Protein AF-A0A2N3VM52-F1 (afdb_monomer_lite)

Foldseek 3Di:
DDDDDDDDDDDDDDDDDDDDDDDDDDDDDDDDDDDDDDDDDDDDDDDDDDDDDDDDDDDDDDPDDDDDPDDDPDPDDPDLLVLLVLLLVQVLCCDQVCVADAFRFDDPLVVVCVVSVGDSVSNVLSLVLCVVVVQWDDDPNTITGHNCNNVVSVVCVVVVNSSVVSQPDDPDYDDPPPVVVVVVVVVVVPPPPVVVVVVVVVVVPPPDDDDDDDPDDDDDPDPDDQDLLNQLLVVVLVCVLVCVAPAFDWDDPLVVSCVVSVGDSVSNVSSLVVCVVVVQWDADPVGTIGGHNCNNVVSVVVVVVPDPDDPDDDDPVVLLVVLLVVVLVCLVVCVQPAPDFDALVNSCVVVVDDSVSSVSSLVVCVVQQQWDQDPPGHIGGDDPVRPDPCVVPVCCPDPLNVLLVVVLVCVVVCVQPFFRWDALVVSCVVSVHDSVSPLSSLVVCVVVVQWDDDSGGITRHPPPPPDPPPPPPPPPPDDDDDDDD

Radius of gyration: 39.5 Å; chains: 1; bounding box: 96×130×115 Å

Secondary structure (DSSP, 8-state):
---------PPPP---------------------------------------------------PPPP-----PPPPS-HHHHHHHHHHHHHHHHHTTSS-TTPEEPPHHHHHHHHT--HHHHHHHHHHHHHTTSEEEETTEEEEPTTHHHHHHHHHHTTHHHHHHHSSSS-----SHHHHHHHHHHHHT-HHHHHHHHHHHHHSTT-PPPP------PPPPTT---HHHHHHHHHHHHHHTTSS-TTPBPPPHHHHHHHHT--HHHHHHHHHHHHHTTSEEE-TTS-EEEPTTHHHHHHHHHHHHS---S-PPPTHHHHHHHHHHHHHHHHHTSS-TT--B-HHHHHHHH---HHHHHHHHHHHHHTTSEEEETTTEEEEPPTTT---HHHHTTTSSHHHHHHHHHHHHHHTTSS-TT-B--HHHHHHHTT--HHHHHHHHHHHHHTTSSEEETTEEE----------PPP---PPPPP-----

Structure (mmCIF, N/CA/C/O backbone):
data_AF-A0A2N3VM52-F1
#
_entry.id   AF-A0A2N3VM52-F1
#
loop_
_atom_site.group_PDB
_atom_site.id
_atom_site.type_symbol
_atom_site.label_atom_id
_atom_site.label_alt_id
_atom_site.label_comp_id
_atom_site.label_asym_id
_atom_site.label_entity_id
_atom_site.label_seq_id
_atom_site.pdbx_PDB_ins_code
_atom_site.Cartn_x
_atom_site.Cartn_y
_atom_site.Cartn_z
_atom_site.occupancy
_atom_site.B_iso_or_equiv
_atom_site.auth_seq_id
_atom_site.auth_comp_id
_atom_site.auth_asym_id
_atom_site.auth_atom_id
_atom_site.pdbx_PDB_model_num
ATOM 1 N N . MET A 1 1 ? -46.468 52.472 -22.598 1.00 35.12 1 MET A N 1
ATOM 2 C CA . MET A 1 1 ? -45.917 53.411 -23.595 1.00 35.12 1 MET A CA 1
ATOM 3 C C . MET A 1 1 ? -44.498 52.973 -23.936 1.00 35.12 1 MET A C 1
ATOM 5 O O . MET A 1 1 ? -43.665 53.051 -23.053 1.00 35.12 1 MET A O 1
ATOM 9 N N . ILE A 1 2 ? -44.292 52.543 -25.195 1.00 36.28 2 ILE A N 1
ATOM 10 C CA . ILE A 1 2 ? -43.056 52.661 -26.009 1.00 36.28 2 ILE A CA 1
ATOM 11 C C . ILE A 1 2 ? -41.831 51.814 -25.555 1.00 36.28 2 ILE A C 1
ATOM 13 O O . ILE A 1 2 ? -41.446 51.894 -24.405 1.00 36.28 2 ILE A O 1
ATOM 17 N N . LYS A 1 3 ? -41.072 51.059 -26.371 1.00 38.47 3 LYS A N 1
ATOM 18 C CA . LYS A 1 3 ? -41.125 50.517 -27.754 1.00 38.47 3 LYS A CA 1
ATOM 19 C C . LYS A 1 3 ? -39.767 49.801 -27.986 1.00 38.47 3 LYS A C 1
ATOM 21 O O . LYS A 1 3 ? -38.768 50.380 -27.591 1.00 38.47 3 LYS A O 1
ATOM 26 N N . ALA A 1 4 ? -39.774 48.655 -28.688 1.00 48.75 4 ALA A N 1
ATOM 27 C CA . ALA A 1 4 ? -38.756 48.131 -29.640 1.00 48.75 4 ALA A CA 1
ATOM 28 C C . ALA A 1 4 ? -37.262 47.978 -29.205 1.00 48.75 4 ALA A C 1
ATOM 30 O O . ALA A 1 4 ? -36.722 48.812 -28.507 1.00 48.75 4 ALA A O 1
ATOM 31 N N . HIS A 1 5 ? -36.482 46.959 -29.599 1.00 46.75 5 HIS A N 1
ATOM 32 C CA . HIS A 1 5 ? -36.337 46.332 -30.919 1.00 46.75 5 HIS A CA 1
ATOM 33 C C . HIS A 1 5 ? -35.859 44.863 -30.828 1.00 46.75 5 HIS A C 1
ATOM 35 O O . HIS A 1 5 ? -34.851 44.557 -30.199 1.00 46.75 5 HIS A O 1
ATOM 41 N N . LEU A 1 6 ? -36.559 43.990 -31.556 1.00 47.31 6 LEU A N 1
ATOM 42 C CA . LEU A 1 6 ? -36.076 42.730 -32.139 1.00 47.31 6 LEU A CA 1
ATOM 43 C C . LEU A 1 6 ? -35.283 43.035 -33.420 1.00 47.31 6 LEU A C 1
ATOM 45 O O . LEU A 1 6 ? -35.724 43.923 -34.146 1.00 47.31 6 LEU A O 1
ATOM 49 N N . LEU A 1 7 ? -34.232 42.258 -33.741 1.00 42.53 7 LEU A N 1
ATOM 50 C CA . LEU A 1 7 ? -33.869 41.829 -35.112 1.00 42.53 7 LEU A CA 1
ATOM 51 C C . LEU A 1 7 ? -32.667 40.842 -35.147 1.00 42.53 7 LEU A C 1
ATOM 53 O O . LEU A 1 7 ? -31.578 41.172 -34.698 1.00 42.53 7 LEU A O 1
ATOM 57 N N . ARG A 1 8 ? -32.918 39.696 -35.811 1.00 38.50 8 ARG A N 1
ATOM 58 C CA . ARG A 1 8 ? -32.054 38.862 -36.690 1.00 38.50 8 ARG A CA 1
ATOM 59 C C . ARG A 1 8 ? -30.823 38.144 -36.114 1.00 38.50 8 ARG A C 1
ATOM 61 O O . ARG A 1 8 ? -29.826 38.771 -35.812 1.00 38.50 8 ARG A O 1
ATOM 68 N N . HIS A 1 9 ? -30.835 36.809 -36.192 1.00 43.38 9 HIS A N 1
ATOM 69 C CA . HIS A 1 9 ? -30.085 36.064 -37.221 1.00 43.38 9 HIS A CA 1
ATOM 70 C C . HIS A 1 9 ? -30.640 34.633 -37.364 1.00 43.38 9 HIS A C 1
ATOM 72 O O . HIS A 1 9 ? -30.645 33.855 -36.416 1.00 43.38 9 HIS A O 1
ATOM 78 N N . ALA A 1 10 ? -31.128 34.314 -38.565 1.00 41.62 10 ALA A N 1
ATOM 79 C CA . ALA A 1 10 ? -31.481 32.971 -39.017 1.00 41.62 10 ALA A CA 1
ATOM 80 C C . ALA A 1 10 ? -30.331 32.422 -39.886 1.00 41.62 10 ALA A C 1
ATOM 82 O O . ALA A 1 10 ? -29.743 33.212 -40.632 1.00 41.62 10 ALA A O 1
ATOM 83 N N . PRO A 1 11 ? -30.008 31.119 -39.837 1.00 54.72 11 PRO A N 1
ATOM 84 C CA . PRO A 1 11 ? -29.112 30.496 -40.805 1.00 54.72 11 PRO A CA 1
ATOM 85 C C . PRO A 1 11 ? -29.875 30.054 -42.073 1.00 54.72 11 PRO A C 1
ATOM 87 O O . PRO A 1 11 ? -31.039 29.654 -41.977 1.00 54.72 11 PRO A O 1
ATOM 90 N N . PRO A 1 12 ? -29.252 30.129 -43.264 1.00 60.53 12 PRO A N 1
ATOM 91 C CA . PRO A 1 12 ? -29.901 29.778 -44.519 1.00 60.53 12 PRO A CA 1
ATOM 92 C C . PRO A 1 12 ? -29.925 28.264 -44.762 1.00 60.53 12 PRO A C 1
ATOM 94 O O . PRO A 1 12 ? -28.940 27.559 -44.551 1.00 60.53 12 PRO A O 1
ATOM 97 N N . ALA A 1 13 ? -31.065 27.801 -45.272 1.00 48.66 13 ALA A N 1
ATOM 98 C CA . ALA A 1 13 ? -31.206 26.533 -45.969 1.00 48.66 13 ALA A CA 1
ATOM 99 C C . ALA A 1 13 ? -30.556 26.632 -47.359 1.00 48.66 13 ALA A C 1
ATOM 101 O O . ALA A 1 13 ? -30.762 27.619 -48.067 1.00 48.66 13 ALA A O 1
ATOM 102 N N . GLY A 1 14 ? -29.807 25.603 -47.755 1.00 42.78 14 GLY A N 1
ATOM 103 C CA . GLY A 1 14 ? -29.195 25.525 -49.075 1.00 42.78 14 GLY A CA 1
ATOM 104 C C . GLY A 1 14 ? -28.767 24.107 -49.444 1.00 42.78 14 GLY A C 1
ATOM 105 O O . GLY A 1 14 ? -27.857 23.564 -48.835 1.00 42.78 14 GLY A O 1
ATOM 106 N N . GLN A 1 15 ? -29.434 23.595 -50.480 1.00 43.12 15 GLN A N 1
ATOM 107 C CA . GLN A 1 15 ? -28.998 22.593 -51.460 1.00 43.12 15 GLN A CA 1
ATOM 108 C C . GLN A 1 15 ? -28.870 21.119 -51.049 1.00 43.12 15 GLN A C 1
ATOM 110 O O . GLN A 1 15 ? -27.865 20.633 -50.544 1.00 43.12 15 GLN A O 1
ATOM 115 N N . VAL A 1 16 ? -29.939 20.411 -51.416 1.00 49.25 16 VAL A N 1
ATOM 116 C CA . VAL A 1 16 ? -29.962 19.025 -51.882 1.00 49.25 16 VAL A CA 1
ATOM 117 C C . VAL A 1 16 ? -29.105 18.938 -53.149 1.00 49.25 16 VAL A C 1
ATOM 119 O O . VAL A 1 16 ? -29.384 19.659 -54.107 1.00 49.25 16 VAL A O 1
ATOM 122 N N . ASP A 1 17 ? -28.089 18.081 -53.142 1.00 48.84 17 ASP A N 1
ATOM 123 C CA . ASP A 1 17 ? -27.396 17.633 -54.349 1.00 48.84 17 ASP A CA 1
ATOM 124 C C . ASP A 1 17 ? -27.418 16.099 -54.344 1.00 48.84 17 ASP A C 1
ATOM 126 O O . ASP A 1 17 ? -26.894 15.443 -53.437 1.00 48.84 17 ASP A O 1
ATOM 130 N N . GLU A 1 18 ? -28.149 15.545 -55.307 1.00 48.78 18 GLU A N 1
ATOM 131 C CA . GLU A 1 18 ? -28.208 14.121 -55.607 1.00 48.78 18 GLU A CA 1
ATOM 132 C C . GLU A 1 18 ? -26.935 13.747 -56.370 1.00 48.78 18 GLU A C 1
ATOM 134 O O . GLU A 1 18 ? -26.679 14.269 -57.452 1.00 48.78 18 GLU A O 1
ATOM 139 N N . GLY A 1 19 ? -26.130 12.823 -55.844 1.00 40.41 19 GLY A N 1
ATOM 140 C CA . GLY A 1 19 ? -24.905 12.433 -56.533 1.00 40.41 19 GLY A CA 1
ATOM 141 C C . GLY A 1 19 ? -24.291 11.131 -56.042 1.00 40.41 19 GLY A C 1
ATOM 142 O O . GLY A 1 19 ? -23.538 11.122 -55.077 1.00 40.41 19 GLY A O 1
ATOM 143 N N . GLY A 1 20 ? -24.552 10.054 -56.785 1.00 37.78 20 GLY A N 1
ATOM 144 C CA . GLY A 1 20 ? -23.536 9.044 -57.096 1.00 37.78 20 GLY A CA 1
ATOM 145 C C . GLY A 1 20 ? -23.260 7.967 -56.047 1.00 37.78 20 GLY A C 1
ATOM 146 O O . GLY A 1 20 ? -22.356 8.084 -55.225 1.00 37.78 20 GLY A O 1
ATOM 147 N N . ALA A 1 21 ? -23.955 6.839 -56.184 1.00 48.19 21 ALA A N 1
ATOM 148 C CA . ALA A 1 21 ? -23.483 5.550 -55.694 1.00 48.19 21 ALA A CA 1
ATOM 149 C C . ALA A 1 21 ? -22.207 5.109 -56.442 1.00 48.19 21 ALA A C 1
ATOM 151 O O . ALA A 1 21 ? -22.156 5.240 -57.666 1.00 48.19 21 ALA A O 1
ATOM 152 N N . PRO A 1 22 ? -21.227 4.495 -55.757 1.00 57.81 22 PRO A N 1
ATOM 153 C CA . PRO A 1 22 ? -20.314 3.567 -56.406 1.00 57.81 22 PRO A CA 1
ATOM 154 C C . PRO A 1 22 ? -20.668 2.115 -56.052 1.00 57.81 22 PRO A C 1
ATOM 156 O O . PRO A 1 22 ? -20.581 1.684 -54.900 1.00 57.81 22 PRO A O 1
ATOM 159 N N . GLU A 1 23 ? -21.053 1.363 -57.087 1.00 40.94 23 GLU A N 1
ATOM 160 C CA . GLU A 1 23 ? -21.071 -0.099 -57.128 1.00 40.94 23 GLU A CA 1
ATOM 161 C C . GLU A 1 23 ? -19.714 -0.667 -56.690 1.00 40.94 23 GLU A C 1
ATOM 163 O O . GLU A 1 23 ? -18.695 -0.480 -57.356 1.00 40.94 23 GLU A O 1
ATOM 168 N N . ALA A 1 24 ? -19.702 -1.422 -55.591 1.00 46.72 24 ALA A N 1
ATOM 169 C CA . ALA A 1 24 ? -18.594 -2.301 -55.251 1.00 46.72 24 ALA A CA 1
ATOM 170 C C . ALA A 1 24 ? -18.922 -3.724 -55.721 1.00 46.72 24 ALA A C 1
ATOM 172 O O . ALA A 1 24 ? -19.703 -4.457 -55.112 1.00 46.72 24 ALA A O 1
ATOM 173 N N . HIS A 1 25 ? -18.301 -4.083 -56.841 1.00 45.78 25 HIS A N 1
ATOM 174 C CA . HIS A 1 25 ? -18.218 -5.416 -57.421 1.00 45.78 25 HIS A CA 1
ATOM 175 C C . HIS A 1 25 ? -17.746 -6.458 -56.386 1.00 45.78 25 HIS A C 1
ATOM 177 O O . HIS A 1 25 ? -16.616 -6.401 -55.903 1.00 45.78 25 HIS A O 1
ATOM 183 N N . ILE A 1 26 ? -18.586 -7.455 -56.094 1.00 47.94 26 ILE A N 1
ATOM 184 C CA . ILE A 1 26 ? -18.195 -8.689 -55.398 1.00 47.94 26 ILE A CA 1
ATOM 185 C C . ILE A 1 26 ? -17.964 -9.771 -56.465 1.00 47.94 26 ILE A C 1
ATOM 187 O O . ILE A 1 26 ? -18.928 -10.157 -57.133 1.00 47.94 26 ILE A O 1
ATOM 191 N N . PRO A 1 27 ? -16.743 -10.308 -56.645 1.00 57.22 27 PRO A N 1
ATOM 192 C CA . PRO A 1 27 ? -16.550 -11.466 -57.503 1.00 57.22 27 PRO A CA 1
ATOM 193 C C . PRO A 1 27 ? -16.989 -12.747 -56.779 1.00 57.22 27 PRO A C 1
ATOM 195 O O . PRO A 1 27 ? -16.419 -13.156 -55.768 1.00 57.22 27 PRO A O 1
ATOM 198 N N . ARG A 1 28 ? -18.016 -13.397 -57.337 1.00 45.62 28 ARG A N 1
ATOM 199 C CA . ARG A 1 28 ? -18.346 -14.807 -57.096 1.00 45.62 28 ARG A CA 1
ATOM 200 C C . ARG A 1 28 ? -17.278 -15.694 -57.735 1.00 45.62 28 ARG A C 1
ATOM 202 O O . ARG A 1 28 ? -16.960 -15.517 -58.907 1.00 45.62 28 ARG A O 1
ATOM 209 N N . GLY A 1 29 ? -16.817 -16.704 -57.002 1.00 38.53 29 GLY A N 1
ATOM 210 C CA . GLY A 1 29 ? -16.103 -17.831 -57.595 1.00 38.53 29 GLY A CA 1
ATOM 211 C C . GLY A 1 29 ? -15.411 -18.730 -56.578 1.00 38.53 29 GLY A C 1
ATOM 212 O O . GLY A 1 29 ? -14.263 -18.477 -56.235 1.00 38.53 29 GLY A O 1
ATOM 213 N N . ARG A 1 30 ? -16.082 -19.808 -56.153 1.00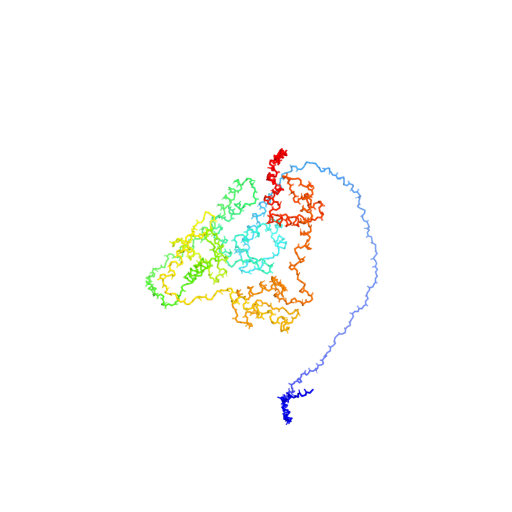 40.28 30 ARG A N 1
ATOM 214 C CA . ARG A 1 30 ? -15.590 -21.185 -56.349 1.00 40.28 30 ARG A CA 1
ATOM 215 C C . ARG A 1 30 ? -16.550 -22.220 -55.767 1.00 40.28 30 ARG A C 1
ATOM 217 O O . ARG A 1 30 ? -16.655 -22.382 -54.556 1.00 40.28 30 ARG A O 1
ATOM 224 N N . ASP A 1 31 ? -17.180 -22.932 -56.694 1.00 44.31 31 ASP A N 1
ATOM 225 C CA . ASP A 1 31 ? -17.562 -24.335 -56.579 1.00 44.31 31 ASP A CA 1
ATOM 226 C C . ASP A 1 31 ? -16.379 -25.195 -56.134 1.00 44.31 31 ASP A C 1
ATOM 228 O O . ASP A 1 31 ? -15.318 -25.133 -56.756 1.00 44.31 31 ASP A O 1
ATOM 232 N N . LEU A 1 32 ? -16.603 -26.063 -55.146 1.00 46.81 32 LEU A N 1
ATOM 233 C CA . LEU A 1 32 ? -15.983 -27.386 -55.082 1.00 46.81 32 LEU A CA 1
ATOM 234 C C . LEU A 1 32 ? -16.976 -28.385 -54.467 1.00 46.81 32 LEU A C 1
ATOM 236 O O . LEU A 1 32 ? -17.129 -28.475 -53.253 1.00 46.81 32 LEU A O 1
ATOM 240 N N . GLY A 1 33 ? -17.655 -29.105 -55.362 1.00 37.78 33 GLY A N 1
ATOM 241 C CA . GLY A 1 33 ? -17.752 -30.567 -55.365 1.00 37.78 33 GLY A CA 1
ATOM 242 C C . GLY A 1 33 ? -18.179 -31.268 -54.079 1.00 37.78 33 GLY A C 1
ATOM 243 O O . GLY A 1 33 ? -17.344 -31.707 -53.294 1.00 37.78 33 GLY A O 1
ATOM 244 N N . GLN A 1 34 ? -19.484 -31.506 -53.959 1.00 39.44 34 GLN A N 1
ATOM 245 C CA . GLN A 1 34 ? -20.001 -32.713 -53.322 1.00 39.44 34 GLN A CA 1
ATOM 246 C C . GLN A 1 34 ? -19.945 -33.864 -54.330 1.00 39.44 34 GLN A C 1
ATOM 248 O O . GLN A 1 34 ? -20.574 -33.776 -55.379 1.00 39.44 34 GLN A O 1
ATOM 253 N N . ASP A 1 35 ? -19.275 -34.960 -53.978 1.00 41.50 35 ASP A N 1
ATOM 254 C CA . ASP A 1 35 ? -19.573 -36.272 -54.549 1.00 41.50 35 ASP A CA 1
ATOM 255 C C . ASP A 1 35 ? -19.366 -37.388 -53.506 1.00 41.50 35 ASP A C 1
ATOM 257 O O . ASP A 1 35 ? -18.273 -37.612 -52.996 1.00 41.50 35 ASP A O 1
ATOM 261 N N . ARG A 1 36 ? -20.500 -38.023 -53.178 1.00 36.97 36 ARG A N 1
ATOM 262 C CA . ARG A 1 36 ? -20.760 -39.465 -52.983 1.00 36.97 36 ARG A CA 1
ATOM 263 C C . ARG A 1 36 ? -19.823 -40.333 -52.109 1.00 36.97 36 ARG A C 1
ATOM 265 O O . ARG A 1 36 ? -18.748 -40.713 -52.541 1.00 36.97 36 ARG A O 1
ATOM 272 N N . GLN A 1 37 ? -20.362 -40.723 -50.934 1.00 41.06 37 GLN A N 1
ATOM 273 C CA . GLN A 1 37 ? -20.779 -42.088 -50.475 1.00 41.06 37 GLN A CA 1
ATOM 274 C C . GLN A 1 37 ? -19.902 -43.345 -50.778 1.00 41.06 37 GLN A C 1
ATOM 276 O O . GLN A 1 37 ? -19.165 -43.314 -51.753 1.00 41.06 37 GLN A O 1
ATOM 281 N N . PRO A 1 38 ? -20.059 -44.516 -50.082 1.00 57.06 38 PRO A N 1
ATOM 282 C CA . PRO A 1 38 ? -21.095 -44.905 -49.100 1.00 57.06 38 PRO A CA 1
ATOM 283 C C . PRO A 1 38 ? -20.655 -45.746 -47.859 1.00 57.06 38 PRO A C 1
ATOM 285 O O . PRO A 1 38 ? -19.566 -46.300 -47.774 1.00 57.06 38 PRO A O 1
ATOM 288 N N . ALA A 1 39 ? -21.611 -45.841 -46.924 1.00 34.31 39 ALA A N 1
ATOM 289 C CA . ALA A 1 39 ? -22.086 -46.995 -46.138 1.00 34.31 39 ALA A CA 1
ATOM 290 C C . ALA A 1 39 ? -21.145 -48.144 -45.712 1.00 34.31 39 ALA A C 1
ATOM 292 O O . ALA A 1 39 ? -20.689 -48.924 -46.540 1.00 34.31 39 ALA A O 1
ATOM 293 N N . VAL A 1 40 ? -21.143 -48.421 -44.399 1.00 39.50 40 VAL A N 1
ATOM 294 C CA . VAL A 1 40 ? -21.342 -49.789 -43.887 1.00 39.50 40 VAL A CA 1
ATOM 295 C C . VAL A 1 40 ? -22.285 -49.738 -42.684 1.00 39.50 40 VAL A C 1
ATOM 297 O O . VAL A 1 40 ? -22.140 -48.911 -41.786 1.00 39.50 40 VAL A O 1
ATOM 300 N N . ALA A 1 41 ? -23.293 -50.599 -42.736 1.00 34.81 41 ALA A N 1
ATOM 301 C CA . ALA A 1 41 ? -24.374 -50.754 -41.782 1.00 34.81 41 ALA A CA 1
ATOM 302 C C . ALA A 1 41 ? -23.965 -51.642 -40.587 1.00 34.81 41 ALA A C 1
ATOM 304 O O . ALA A 1 41 ? -23.161 -52.552 -40.742 1.00 34.81 41 ALA A O 1
ATOM 305 N N . SER A 1 42 ? -24.596 -51.403 -39.433 1.00 34.62 42 SER A N 1
ATOM 306 C CA . SER A 1 42 ? -25.502 -52.330 -38.726 1.00 34.62 42 SER A CA 1
ATOM 307 C C . SER A 1 42 ? -24.865 -53.365 -37.794 1.00 34.62 42 SER A C 1
ATOM 309 O O . SER A 1 42 ? -24.094 -54.210 -38.233 1.00 34.62 42 SER A O 1
ATOM 311 N N . ALA A 1 43 ? -25.307 -53.307 -36.529 1.00 33.72 43 ALA A N 1
ATOM 312 C CA . ALA A 1 43 ? -25.570 -54.392 -35.564 1.00 33.72 43 ALA A CA 1
ATOM 313 C C . ALA A 1 43 ? -25.125 -53.946 -34.158 1.00 33.72 43 ALA A C 1
ATOM 315 O O . ALA A 1 43 ? -24.048 -53.389 -34.004 1.00 33.72 43 ALA A O 1
ATOM 316 N N . ALA A 1 44 ? -25.827 -54.176 -33.057 1.00 34.91 44 ALA A N 1
ATOM 317 C CA . ALA A 1 44 ? -27.184 -54.614 -32.793 1.00 34.91 44 ALA A CA 1
ATOM 318 C C . ALA A 1 44 ? -27.425 -54.336 -31.300 1.00 34.91 44 ALA A C 1
ATOM 320 O O . ALA A 1 44 ? -26.514 -54.363 -30.472 1.00 34.91 44 ALA A O 1
ATOM 321 N N . GLU A 1 45 ? -28.677 -54.073 -30.988 1.00 35.69 45 GLU A N 1
ATOM 322 C CA . GLU A 1 45 ? -29.253 -53.862 -29.674 1.00 35.69 45 GLU A CA 1
ATOM 323 C C . GLU A 1 45 ? -29.713 -55.223 -29.120 1.00 35.69 45 GLU A C 1
ATOM 325 O O . GLU A 1 45 ? -30.497 -55.897 -29.782 1.00 35.69 45 GLU A O 1
ATOM 330 N N . SER A 1 46 ? -29.211 -55.658 -27.955 1.00 34.72 46 SER A N 1
ATOM 331 C CA . SER A 1 46 ? -29.848 -56.607 -27.009 1.00 34.72 46 SER A CA 1
ATOM 332 C C . SER A 1 46 ? -28.806 -57.331 -26.160 1.00 34.72 46 SER A C 1
ATOM 334 O O . SER A 1 46 ? -28.003 -58.107 -26.662 1.00 34.72 46 SER A O 1
ATOM 336 N N . THR A 1 47 ? -28.875 -57.168 -24.843 1.00 38.38 47 THR A N 1
ATOM 337 C CA . THR A 1 47 ? -29.285 -58.258 -23.943 1.00 38.38 47 THR A CA 1
ATOM 338 C C . THR A 1 47 ? -29.397 -57.715 -22.524 1.00 38.38 47 THR A C 1
ATOM 340 O O . THR A 1 47 ? -28.492 -57.099 -21.968 1.00 38.38 47 THR A O 1
ATOM 343 N N . ARG A 1 48 ? -30.575 -57.940 -21.953 1.00 34.12 48 ARG A N 1
ATOM 344 C CA . ARG A 1 48 ? -30.932 -57.744 -20.555 1.00 34.12 48 ARG A CA 1
ATOM 345 C C . ARG A 1 48 ? -31.051 -59.146 -19.948 1.00 34.12 48 ARG A C 1
ATOM 347 O O . ARG A 1 48 ? -31.594 -60.024 -20.609 1.00 34.12 48 ARG A O 1
ATOM 354 N N . ALA A 1 49 ? -30.648 -59.267 -18.682 1.00 33.16 49 ALA A N 1
ATOM 355 C CA . ALA A 1 49 ? -30.975 -60.333 -17.724 1.00 33.16 49 ALA A CA 1
ATOM 356 C C . ALA A 1 49 ? -30.248 -61.692 -17.840 1.00 33.16 49 ALA A C 1
ATOM 358 O O . ALA A 1 49 ? -30.442 -62.424 -18.801 1.00 33.16 49 ALA A O 1
ATOM 359 N N . ALA A 1 50 ? -29.508 -62.061 -16.781 1.00 30.80 50 ALA A N 1
ATOM 360 C CA . ALA A 1 50 ? -29.744 -63.244 -15.926 1.00 30.80 50 ALA A CA 1
ATOM 361 C C . ALA A 1 50 ? -28.494 -63.610 -15.085 1.00 30.80 50 ALA A C 1
ATOM 363 O O . ALA A 1 50 ? -27.374 -63.409 -15.541 1.00 30.80 50 ALA A O 1
ATOM 364 N N . ALA A 1 51 ? -28.733 -64.213 -13.908 1.00 34.75 51 ALA A N 1
ATOM 365 C CA . ALA A 1 51 ? -27.799 -64.757 -12.897 1.00 34.75 51 ALA A CA 1
ATOM 366 C C . ALA A 1 51 ? -27.167 -63.700 -11.962 1.00 34.75 51 ALA A C 1
ATOM 368 O O . ALA A 1 51 ? -26.256 -62.980 -12.341 1.00 34.75 51 ALA A O 1
ATOM 369 N N . GLU A 1 52 ? -27.645 -63.438 -10.742 1.00 32.62 52 GLU A N 1
ATOM 370 C CA . GLU A 1 52 ? -28.164 -64.301 -9.664 1.00 32.62 52 GLU A CA 1
ATOM 371 C C . GLU A 1 52 ? -27.122 -65.284 -9.075 1.00 32.62 52 GLU A C 1
ATOM 373 O O . GLU A 1 52 ? -26.664 -66.192 -9.761 1.00 32.62 52 GLU A O 1
ATOM 378 N N . ARG A 1 53 ? -26.879 -65.113 -7.757 1.00 32.81 53 ARG A N 1
ATOM 379 C CA . ARG A 1 53 ? -26.391 -66.066 -6.723 1.00 32.81 53 ARG A CA 1
ATOM 380 C C . ARG A 1 53 ? -24.917 -66.029 -6.248 1.00 32.81 53 ARG A C 1
ATOM 382 O O . ARG A 1 53 ? -24.071 -66.758 -6.742 1.00 32.81 53 ARG A O 1
ATOM 389 N N . ALA A 1 54 ? -24.770 -65.338 -5.102 1.00 38.62 54 ALA A N 1
ATOM 390 C CA . ALA A 1 54 ? -24.170 -65.789 -3.822 1.00 38.62 54 ALA A CA 1
ATOM 391 C C . ALA A 1 54 ? -22.625 -65.840 -3.648 1.00 38.62 54 ALA A C 1
ATOM 393 O O . ALA A 1 54 ? -21.910 -65.933 -4.639 1.00 38.62 54 ALA A O 1
ATOM 394 N N . PRO A 1 55 ? -22.082 -65.856 -2.399 1.00 51.81 55 PRO A N 1
ATOM 395 C CA . PRO A 1 55 ? -22.713 -65.648 -1.089 1.00 51.81 55 PRO A CA 1
ATOM 396 C C . PRO A 1 55 ? -22.111 -64.501 -0.247 1.00 51.81 55 PRO A C 1
ATOM 398 O O . PRO A 1 55 ? -20.958 -64.093 -0.375 1.00 51.81 55 PRO A O 1
ATOM 401 N N . VAL A 1 56 ? -22.950 -64.051 0.684 1.00 41.47 56 VAL A N 1
ATOM 402 C CA . VAL A 1 56 ? -22.650 -63.225 1.855 1.00 41.47 56 VAL A CA 1
ATOM 403 C C . VAL A 1 56 ? -21.593 -63.921 2.717 1.00 41.47 56 VAL A C 1
ATOM 405 O O . VAL A 1 56 ? -21.790 -65.065 3.123 1.00 41.47 56 VAL A O 1
ATOM 408 N N . ARG A 1 57 ? -20.486 -63.228 3.011 1.00 35.16 57 ARG A N 1
ATOM 409 C CA . ARG A 1 57 ? -19.557 -63.604 4.081 1.00 35.16 57 ARG A CA 1
ATOM 410 C C . ARG A 1 57 ? -19.693 -62.600 5.219 1.00 35.16 57 ARG A C 1
ATOM 412 O O . ARG A 1 57 ? -19.333 -61.434 5.099 1.00 35.16 57 ARG A O 1
ATOM 419 N N . GLU A 1 58 ? -20.296 -63.121 6.271 1.00 40.56 58 GLU A N 1
ATOM 420 C CA . GLU A 1 58 ? -20.326 -62.676 7.656 1.00 40.56 58 GLU A CA 1
ATOM 421 C C . GLU A 1 58 ? -18.942 -62.156 8.085 1.00 40.56 58 GLU A C 1
ATOM 423 O O . GLU A 1 58 ? -17.949 -62.881 8.010 1.00 40.56 58 GLU A O 1
ATOM 428 N N . VAL A 1 59 ? -18.862 -60.882 8.479 1.00 37.56 59 VAL A N 1
ATOM 429 C CA . VAL A 1 59 ? -17.706 -60.336 9.196 1.00 37.56 59 VAL A CA 1
ATOM 430 C C . VAL A 1 59 ? -18.213 -59.908 10.559 1.00 37.56 59 VAL A C 1
ATOM 432 O O . VAL A 1 59 ? -19.038 -59.004 10.688 1.00 37.56 59 VAL A O 1
ATOM 435 N N . GLU A 1 60 ? -17.739 -60.654 11.546 1.00 34.81 60 GLU A N 1
ATOM 436 C CA . GLU A 1 60 ? -18.004 -60.519 12.964 1.00 34.81 60 GLU A CA 1
ATOM 437 C C . GLU A 1 60 ? -17.747 -59.090 13.453 1.00 34.81 60 GLU A C 1
ATOM 439 O O . GLU A 1 60 ? -16.754 -58.438 13.115 1.00 34.81 60 GLU A O 1
ATOM 444 N N . ALA A 1 61 ? -18.667 -58.618 14.290 1.00 41.16 61 ALA A N 1
ATOM 445 C CA . ALA A 1 61 ? -18.540 -57.390 15.045 1.00 41.16 61 ALA A CA 1
ATOM 446 C C . ALA A 1 61 ? -17.387 -57.517 16.053 1.00 41.16 61 ALA A C 1
ATOM 448 O O . ALA A 1 61 ? -17.555 -58.036 17.154 1.00 41.16 61 ALA A O 1
ATOM 449 N N . VAL A 1 62 ? -16.211 -57.009 15.683 1.00 36.47 62 VAL A N 1
ATOM 450 C CA . VAL A 1 62 ? -15.137 -56.721 16.635 1.00 36.47 62 VAL A CA 1
ATOM 451 C C . VAL A 1 62 ? -15.438 -55.369 17.274 1.00 36.47 62 VAL A C 1
ATOM 453 O O . VAL A 1 62 ? -15.297 -54.311 16.665 1.00 36.47 62 VAL A O 1
ATOM 456 N N . THR A 1 63 ? -15.891 -55.417 18.522 1.00 39.66 63 THR A N 1
ATOM 457 C CA . THR A 1 63 ? -15.965 -54.275 19.432 1.00 39.66 63 THR A CA 1
ATOM 458 C C . THR A 1 63 ? -14.556 -53.759 19.717 1.00 39.66 63 THR A C 1
ATOM 460 O O . THR A 1 63 ? -13.856 -54.288 20.581 1.00 39.66 63 THR A O 1
ATOM 463 N N . THR A 1 64 ? -14.124 -52.722 19.003 1.00 33.97 64 THR A N 1
ATOM 464 C CA . THR A 1 64 ? -12.890 -52.001 19.329 1.00 33.97 64 THR A CA 1
ATOM 465 C C . THR A 1 64 ? -13.206 -50.937 20.376 1.00 33.97 64 THR A C 1
ATOM 467 O O . THR A 1 64 ? -13.722 -49.866 20.073 1.00 33.97 64 THR A O 1
ATOM 470 N N . SER A 1 65 ? -12.920 -51.281 21.630 1.00 32.12 65 SER A N 1
ATOM 471 C CA . SER A 1 65 ? -12.834 -50.368 22.769 1.00 32.12 65 SER A CA 1
ATOM 472 C C . SER A 1 65 ? -11.936 -49.171 22.431 1.00 32.12 65 SER A C 1
ATOM 474 O O . SER A 1 65 ? -10.756 -49.357 22.132 1.00 32.12 65 SER A O 1
ATOM 476 N N . GLU A 1 66 ? -12.469 -47.950 22.521 1.00 35.25 66 GLU A N 1
ATOM 477 C CA . GLU A 1 66 ? -11.668 -46.720 22.588 1.00 35.25 66 GLU A CA 1
ATOM 478 C C . GLU A 1 66 ? -10.703 -46.802 23.785 1.00 35.25 66 GLU A C 1
ATOM 480 O O . GLU A 1 66 ? -11.150 -47.078 24.904 1.00 35.25 66 GLU A O 1
ATOM 485 N N . PRO A 1 67 ? -9.389 -46.571 23.606 1.00 42.91 67 PRO A N 1
ATOM 486 C CA . PRO A 1 67 ? -8.487 -46.380 24.727 1.00 42.91 67 PRO A CA 1
ATOM 487 C C . PRO A 1 67 ? -8.500 -44.904 25.168 1.00 42.91 67 PRO A C 1
ATOM 489 O O . PRO A 1 67 ? -8.688 -44.002 24.347 1.00 42.91 67 PRO A O 1
ATOM 492 N N . PRO A 1 68 ? -8.275 -44.626 26.462 1.00 38.44 68 PRO A N 1
ATOM 493 C CA . PRO A 1 68 ? -8.312 -43.273 26.990 1.00 38.44 68 PRO A CA 1
ATOM 494 C C . PRO A 1 68 ? -7.153 -42.434 26.440 1.00 38.44 68 PRO A C 1
ATOM 496 O O . PRO A 1 68 ? -5.994 -42.849 26.441 1.00 38.44 68 PRO A O 1
ATOM 499 N N . LEU A 1 69 ? -7.482 -41.211 26.024 1.00 43.00 69 LEU A N 1
ATOM 500 C CA . LEU A 1 69 ? -6.547 -40.128 25.727 1.00 43.00 69 LEU A CA 1
ATOM 501 C C . LEU A 1 69 ? -5.770 -39.750 26.999 1.00 43.00 69 LEU A C 1
ATOM 503 O O . LEU A 1 69 ? -6.145 -38.824 27.714 1.00 43.00 69 LEU A O 1
ATOM 507 N N . SER A 1 70 ? -4.697 -40.474 27.316 1.00 43.03 70 SER A N 1
ATOM 508 C CA . SER A 1 70 ? -3.786 -40.091 28.394 1.00 43.03 70 SER A CA 1
ATOM 509 C C . SER A 1 70 ? -2.383 -40.660 28.178 1.00 43.03 70 SER A C 1
ATOM 511 O O . SER A 1 70 ? -2.204 -41.863 28.027 1.00 43.03 70 SER A O 1
ATOM 513 N N . ALA A 1 71 ? -1.400 -39.753 28.189 1.00 45.44 71 ALA A N 1
ATOM 514 C CA . ALA A 1 71 ? 0.050 -39.971 28.161 1.00 45.44 71 ALA A CA 1
ATOM 515 C C . ALA A 1 71 ? 0.666 -40.554 26.866 1.00 45.44 71 ALA A C 1
ATOM 517 O O . ALA A 1 71 ? 1.095 -41.701 26.815 1.00 45.44 71 ALA A O 1
ATOM 518 N N . ALA A 1 72 ? 0.854 -39.699 25.852 1.00 33.91 72 ALA A N 1
ATOM 519 C CA . ALA A 1 72 ? 1.735 -39.969 24.709 1.00 33.91 72 ALA A CA 1
ATOM 520 C C . ALA A 1 72 ? 2.926 -38.988 24.673 1.00 33.91 72 ALA A C 1
ATOM 522 O O . ALA A 1 72 ? 3.009 -38.117 23.813 1.00 33.91 72 ALA A O 1
ATOM 523 N N . ASN A 1 73 ? 3.879 -39.153 25.595 1.00 42.53 73 ASN A N 1
ATOM 524 C CA . ASN A 1 73 ? 5.271 -38.731 25.382 1.00 42.53 73 ASN A CA 1
ATOM 525 C C . ASN A 1 73 ? 6.010 -39.856 24.636 1.00 42.53 73 ASN A C 1
ATOM 527 O O . ASN A 1 73 ? 6.918 -40.489 25.170 1.00 42.53 73 ASN A O 1
ATOM 531 N N . GLY A 1 74 ? 5.567 -40.151 23.413 1.00 36.66 74 GLY A N 1
ATOM 532 C CA . GLY A 1 74 ? 6.340 -40.966 22.477 1.00 36.66 74 GLY A CA 1
ATOM 533 C C . GLY A 1 74 ? 7.500 -40.151 21.886 1.00 36.66 74 GLY A C 1
ATOM 534 O O . GLY A 1 74 ? 7.447 -38.916 21.906 1.00 36.66 74 GLY A O 1
ATOM 535 N N . PRO A 1 75 ? 8.553 -40.795 21.350 1.00 39.06 75 PRO A N 1
ATOM 536 C CA . PRO A 1 75 ? 9.592 -40.090 20.609 1.00 39.06 75 PRO A CA 1
ATOM 537 C C . PRO A 1 75 ? 8.934 -39.286 19.482 1.00 39.06 75 PRO A C 1
ATOM 539 O O . PRO A 1 75 ? 8.196 -39.839 18.665 1.00 39.06 75 PRO A O 1
ATOM 542 N N . ARG A 1 76 ? 9.161 -37.963 19.477 1.00 42.25 76 ARG A N 1
ATOM 543 C CA . ARG A 1 76 ? 8.691 -37.053 18.423 1.00 42.25 76 ARG A CA 1
ATOM 544 C C . ARG A 1 76 ? 9.009 -37.690 17.061 1.00 42.25 76 ARG A C 1
ATOM 546 O O . ARG A 1 76 ? 10.156 -38.108 16.879 1.00 42.25 76 ARG A O 1
ATOM 553 N N . PRO A 1 77 ? 8.052 -37.760 16.115 1.00 51.44 77 PRO A N 1
ATOM 554 C CA . PRO A 1 77 ? 8.367 -38.191 14.758 1.00 51.44 77 PRO A CA 1
ATOM 555 C C . PRO A 1 77 ? 9.538 -37.340 14.242 1.00 51.44 77 PRO A C 1
ATOM 557 O O . PRO A 1 77 ? 9.615 -36.165 14.625 1.00 51.44 77 PRO A O 1
ATOM 560 N N . PRO A 1 78 ? 10.466 -37.915 13.450 1.00 54.56 78 PRO A N 1
ATOM 561 C CA . PRO A 1 78 ? 11.638 -37.204 12.941 1.00 54.56 78 PRO A CA 1
ATOM 562 C C . PRO A 1 78 ? 11.221 -35.811 12.462 1.00 54.56 78 PRO A C 1
ATOM 564 O O . PRO A 1 78 ? 10.289 -35.664 11.672 1.00 54.56 78 PRO A O 1
ATOM 567 N N . GLY A 1 79 ? 11.817 -34.804 13.108 1.00 83.94 79 GLY A N 1
ATOM 568 C CA . GLY A 1 79 ? 11.230 -33.479 13.269 1.00 83.94 79 GLY A CA 1
ATOM 569 C C . GLY A 1 79 ? 10.915 -32.795 11.946 1.00 83.94 79 GLY A C 1
ATOM 570 O O . GLY A 1 79 ? 11.620 -32.974 10.958 1.00 83.94 79 GLY A O 1
ATOM 571 N N . LEU A 1 80 ? 9.876 -31.959 11.951 1.00 87.56 80 LEU A N 1
ATOM 572 C CA . LEU A 1 80 ? 9.475 -31.103 10.829 1.00 87.56 80 LEU A CA 1
ATOM 573 C C . LEU A 1 80 ? 10.671 -30.420 10.135 1.00 87.56 80 LEU A C 1
ATOM 575 O O . LEU A 1 80 ? 10.663 -30.276 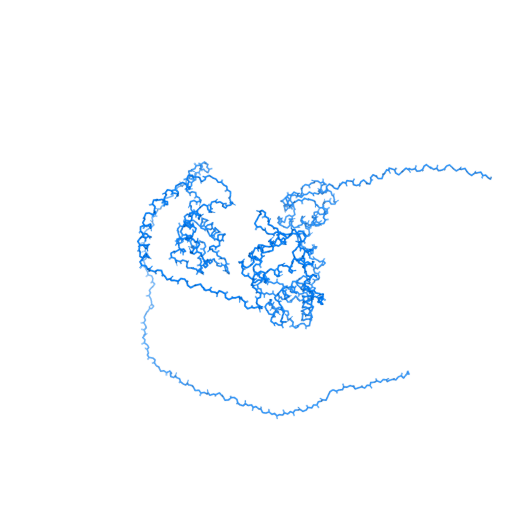8.920 1.00 87.56 80 LEU A O 1
ATOM 579 N N . GLU A 1 81 ? 11.710 -30.057 10.887 1.00 88.19 81 GLU A N 1
ATOM 580 C CA . GLU A 1 81 ? 12.969 -29.508 10.369 1.00 88.19 81 GLU A CA 1
ATOM 581 C C . GLU A 1 81 ? 13.684 -30.434 9.374 1.00 88.19 81 GLU A C 1
ATOM 583 O O . GLU A 1 81 ? 14.094 -29.976 8.310 1.00 88.19 81 GLU A O 1
ATOM 588 N N . ALA A 1 82 ? 13.789 -31.734 9.669 1.00 89.44 82 ALA A N 1
ATOM 589 C CA . ALA A 1 82 ? 14.384 -32.709 8.756 1.00 89.44 82 ALA A CA 1
ATOM 590 C C . ALA A 1 82 ? 13.556 -32.826 7.468 1.00 89.44 82 ALA A C 1
ATOM 592 O O . ALA A 1 82 ? 14.105 -32.808 6.370 1.00 89.44 82 ALA A O 1
ATOM 593 N N . ALA A 1 83 ? 12.224 -32.825 7.592 1.00 93.38 83 ALA A N 1
ATOM 594 C CA . ALA A 1 83 ? 11.333 -32.834 6.436 1.00 93.38 83 ALA A CA 1
ATOM 595 C C . ALA A 1 83 ? 11.450 -31.549 5.591 1.00 93.38 83 ALA A C 1
ATOM 597 O O . ALA A 1 83 ? 11.401 -31.615 4.362 1.00 93.38 83 ALA A O 1
ATOM 598 N N . ILE A 1 84 ? 11.618 -30.377 6.221 1.00 94.25 84 ILE A N 1
ATOM 599 C CA . ILE A 1 84 ? 11.865 -29.103 5.519 1.00 94.25 84 ILE A CA 1
ATOM 600 C C . ILE A 1 84 ? 13.201 -29.168 4.777 1.00 94.25 84 ILE A C 1
ATOM 602 O O . ILE A 1 84 ? 13.279 -28.764 3.617 1.00 94.25 84 ILE A O 1
ATOM 606 N N . TYR A 1 85 ? 14.238 -29.704 5.419 1.00 92.56 85 TYR A N 1
ATOM 607 C CA . TYR A 1 85 ? 15.556 -29.854 4.817 1.00 92.56 85 TYR A CA 1
ATOM 608 C C . TYR A 1 85 ? 15.520 -30.757 3.578 1.00 92.56 85 TYR A C 1
ATOM 610 O O . TYR A 1 85 ? 16.044 -30.391 2.524 1.00 92.56 85 TYR A O 1
ATOM 618 N N . ASP A 1 86 ? 14.837 -31.898 3.668 1.00 92.88 86 ASP A N 1
ATOM 619 C CA . ASP A 1 86 ? 14.653 -32.796 2.530 1.00 92.88 86 ASP A CA 1
ATOM 620 C C . ASP A 1 86 ? 13.858 -32.134 1.399 1.00 92.88 86 ASP A C 1
ATOM 622 O O . ASP A 1 86 ? 14.237 -32.258 0.231 1.00 92.88 86 ASP A O 1
ATOM 626 N N . ALA A 1 87 ? 12.822 -31.352 1.727 1.00 96.62 87 ALA A N 1
ATOM 627 C CA . ALA A 1 87 ? 12.072 -30.571 0.744 1.00 96.62 87 ALA A CA 1
ATOM 628 C C . ALA A 1 87 ? 12.968 -29.567 -0.002 1.00 96.62 87 ALA A C 1
ATOM 630 O O . ALA A 1 87 ? 12.916 -29.484 -1.230 1.00 96.62 87 ALA A O 1
ATOM 631 N N . VAL A 1 88 ? 13.806 -28.821 0.731 1.00 96.19 88 VAL A N 1
ATOM 632 C CA . VAL A 1 88 ? 14.763 -27.853 0.169 1.00 96.19 88 VAL A CA 1
ATOM 633 C C . VAL A 1 88 ? 15.764 -28.559 -0.741 1.00 96.19 88 VAL A C 1
ATOM 635 O O . VAL A 1 88 ? 15.976 -28.124 -1.873 1.00 96.19 88 VAL A O 1
ATOM 638 N N . ARG A 1 89 ? 16.336 -29.679 -0.284 1.00 95.62 89 ARG A N 1
ATOM 639 C CA . ARG A 1 89 ? 17.313 -30.466 -1.045 1.00 95.62 89 ARG A CA 1
ATOM 640 C C . ARG A 1 89 ? 16.727 -30.989 -2.357 1.00 95.62 89 ARG A C 1
ATOM 642 O O . ARG A 1 89 ? 17.363 -30.856 -3.401 1.00 95.62 89 ARG A O 1
ATOM 649 N N . LEU A 1 90 ? 15.514 -31.543 -2.316 1.00 97.06 90 LEU A N 1
ATOM 650 C CA . LEU A 1 90 ? 14.819 -32.058 -3.499 1.00 97.06 90 LEU A CA 1
ATOM 651 C C . LEU A 1 90 ? 14.457 -30.942 -4.487 1.00 97.06 90 LEU A C 1
ATOM 653 O O . LEU A 1 90 ? 14.658 -31.108 -5.688 1.00 97.06 90 LEU A O 1
ATOM 657 N N . LEU A 1 91 ? 13.977 -29.793 -4.002 1.00 96.94 91 LEU A N 1
ATOM 658 C CA . LEU A 1 91 ? 13.699 -28.630 -4.850 1.00 96.94 91 LEU A CA 1
ATOM 659 C C . LEU A 1 91 ? 14.963 -28.080 -5.518 1.00 96.94 91 LEU A C 1
ATOM 661 O O . LEU A 1 91 ? 14.938 -27.797 -6.714 1.00 96.94 91 LEU A O 1
ATOM 665 N N . CYS A 1 92 ? 16.072 -27.966 -4.777 1.00 96.81 92 CYS A N 1
ATOM 666 C CA . CYS A 1 92 ? 17.365 -27.580 -5.341 1.00 96.81 92 CYS A CA 1
ATOM 667 C C . CYS A 1 92 ? 17.768 -28.527 -6.473 1.00 96.81 92 CYS A C 1
ATOM 669 O O . CYS A 1 92 ? 18.052 -28.049 -7.568 1.00 96.81 92 CYS A O 1
ATOM 671 N N . ALA A 1 93 ? 17.723 -29.843 -6.228 1.00 95.69 93 ALA A N 1
ATOM 672 C CA . ALA A 1 93 ? 18.081 -30.855 -7.219 1.00 95.69 93 ALA A CA 1
ATOM 673 C C . ALA A 1 93 ? 17.265 -30.699 -8.512 1.00 95.69 93 ALA A C 1
ATOM 675 O O . ALA A 1 93 ? 17.855 -30.623 -9.587 1.00 95.69 93 ALA A O 1
ATOM 676 N N . ARG A 1 94 ? 15.939 -30.531 -8.397 1.00 97.50 94 ARG A N 1
ATOM 677 C CA . ARG A 1 94 ? 15.018 -30.368 -9.537 1.00 97.50 94 ARG A CA 1
ATOM 678 C C . ARG A 1 94 ? 15.191 -29.065 -10.323 1.00 97.50 94 ARG A C 1
ATOM 680 O O . ARG A 1 94 ? 14.825 -28.986 -11.491 1.00 97.50 94 ARG A O 1
ATOM 687 N N . ILE A 1 95 ? 15.688 -28.007 -9.687 1.00 97.19 95 ILE A N 1
ATOM 688 C CA . ILE A 1 95 ? 16.012 -26.758 -10.391 1.00 97.19 95 ILE A CA 1
ATOM 689 C C . ILE A 1 95 ? 17.369 -26.896 -11.089 1.00 97.19 95 ILE A C 1
ATOM 691 O O . ILE A 1 95 ? 17.532 -26.446 -12.219 1.00 97.19 95 ILE A O 1
ATOM 695 N N . TH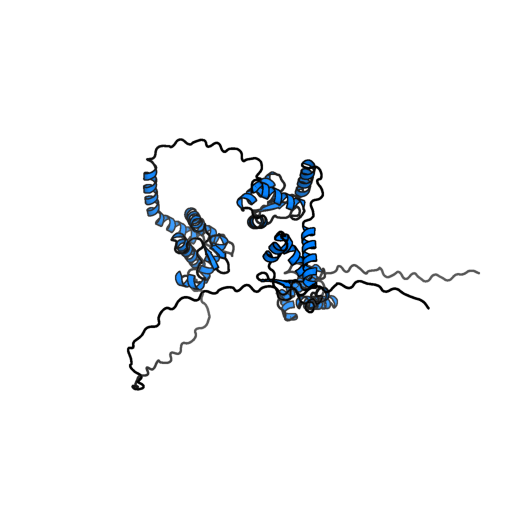R A 1 96 ? 18.342 -27.542 -10.443 1.00 95.25 96 THR A N 1
ATOM 696 C CA . THR A 1 96 ? 19.684 -27.732 -11.013 1.00 95.25 96 THR A CA 1
ATOM 697 C C . THR A 1 96 ? 19.740 -28.782 -12.119 1.00 95.25 96 THR A C 1
ATOM 699 O O . THR A 1 96 ? 20.548 -28.637 -13.030 1.00 95.25 96 THR A O 1
ATOM 702 N N . ASP A 1 97 ? 18.894 -29.815 -12.070 1.00 95.75 97 ASP A N 1
ATOM 703 C CA . ASP A 1 97 ? 18.808 -30.857 -13.105 1.00 95.75 97 ASP A CA 1
ATOM 704 C C . ASP A 1 97 ? 17.988 -30.421 -14.335 1.00 95.75 97 ASP A C 1
ATOM 706 O O . ASP A 1 97 ? 17.926 -31.142 -15.328 1.00 95.75 97 ASP A O 1
ATOM 710 N N . GLY A 1 98 ? 17.382 -29.228 -14.284 1.00 96.56 98 GLY A N 1
ATOM 711 C CA . GLY A 1 98 ? 16.581 -28.667 -15.366 1.00 96.56 98 GLY A CA 1
ATOM 712 C C . GLY A 1 98 ? 15.139 -29.174 -15.429 1.00 96.56 98 GLY A C 1
ATOM 713 O O . GLY A 1 98 ? 14.428 -28.781 -16.350 1.00 96.56 98 GLY A O 1
ATOM 714 N N . THR A 1 99 ? 14.667 -29.980 -14.465 1.00 97.38 99 THR A N 1
ATOM 715 C CA . THR A 1 99 ? 13.242 -30.353 -14.358 1.00 97.38 99 THR A CA 1
ATOM 716 C C . THR A 1 99 ? 12.368 -29.101 -14.235 1.00 97.38 99 THR A C 1
ATOM 718 O O . THR A 1 99 ? 11.287 -29.033 -14.819 1.00 97.38 99 THR A O 1
ATOM 721 N N . TYR A 1 100 ? 12.850 -28.094 -13.503 1.00 97.56 100 TYR A N 1
ATOM 722 C CA . TYR A 1 100 ? 12.257 -26.760 -13.446 1.00 97.56 100 TYR A CA 1
ATOM 723 C C . TYR A 1 100 ? 13.229 -25.731 -14.038 1.00 97.56 100 TYR A C 1
ATOM 725 O O . TYR A 1 100 ? 14.032 -25.156 -13.294 1.00 97.56 100 TYR A O 1
ATOM 733 N N . PRO A 1 101 ? 13.195 -25.500 -15.367 1.00 97.00 101 PRO A N 1
ATOM 734 C CA . PRO A 1 101 ? 14.088 -24.539 -15.997 1.00 97.00 101 PRO A CA 1
ATOM 735 C C . PRO A 1 101 ? 13.788 -23.102 -15.530 1.00 97.00 101 PRO A C 1
ATOM 737 O O . PRO A 1 101 ? 12.719 -22.832 -14.975 1.00 97.00 101 PRO A O 1
ATOM 740 N N . PRO A 1 102 ? 14.712 -22.152 -15.753 1.00 97.69 102 PRO A N 1
ATOM 741 C CA . PRO A 1 102 ? 14.464 -20.732 -15.523 1.00 97.69 102 PRO A CA 1
ATOM 742 C C . PRO A 1 102 ? 13.127 -20.275 -16.124 1.00 97.69 102 PRO A C 1
ATOM 744 O O . PRO A 1 102 ? 12.803 -20.630 -17.255 1.00 97.69 102 PRO A O 1
ATOM 747 N N . LEU A 1 103 ? 12.353 -19.497 -15.362 1.00 96.75 103 LEU A N 1
ATOM 748 C CA . LEU A 1 103 ? 11.002 -19.018 -15.697 1.00 96.75 103 LEU A CA 1
ATOM 749 C C . LEU A 1 103 ? 9.914 -20.104 -15.785 1.00 96.75 103 LEU A C 1
ATOM 751 O O . LEU A 1 103 ? 8.758 -19.784 -16.066 1.00 96.75 103 LEU A O 1
ATOM 755 N N . ALA A 1 104 ? 10.228 -21.371 -15.496 1.00 97.62 104 ALA A N 1
ATOM 756 C CA . ALA A 1 104 ? 9.212 -22.411 -15.417 1.00 97.62 104 ALA A CA 1
ATOM 757 C C . ALA A 1 104 ? 8.275 -22.183 -14.233 1.00 97.62 104 ALA A C 1
ATOM 759 O O . ALA A 1 104 ? 8.688 -21.772 -13.144 1.00 97.62 104 ALA A O 1
ATOM 760 N N . THR A 1 105 ? 7.003 -22.505 -14.447 1.00 97.69 105 THR A N 1
ATOM 761 C CA . THR A 1 105 ? 6.003 -22.509 -13.384 1.00 97.69 105 THR A CA 1
ATOM 762 C C . THR A 1 105 ? 6.143 -23.760 -12.529 1.00 97.69 105 THR A C 1
ATOM 764 O O . THR A 1 105 ? 6.092 -24.880 -13.033 1.00 97.69 105 THR A O 1
ATOM 767 N N . ILE A 1 106 ? 6.283 -23.563 -11.222 1.00 97.50 106 ILE A N 1
ATOM 768 C CA . ILE A 1 106 ? 6.261 -24.634 -10.235 1.00 97.50 106 ILE A CA 1
ATOM 769 C C . ILE A 1 106 ? 4.802 -25.037 -9.969 1.00 97.50 106 ILE A C 1
ATOM 771 O O . ILE A 1 106 ? 3.961 -24.158 -9.750 1.00 97.50 106 ILE A O 1
ATOM 775 N N . PRO A 1 107 ? 4.480 -26.346 -9.954 1.00 97.81 107 PRO A N 1
ATOM 776 C CA . PRO A 1 107 ? 3.147 -26.819 -9.604 1.00 97.81 107 PRO A CA 1
ATOM 777 C C . PRO A 1 107 ? 2.695 -26.330 -8.216 1.00 97.81 107 PRO A C 1
ATOM 779 O O . PRO A 1 107 ? 3.529 -26.109 -7.333 1.00 97.81 107 PRO A O 1
ATOM 782 N N . PRO A 1 108 ? 1.379 -26.217 -7.965 1.00 97.00 108 PRO A N 1
ATOM 783 C CA . PRO A 1 108 ? 0.860 -25.890 -6.640 1.00 97.00 108 PRO A CA 1
ATOM 784 C C . PRO A 1 108 ? 1.416 -26.825 -5.556 1.00 97.00 108 PRO A C 1
ATOM 786 O O . PRO A 1 108 ? 1.606 -28.019 -5.795 1.00 97.00 108 PRO A O 1
ATOM 789 N N . VAL A 1 109 ? 1.621 -26.294 -4.342 1.00 97.12 109 VAL A N 1
ATOM 790 C CA . VAL A 1 109 ? 2.245 -27.019 -3.215 1.00 97.12 109 VAL A CA 1
ATOM 791 C C . VAL A 1 109 ? 1.659 -28.421 -2.983 1.00 97.12 109 VAL A C 1
ATOM 793 O O . VAL A 1 109 ? 2.456 -29.335 -2.811 1.00 97.12 109 VAL A O 1
ATOM 796 N N . PRO A 1 110 ? 0.331 -28.662 -3.023 1.00 96.00 110 PRO A N 1
ATOM 797 C CA . PRO A 1 110 ? -0.206 -30.014 -2.837 1.00 96.00 110 PRO A CA 1
ATOM 798 C C . PRO A 1 110 ? 0.254 -31.004 -3.918 1.00 96.00 110 PRO A C 1
ATOM 800 O O . PRO A 1 110 ? 0.644 -32.127 -3.605 1.00 96.00 110 PRO A O 1
ATOM 803 N N . THR A 1 111 ? 0.254 -30.578 -5.184 1.00 97.38 111 THR A N 1
ATOM 804 C CA . THR A 1 111 ? 0.675 -31.396 -6.330 1.00 97.38 111 THR A CA 1
ATOM 805 C C . THR A 1 111 ? 2.171 -31.677 -6.278 1.00 97.38 111 THR A C 1
ATOM 807 O O . THR A 1 111 ? 2.603 -32.810 -6.474 1.00 97.38 111 THR A O 1
ATOM 810 N N . LEU A 1 112 ? 2.965 -30.653 -5.967 1.00 97.38 112 LEU A N 1
ATOM 811 C CA . LEU A 1 112 ? 4.409 -30.785 -5.844 1.00 97.38 112 LEU A CA 1
ATOM 812 C C . LEU A 1 112 ? 4.806 -31.644 -4.631 1.00 97.38 112 LEU A C 1
ATOM 814 O O . LEU A 1 112 ? 5.734 -32.438 -4.731 1.00 97.38 112 LEU A O 1
ATOM 818 N N . ALA A 1 113 ? 4.087 -31.533 -3.510 1.00 97.19 113 ALA A N 1
ATOM 819 C CA . ALA A 1 113 ? 4.310 -32.344 -2.311 1.00 97.19 113 ALA A CA 1
ATOM 820 C C . ALA A 1 113 ? 4.113 -33.831 -2.609 1.00 97.19 113 ALA A C 1
ATOM 822 O O . ALA A 1 113 ? 4.978 -34.643 -2.285 1.00 97.19 113 ALA A O 1
ATOM 823 N N . ALA A 1 114 ? 3.019 -34.166 -3.299 1.00 97.19 114 ALA A N 1
ATOM 824 C CA . ALA A 1 114 ? 2.754 -35.524 -3.753 1.00 97.19 114 ALA A CA 1
ATOM 825 C C . ALA A 1 114 ? 3.836 -36.026 -4.726 1.00 97.19 114 ALA A C 1
ATOM 827 O O . ALA A 1 114 ? 4.329 -37.138 -4.564 1.00 97.19 114 ALA A O 1
ATOM 828 N N . ALA A 1 115 ? 4.260 -35.195 -5.686 1.00 97.00 115 ALA A N 1
ATOM 829 C CA . ALA A 1 115 ? 5.289 -35.557 -6.665 1.00 97.00 115 ALA A CA 1
ATOM 830 C C . ALA A 1 115 ? 6.684 -35.770 -6.047 1.00 97.00 115 ALA A C 1
ATOM 832 O O . ALA A 1 115 ? 7.463 -36.578 -6.548 1.00 97.00 115 ALA A O 1
ATOM 833 N N . LEU A 1 116 ? 7.012 -35.042 -4.976 1.00 96.06 116 LEU A N 1
ATOM 834 C CA . LEU A 1 116 ? 8.290 -35.162 -4.268 1.00 96.06 116 LEU A CA 1
ATOM 835 C C . LEU A 1 116 ? 8.256 -36.185 -3.123 1.00 96.06 116 LEU A C 1
ATOM 837 O O . LEU A 1 116 ? 9.310 -36.498 -2.577 1.00 96.06 116 LEU A O 1
ATOM 841 N N . GLY A 1 117 ? 7.078 -36.692 -2.745 1.00 96.69 117 GLY A N 1
ATOM 842 C CA . GLY A 1 117 ? 6.920 -37.576 -1.588 1.00 96.69 117 GLY A CA 1
ATOM 843 C C . GLY A 1 117 ? 7.209 -36.883 -0.251 1.00 96.69 117 GLY A C 1
ATOM 844 O O . GLY A 1 117 ? 7.688 -37.523 0.680 1.00 96.69 117 GLY A O 1
ATOM 845 N N . VAL A 1 118 ? 6.950 -35.574 -0.150 1.00 96.50 118 VAL A N 1
ATOM 846 C CA . VAL A 1 118 ? 7.246 -34.766 1.045 1.00 96.50 118 VAL A CA 1
ATOM 847 C C . VAL A 1 118 ? 5.960 -34.234 1.670 1.00 96.50 118 VAL A C 1
ATOM 849 O O . VAL A 1 118 ? 4.995 -33.931 0.972 1.00 96.50 118 VAL A O 1
ATOM 852 N N . ALA A 1 119 ? 5.937 -34.076 2.996 1.00 95.50 119 ALA A N 1
ATOM 853 C CA . ALA A 1 119 ? 4.802 -33.479 3.694 1.00 95.50 119 ALA A CA 1
ATOM 854 C C . ALA A 1 119 ? 4.495 -32.057 3.157 1.00 95.50 119 ALA A C 1
ATOM 856 O O . ALA A 1 119 ? 5.409 -31.227 3.084 1.00 95.50 119 ALA A O 1
ATOM 857 N N . PRO A 1 120 ? 3.225 -31.712 2.852 1.00 96.50 120 PRO A N 1
ATOM 858 C CA . PRO A 1 120 ? 2.868 -30.410 2.277 1.00 96.50 120 PRO A CA 1
ATOM 859 C C . PRO A 1 120 ? 3.320 -29.205 3.109 1.00 96.50 120 PRO A C 1
ATOM 861 O O . PRO A 1 120 ? 3.719 -28.184 2.554 1.00 96.50 120 PRO A O 1
ATOM 864 N N . VAL A 1 121 ? 3.298 -29.331 4.440 1.00 93.31 121 VAL A N 1
ATOM 865 C CA . VAL A 1 121 ? 3.751 -28.278 5.361 1.00 93.31 121 VAL A CA 1
ATOM 866 C C . VAL A 1 121 ? 5.249 -28.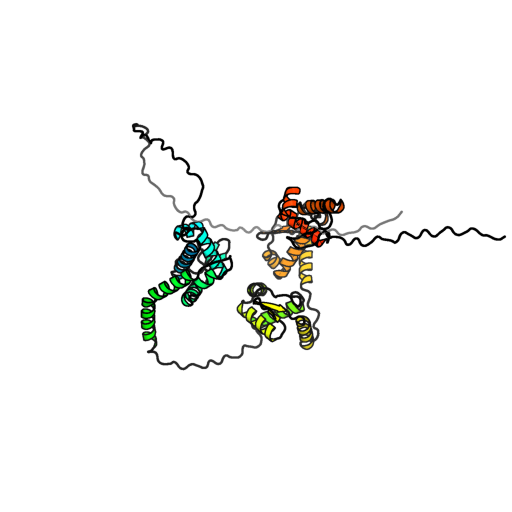015 5.191 1.00 93.31 121 VAL A C 1
ATOM 868 O O . VAL A 1 121 ? 5.658 -26.864 5.058 1.00 93.31 121 VAL A O 1
ATOM 871 N N . ALA A 1 122 ? 6.066 -29.066 5.121 1.00 95.75 122 ALA A N 1
ATOM 872 C CA . ALA A 1 122 ? 7.507 -28.936 4.930 1.00 95.75 122 ALA A CA 1
ATOM 873 C C . ALA A 1 122 ? 7.848 -28.290 3.578 1.00 95.75 122 ALA A C 1
ATOM 875 O O . ALA A 1 122 ? 8.662 -27.368 3.510 1.00 95.75 122 ALA A O 1
ATOM 876 N N . LEU A 1 123 ? 7.154 -28.706 2.515 1.00 97.44 123 LEU A N 1
ATOM 877 C CA . LEU A 1 123 ? 7.318 -28.109 1.194 1.00 97.44 123 LEU A CA 1
ATOM 878 C C . LEU A 1 123 ? 6.879 -26.639 1.157 1.00 97.44 123 LEU A C 1
ATOM 880 O O . LEU A 1 123 ? 7.534 -25.824 0.513 1.00 97.44 123 LEU A O 1
ATOM 884 N N . HIS A 1 124 ? 5.807 -26.272 1.864 1.00 96.38 124 HIS A N 1
ATOM 885 C CA . HIS A 1 124 ? 5.377 -24.877 1.965 1.00 96.38 124 HIS A CA 1
ATOM 886 C C . HIS A 1 124 ? 6.477 -23.989 2.566 1.00 96.38 124 HIS A C 1
ATOM 888 O O . HIS A 1 124 ? 6.798 -22.940 2.005 1.00 96.38 124 HIS A O 1
ATOM 894 N N . HIS A 1 125 ? 7.106 -24.436 3.656 1.00 94.50 125 HIS A N 1
ATOM 895 C CA . HIS A 1 125 ? 8.240 -23.735 4.260 1.00 94.50 125 HIS A CA 1
ATOM 896 C C . HIS A 1 125 ? 9.445 -23.653 3.316 1.00 94.50 125 HIS A C 1
ATOM 898 O O . HIS A 1 125 ? 10.049 -22.587 3.203 1.00 94.50 125 HIS A O 1
ATOM 904 N N . ALA A 1 126 ? 9.753 -24.726 2.581 1.00 96.31 126 ALA A N 1
ATOM 905 C CA . ALA A 1 126 ? 10.809 -24.704 1.571 1.00 96.31 126 ALA A CA 1
ATOM 906 C C . ALA A 1 126 ? 10.522 -23.676 0.460 1.00 96.31 126 ALA A C 1
ATOM 908 O O . ALA A 1 126 ? 11.392 -22.881 0.116 1.00 96.31 126 ALA A O 1
ATOM 909 N N . VAL A 1 127 ? 9.291 -23.603 -0.055 1.00 96.69 127 VAL A N 1
ATOM 910 C CA . VAL A 1 127 ? 8.909 -22.601 -1.067 1.00 96.69 127 VAL A CA 1
ATOM 911 C C . VAL A 1 127 ? 9.048 -21.175 -0.525 1.00 96.69 127 VAL A C 1
ATOM 913 O O . VAL A 1 127 ? 9.581 -20.309 -1.220 1.00 96.69 127 VAL A O 1
ATOM 916 N N . LEU A 1 128 ? 8.621 -20.915 0.717 1.00 93.88 128 LEU A N 1
ATOM 917 C CA . LEU A 1 128 ? 8.811 -19.609 1.360 1.00 93.88 128 LEU A CA 1
ATOM 918 C C . LEU A 1 128 ? 10.294 -19.252 1.501 1.00 93.88 128 LEU A C 1
ATOM 920 O O . LEU A 1 128 ? 10.671 -18.113 1.222 1.00 93.88 128 LEU A O 1
ATOM 924 N N . TYR A 1 129 ? 11.135 -20.220 1.869 1.00 94.19 129 TYR A N 1
ATOM 925 C CA . TYR A 1 129 ? 12.580 -20.032 1.949 1.00 94.19 129 TYR A CA 1
ATOM 926 C C . TYR A 1 129 ? 13.176 -19.644 0.590 1.00 94.19 129 TYR A C 1
ATOM 928 O O . TYR A 1 129 ? 13.902 -18.656 0.488 1.00 94.19 129 TYR A O 1
ATOM 936 N N . PHE A 1 130 ? 12.810 -20.344 -0.485 1.00 95.62 130 PHE A N 1
ATOM 937 C CA . PHE A 1 130 ? 13.295 -20.018 -1.827 1.00 95.62 130 PHE A CA 1
ATOM 938 C C . PHE A 1 130 ? 12.807 -18.647 -2.320 1.00 95.62 130 PHE A C 1
ATOM 940 O O . PHE A 1 130 ? 13.553 -17.947 -3.007 1.00 95.62 130 PHE A O 1
ATOM 947 N N . LYS A 1 131 ? 11.582 -18.236 -1.966 1.00 95.25 131 LYS A N 1
ATOM 948 C CA . LYS A 1 131 ? 11.076 -16.883 -2.255 1.00 95.25 131 LYS A CA 1
ATOM 949 C C . LYS A 1 131 ? 11.868 -15.816 -1.508 1.00 95.25 131 LYS A C 1
ATOM 951 O O . LYS A 1 131 ? 12.290 -14.839 -2.118 1.00 95.25 131 LYS A O 1
ATOM 956 N N . ALA A 1 132 ? 12.129 -16.023 -0.217 1.00 89.56 132 ALA A N 1
ATOM 957 C CA . ALA A 1 132 ? 12.959 -15.122 0.584 1.00 89.56 132 ALA A CA 1
ATOM 958 C C . ALA A 1 132 ? 14.392 -15.030 0.033 1.00 89.56 132 ALA A C 1
ATOM 960 O O . ALA A 1 132 ? 14.970 -13.948 -0.035 1.00 89.56 132 ALA A O 1
ATOM 961 N N . ALA A 1 133 ? 14.932 -16.150 -0.450 1.00 90.06 133 ALA A N 1
ATOM 962 C CA . ALA A 1 133 ? 16.219 -16.195 -1.127 1.00 90.06 133 ALA A CA 1
ATOM 963 C C . ALA A 1 133 ? 16.185 -15.580 -2.541 1.00 90.06 133 ALA A C 1
ATOM 965 O O . ALA A 1 133 ? 17.240 -15.423 -3.148 1.00 90.06 133 ALA A O 1
ATOM 966 N N . GLY A 1 134 ? 15.023 -15.225 -3.102 1.00 94.25 134 GLY A N 1
ATOM 967 C CA . GLY A 1 134 ? 14.880 -14.714 -4.473 1.00 94.25 134 GLY A CA 1
ATOM 968 C C . GLY A 1 134 ? 15.190 -15.753 -5.560 1.00 94.25 134 GLY A C 1
ATOM 969 O O . GLY A 1 134 ? 15.609 -15.393 -6.662 1.00 94.25 134 GLY A O 1
ATOM 970 N N . LEU A 1 135 ? 15.067 -17.040 -5.230 1.00 96.31 135 LEU A N 1
ATOM 971 C CA . LEU A 1 135 ? 15.181 -18.162 -6.168 1.00 96.31 135 LEU A CA 1
ATOM 972 C C . LEU A 1 135 ? 13.844 -18.451 -6.857 1.00 96.31 135 LEU A C 1
ATOM 974 O O . LEU A 1 135 ? 13.833 -18.960 -7.973 1.00 96.31 135 LEU A O 1
ATOM 978 N N . LEU A 1 136 ? 12.734 -18.085 -6.214 1.00 97.50 136 LEU A N 1
ATOM 979 C CA . LEU A 1 136 ? 11.384 -18.145 -6.769 1.00 97.50 136 LEU A CA 1
ATOM 980 C C . LEU A 1 136 ? 10.735 -16.761 -6.740 1.00 97.50 136 LEU A C 1
ATOM 982 O O . LEU A 1 136 ? 10.993 -15.975 -5.828 1.00 97.50 136 LEU A O 1
ATOM 986 N N . ALA A 1 137 ? 9.870 -16.489 -7.712 1.00 96.25 137 ALA A N 1
ATOM 987 C CA . ALA A 1 137 ? 9.074 -15.269 -7.805 1.00 96.25 137 ALA A CA 1
ATOM 988 C C . ALA A 1 137 ? 7.586 -15.610 -7.948 1.00 96.25 137 ALA A C 1
ATOM 990 O O . ALA A 1 137 ? 7.238 -16.653 -8.496 1.00 96.25 137 ALA A O 1
ATOM 991 N N . ASP A 1 138 ? 6.708 -14.736 -7.462 1.00 96.25 138 ASP A N 1
ATOM 992 C CA . ASP A 1 138 ? 5.273 -14.843 -7.726 1.00 96.25 138 ASP A CA 1
ATOM 993 C C . ASP A 1 138 ? 4.911 -13.988 -8.938 1.00 96.25 138 ASP A C 1
ATOM 995 O O . ASP A 1 138 ? 5.091 -12.769 -8.916 1.00 96.25 138 ASP A O 1
ATOM 999 N N . ASP A 1 139 ? 4.367 -14.621 -9.974 1.00 93.56 139 ASP A N 1
ATOM 1000 C CA . ASP A 1 139 ? 3.815 -13.945 -11.141 1.00 93.56 139 ASP A CA 1
ATOM 1001 C C . ASP A 1 139 ? 2.388 -14.427 -11.380 1.00 93.56 139 ASP A C 1
ATOM 1003 O O . ASP A 1 139 ? 2.125 -15.613 -11.561 1.00 93.56 139 ASP A O 1
ATOM 1007 N N . SER A 1 140 ? 1.440 -13.492 -11.359 1.00 87.00 140 SER A N 1
ATOM 1008 C CA . SER A 1 140 ? 0.054 -13.742 -11.769 1.00 87.00 140 SER A CA 1
ATOM 1009 C C . SER A 1 140 ? -0.658 -14.899 -11.036 1.00 87.00 140 SER A C 1
ATOM 1011 O O . SER A 1 140 ? -1.654 -15.426 -11.522 1.00 87.00 140 SER A O 1
ATOM 1013 N N . GLY A 1 141 ? -0.201 -15.249 -9.827 1.00 87.88 141 GLY A N 1
ATOM 1014 C CA . GLY A 1 141 ? -0.743 -16.351 -9.018 1.00 87.88 141 GLY A CA 1
ATOM 1015 C C . GLY A 1 141 ? -0.031 -17.694 -9.211 1.00 87.88 141 GLY A C 1
ATOM 1016 O O . GLY A 1 141 ? -0.370 -18.657 -8.530 1.00 87.88 141 GLY A O 1
ATOM 1017 N N . ALA A 1 142 ? 0.969 -17.744 -10.087 1.00 94.06 142 ALA A N 1
ATOM 1018 C CA . ALA A 1 142 ? 1.892 -18.852 -10.259 1.00 94.06 142 ALA A CA 1
ATOM 1019 C C . ALA A 1 142 ? 3.232 -18.545 -9.569 1.00 94.06 142 ALA A C 1
ATOM 1021 O O . ALA A 1 142 ? 3.660 -17.392 -9.493 1.00 94.06 142 ALA A O 1
ATOM 1022 N N . THR A 1 143 ? 3.911 -19.576 -9.067 1.00 97.38 143 THR A N 1
ATOM 1023 C CA . THR A 1 143 ? 5.282 -19.446 -8.557 1.00 97.38 143 THR A CA 1
ATOM 1024 C C . THR A 1 143 ? 6.251 -19.856 -9.663 1.00 97.38 143 THR A C 1
ATOM 1026 O O . THR A 1 143 ? 6.207 -20.993 -10.122 1.00 97.38 143 THR A O 1
ATOM 1029 N N . LEU A 1 144 ? 7.101 -18.932 -10.105 1.00 97.75 144 LEU A N 1
ATOM 1030 C CA . LEU A 1 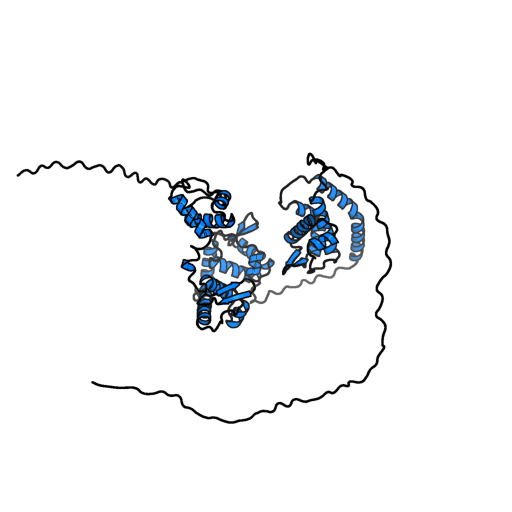144 ? 8.074 -19.126 -11.179 1.00 97.75 144 LEU A CA 1
ATOM 1031 C C . LEU A 1 144 ? 9.488 -19.308 -10.621 1.00 97.75 144 LEU A C 1
ATOM 1033 O O . LEU A 1 144 ? 9.853 -18.682 -9.622 1.00 97.75 144 LEU A O 1
ATOM 1037 N N . VAL A 1 145 ? 10.307 -20.112 -11.300 1.00 97.81 145 VAL A N 1
ATOM 1038 C CA . VAL A 1 145 ? 11.753 -20.182 -11.047 1.00 97.81 145 VAL A CA 1
ATOM 1039 C C . VAL A 1 145 ? 12.425 -18.906 -11.549 1.00 97.81 145 VAL A C 1
ATOM 1041 O O . VAL A 1 145 ? 12.272 -18.532 -12.708 1.00 97.81 145 VAL A O 1
ATOM 1044 N N . SER A 1 146 ? 13.178 -18.224 -10.685 1.00 96.94 146 SER A N 1
ATOM 1045 C CA . SER A 1 146 ? 13.933 -17.022 -11.059 1.00 96.94 146 SER A CA 1
ATOM 1046 C C . SER A 1 146 ? 14.971 -17.341 -12.139 1.00 96.94 146 SER A C 1
ATOM 1048 O O . SER A 1 146 ? 15.584 -18.408 -12.114 1.00 96.94 146 SER A O 1
ATOM 1050 N N . GLU A 1 147 ? 15.217 -16.402 -13.057 1.00 96.62 147 GLU A N 1
ATOM 1051 C CA . GLU A 1 147 ? 16.132 -16.592 -14.194 1.00 96.62 147 GLU A CA 1
ATOM 1052 C C . GLU A 1 147 ? 17.538 -17.042 -13.753 1.00 96.62 147 GLU A C 1
ATOM 1054 O O . GLU A 1 147 ? 18.157 -17.918 -14.350 1.00 96.62 147 GLU A O 1
ATOM 1059 N N . ASN A 1 148 ? 18.001 -16.504 -12.622 1.00 94.38 148 ASN A N 1
ATOM 1060 C CA . ASN A 1 148 ? 19.318 -16.784 -12.054 1.00 94.38 148 ASN A CA 1
ATOM 1061 C C . ASN A 1 148 ? 19.310 -17.893 -10.985 1.00 94.38 148 ASN A C 1
ATOM 1063 O O . ASN A 1 148 ? 20.316 -18.082 -10.297 1.00 94.38 148 ASN A O 1
ATOM 1067 N N . ALA A 1 149 ? 18.193 -18.602 -10.780 1.00 95.06 149 ALA A N 1
ATOM 1068 C CA . ALA A 1 149 ? 18.076 -19.576 -9.695 1.00 95.06 149 ALA A CA 1
ATOM 1069 C C . ALA A 1 149 ? 19.115 -20.711 -9.772 1.00 95.06 149 ALA A C 1
ATOM 1071 O O . ALA A 1 149 ? 19.744 -20.959 -8.742 1.00 95.06 149 ALA A O 1
ATOM 1072 N N . PRO A 1 150 ? 19.390 -21.346 -10.934 1.00 95.25 150 PRO A N 1
ATOM 1073 C CA . PRO A 1 150 ? 20.373 -22.428 -11.006 1.00 95.25 150 PRO A CA 1
ATOM 1074 C C . PRO A 1 150 ? 21.777 -21.971 -10.595 1.00 95.25 150 PRO A C 1
ATOM 1076 O O . PRO A 1 150 ? 22.380 -22.563 -9.704 1.00 95.25 150 PRO A O 1
ATOM 1079 N N . ALA A 1 151 ? 22.255 -20.853 -11.154 1.00 92.25 151 ALA A N 1
ATOM 1080 C CA . ALA A 1 151 ? 23.575 -20.303 -10.842 1.00 92.25 151 ALA A CA 1
ATOM 1081 C C . ALA A 1 151 ? 23.716 -19.940 -9.354 1.00 92.25 151 ALA A C 1
ATOM 1083 O O . ALA A 1 151 ? 24.753 -20.188 -8.737 1.00 92.25 151 ALA A O 1
ATOM 1084 N N . ARG A 1 152 ? 22.654 -19.387 -8.753 1.00 92.44 152 ARG A N 1
ATOM 1085 C CA . ARG A 1 152 ? 22.638 -19.034 -7.329 1.00 92.44 152 ARG A CA 1
ATOM 1086 C C . ARG A 1 152 ? 22.591 -20.258 -6.424 1.00 92.44 152 ARG A C 1
ATOM 1088 O O . ARG A 1 152 ? 23.273 -20.253 -5.406 1.00 92.44 152 ARG A O 1
ATOM 1095 N N . ILE A 1 153 ? 21.838 -21.298 -6.785 1.00 93.75 153 ILE A N 1
ATOM 1096 C CA . ILE A 1 153 ? 21.830 -22.565 -6.044 1.00 93.75 153 ILE A CA 1
ATOM 1097 C C . ILE A 1 153 ? 23.223 -23.192 -6.095 1.00 93.75 153 ILE A C 1
ATOM 1099 O O . ILE A 1 153 ? 23.764 -23.507 -5.043 1.00 93.75 153 ILE A O 1
ATOM 1103 N N . THR A 1 154 ? 23.855 -23.278 -7.271 1.00 91.00 154 THR A N 1
ATOM 1104 C CA . THR A 1 154 ? 25.224 -23.804 -7.400 1.00 91.00 154 THR A CA 1
ATOM 1105 C C . THR A 1 154 ? 26.216 -23.030 -6.531 1.00 91.00 154 THR A C 1
ATOM 1107 O O . THR A 1 154 ? 27.013 -23.649 -5.829 1.00 91.00 154 THR A O 1
ATOM 1110 N N . ALA A 1 155 ? 26.139 -21.695 -6.518 1.00 85.81 155 ALA A N 1
ATOM 1111 C CA . ALA A 1 155 ? 26.990 -20.862 -5.669 1.00 85.81 155 ALA A CA 1
ATOM 1112 C C . ALA A 1 155 ? 26.748 -21.112 -4.168 1.00 85.81 155 ALA A C 1
ATOM 1114 O O . ALA A 1 155 ? 27.698 -21.312 -3.419 1.00 85.81 155 ALA A O 1
ATOM 1115 N N . LEU A 1 156 ? 25.486 -21.165 -3.732 1.00 84.62 156 LEU A N 1
ATOM 1116 C CA . LEU A 1 156 ? 25.112 -21.402 -2.333 1.00 84.62 156 LEU A CA 1
ATOM 1117 C C . LEU A 1 156 ? 25.452 -22.825 -1.853 1.00 84.62 156 LEU A C 1
ATOM 1119 O O . LEU A 1 156 ? 25.774 -23.028 -0.681 1.00 84.62 156 LEU A O 1
ATOM 1123 N N . THR A 1 157 ? 25.382 -23.821 -2.741 1.00 82.69 157 THR A N 1
ATOM 1124 C CA . THR A 1 157 ? 25.807 -25.197 -2.450 1.00 82.69 157 THR A CA 1
ATOM 1125 C C . THR A 1 157 ? 27.330 -25.297 -2.371 1.00 82.69 157 THR A C 1
ATOM 1127 O O . THR A 1 157 ? 27.841 -25.947 -1.461 1.00 82.69 157 THR A O 1
ATOM 1130 N N . ALA A 1 158 ? 28.059 -24.626 -3.270 1.00 77.25 158 ALA A N 1
ATOM 1131 C CA . ALA A 1 158 ? 29.523 -24.585 -3.252 1.00 77.25 158 ALA A CA 1
ATOM 1132 C C . ALA A 1 158 ? 30.068 -23.905 -1.986 1.00 77.25 158 ALA A C 1
ATOM 1134 O O . ALA A 1 158 ? 31.039 -24.373 -1.397 1.00 77.25 158 ALA A O 1
ATOM 1135 N N . ASP A 1 159 ? 29.398 -22.848 -1.533 1.00 67.00 159 ASP A N 1
ATOM 1136 C CA . ASP A 1 159 ? 29.771 -22.076 -0.346 1.00 67.00 159 ASP A CA 1
ATOM 1137 C C . ASP A 1 159 ? 29.302 -22.735 0.971 1.00 67.00 159 ASP A C 1
ATOM 1139 O O . ASP A 1 159 ? 29.550 -22.230 2.061 1.00 67.00 159 ASP A O 1
ATOM 1143 N N . ARG A 1 160 ? 28.608 -23.887 0.900 1.00 66.56 160 ARG A N 1
ATOM 1144 C CA . ARG A 1 160 ? 27.987 -24.580 2.053 1.00 66.56 160 ARG A CA 1
ATOM 1145 C C . ARG A 1 160 ? 27.059 -23.675 2.887 1.00 66.56 160 ARG A C 1
ATOM 1147 O O . ARG A 1 160 ? 26.753 -23.990 4.036 1.00 66.56 160 ARG A O 1
ATOM 1154 N N . THR A 1 161 ? 26.589 -22.563 2.321 1.00 61.72 161 THR A N 1
ATOM 1155 C CA . THR A 1 161 ? 25.786 -21.544 3.014 1.00 61.72 161 THR A CA 1
ATOM 1156 C C . THR A 1 161 ? 24.291 -21.811 2.936 1.00 61.72 161 THR A C 1
ATOM 1158 O O . THR A 1 161 ? 23.551 -21.325 3.787 1.00 61.72 161 THR A O 1
ATOM 1161 N N . LEU A 1 162 ? 23.830 -22.612 1.969 1.00 59.06 162 LEU A N 1
ATOM 1162 C CA . LEU A 1 162 ? 22.397 -22.851 1.747 1.00 59.06 162 LEU A CA 1
ATOM 1163 C C . LEU A 1 162 ? 21.703 -23.485 2.968 1.00 59.06 162 LEU A C 1
ATOM 1165 O O . LEU A 1 162 ? 20.546 -23.198 3.252 1.00 59.06 162 LEU A O 1
ATOM 1169 N N . THR A 1 163 ? 22.421 -24.312 3.724 1.00 55.94 163 THR A N 1
ATOM 1170 C CA . THR A 1 163 ? 21.885 -25.045 4.878 1.00 55.94 163 THR A CA 1
ATOM 1171 C C . THR A 1 163 ? 22.053 -24.287 6.190 1.00 55.94 163 THR A C 1
ATOM 1173 O O . THR A 1 163 ? 21.129 -24.281 7.000 1.00 55.94 163 THR A O 1
ATOM 1176 N N . SER A 1 164 ? 23.157 -23.557 6.366 1.00 53.06 164 SER A N 1
ATOM 1177 C CA . SER A 1 164 ? 23.338 -22.631 7.495 1.00 53.06 164 SER A CA 1
ATOM 1178 C C . SER A 1 164 ? 22.331 -21.473 7.438 1.00 53.06 164 SER A C 1
ATOM 1180 O O . SER A 1 164 ? 21.673 -21.158 8.424 1.00 53.06 164 SER A O 1
ATOM 1182 N N . HIS A 1 165 ? 22.104 -20.903 6.249 1.00 52.94 165 HIS A N 1
ATOM 1183 C CA . HIS A 1 165 ? 21.186 -19.777 6.060 1.00 52.94 165 HIS A CA 1
ATOM 1184 C C . HIS A 1 165 ? 19.702 -20.181 6.187 1.00 52.94 165 HIS A C 1
ATOM 1186 O O . HIS A 1 165 ? 18.856 -19.336 6.486 1.00 52.94 165 HIS A O 1
ATOM 1192 N N . ALA A 1 166 ? 19.356 -21.452 5.958 1.00 53.22 166 ALA A N 1
ATOM 1193 C CA . ALA A 1 166 ? 18.004 -21.967 6.202 1.00 53.22 166 ALA A CA 1
ATOM 1194 C C . ALA A 1 166 ? 17.637 -21.999 7.693 1.00 53.22 166 ALA A C 1
ATOM 1196 O O . ALA A 1 166 ? 16.461 -21.866 8.025 1.00 53.22 166 ALA A O 1
ATOM 1197 N N . MET A 1 167 ? 18.634 -22.106 8.576 1.00 52.50 167 MET A N 1
ATOM 1198 C CA . MET A 1 167 ? 18.438 -22.200 10.024 1.00 52.50 167 MET A CA 1
ATOM 1199 C C . MET A 1 167 ? 18.532 -20.848 10.750 1.00 52.50 167 MET A C 1
ATOM 1201 O O . MET A 1 167 ? 17.922 -20.684 11.803 1.00 52.50 167 MET A O 1
ATOM 1205 N N . ASP A 1 168 ? 19.225 -19.857 10.179 1.00 48.75 168 ASP A N 1
ATOM 1206 C CA . ASP A 1 168 ? 19.417 -18.534 10.802 1.00 48.75 168 ASP A CA 1
ATOM 1207 C C . ASP A 1 168 ? 18.242 -17.551 10.599 1.00 48.75 168 ASP A C 1
ATOM 1209 O O . ASP A 1 168 ? 18.268 -16.421 11.097 1.00 48.75 168 ASP A O 1
ATOM 1213 N N . HIS A 1 169 ? 17.179 -17.947 9.887 1.00 47.41 169 HIS A N 1
ATOM 1214 C CA . HIS A 1 169 ? 16.003 -17.093 9.698 1.00 47.41 169 HIS A CA 1
ATOM 1215 C C . HIS A 1 169 ? 15.033 -17.223 10.895 1.00 47.41 169 HIS A C 1
ATOM 1217 O O . HIS A 1 169 ? 14.562 -18.323 11.188 1.00 47.41 169 HIS A O 1
ATOM 1223 N N . PRO A 1 170 ? 14.680 -16.129 11.605 1.00 41.22 170 PRO A N 1
ATOM 1224 C CA . PRO A 1 170 ? 14.005 -16.230 12.893 1.00 41.22 170 PRO A CA 1
ATOM 1225 C C . PRO A 1 170 ? 12.510 -16.525 12.731 1.00 41.22 170 PRO A C 1
ATOM 1227 O O . PRO A 1 170 ? 11.689 -15.622 12.580 1.00 41.22 170 PRO A O 1
ATOM 1230 N N . LEU A 1 171 ? 12.158 -17.803 12.852 1.00 39.03 171 LEU A N 1
ATOM 1231 C CA . LEU A 1 171 ? 10.875 -18.256 13.396 1.00 39.03 171 LEU A CA 1
ATOM 1232 C C . LEU A 1 171 ? 11.087 -19.145 14.654 1.00 39.03 171 LEU A C 1
ATOM 1234 O O . LEU A 1 171 ? 10.341 -20.087 14.846 1.00 39.03 171 LEU A O 1
ATOM 1238 N N . ASN A 1 172 ? 12.060 -18.790 15.522 1.00 39.75 172 ASN A N 1
ATOM 1239 C CA . ASN A 1 172 ? 12.275 -19.181 16.950 1.00 39.75 172 ASN A CA 1
ATOM 1240 C C . ASN A 1 172 ? 12.418 -20.700 17.333 1.00 39.75 172 ASN A C 1
ATOM 1242 O O . ASN A 1 172 ? 11.913 -21.556 16.623 1.00 39.75 172 ASN A O 1
ATOM 1246 N N . PRO A 1 173 ? 13.104 -21.093 18.444 1.00 51.94 173 PRO A N 1
ATOM 1247 C CA . PRO A 1 173 ? 14.457 -21.672 18.349 1.00 51.94 173 PRO A CA 1
ATOM 1248 C C . PRO A 1 173 ? 14.738 -22.993 19.132 1.00 51.94 173 PRO A C 1
ATOM 1250 O O . PRO A 1 173 ? 14.244 -23.190 20.241 1.00 51.94 173 PRO A O 1
ATOM 1253 N N . GLY A 1 174 ? 15.687 -23.795 18.607 1.00 29.84 174 GLY A N 1
ATOM 1254 C CA . GLY A 1 174 ? 16.714 -24.594 19.331 1.00 29.84 174 GLY A CA 1
ATOM 1255 C C . GLY A 1 174 ? 16.485 -26.114 19.537 1.00 29.84 174 GLY A C 1
ATOM 1256 O O . GLY A 1 174 ? 15.331 -26.531 19.611 1.00 29.84 174 GLY A O 1
ATOM 1257 N N . PRO A 1 175 ? 17.540 -26.959 19.739 1.00 39.25 175 PRO A N 1
ATOM 1258 C CA . PRO A 1 175 ? 18.993 -26.776 19.558 1.00 39.25 175 PRO A CA 1
ATOM 1259 C C . PRO A 1 175 ? 19.587 -27.683 18.438 1.00 39.25 175 PRO A C 1
ATOM 1261 O O . PRO A 1 175 ? 19.453 -28.904 18.476 1.00 39.25 175 PRO A O 1
ATOM 1264 N N . SER A 1 176 ? 20.306 -27.104 17.462 1.00 48.06 176 SER A N 1
ATOM 1265 C CA . SER A 1 176 ? 20.838 -27.802 16.268 1.00 48.06 176 SER A CA 1
ATOM 1266 C C . SER A 1 176 ? 22.357 -27.613 16.086 1.00 48.06 176 SER A C 1
ATOM 1268 O O . SER A 1 176 ? 22.815 -26.993 15.128 1.00 48.06 176 SER A O 1
ATOM 1270 N N . THR A 1 177 ? 23.168 -28.167 16.987 1.00 42.78 177 THR A N 1
ATOM 1271 C CA . THR A 1 177 ? 24.624 -28.313 16.765 1.00 42.78 177 THR A CA 1
ATOM 1272 C C . THR A 1 177 ? 24.981 -29.719 16.276 1.00 42.78 177 THR A C 1
ATOM 1274 O O . THR A 1 177 ? 25.685 -29.858 15.281 1.00 42.78 177 THR A O 1
ATOM 1277 N N . GLN A 1 178 ? 24.378 -30.766 16.854 1.00 41.09 178 GLN A N 1
ATOM 1278 C CA . GLN A 1 178 ? 24.644 -32.163 16.469 1.00 41.09 178 GLN A CA 1
ATOM 1279 C C . GLN A 1 178 ? 24.204 -32.510 15.034 1.00 41.09 178 GLN A C 1
ATOM 1281 O O . GLN A 1 178 ? 24.841 -33.322 14.366 1.00 41.09 178 GLN A O 1
ATOM 1286 N N . LEU A 1 179 ? 23.141 -31.876 14.527 1.00 41.44 179 LEU A N 1
ATOM 1287 C CA . LEU A 1 179 ? 22.664 -32.082 13.154 1.00 41.44 179 LEU A CA 1
ATOM 1288 C C . LEU A 1 179 ? 23.562 -31.373 12.124 1.00 41.44 179 LEU A C 1
ATOM 1290 O O . LEU A 1 179 ? 23.856 -31.931 11.068 1.00 41.44 179 LEU A O 1
ATOM 1294 N N . ALA A 1 180 ? 24.066 -30.184 12.463 1.00 43.12 180 ALA A N 1
ATOM 1295 C CA . ALA A 1 180 ? 25.009 -29.436 11.633 1.00 43.12 180 ALA A CA 1
ATOM 1296 C C . ALA A 1 180 ? 26.388 -30.122 11.539 1.00 43.12 180 ALA A C 1
ATOM 1298 O O . ALA A 1 180 ? 27.072 -29.998 10.521 1.00 43.12 180 ALA A O 1
ATOM 1299 N N . ASP A 1 181 ? 26.800 -30.856 12.578 1.00 44.47 181 ASP A N 1
ATOM 1300 C CA . ASP A 1 181 ? 28.012 -31.685 12.556 1.00 44.47 181 ASP A CA 1
ATOM 1301 C C . ASP A 1 181 ? 27.825 -32.949 11.700 1.00 44.47 181 ASP A C 1
ATOM 1303 O O . ASP A 1 181 ? 28.708 -33.307 10.919 1.00 44.47 181 ASP A O 1
ATOM 1307 N N . ARG A 1 182 ? 26.644 -33.577 11.758 1.00 42.53 182 ARG A N 1
ATOM 1308 C CA . ARG A 1 182 ? 26.319 -34.774 10.966 1.00 42.53 182 ARG A CA 1
ATOM 1309 C C . ARG A 1 182 ? 26.240 -34.479 9.462 1.00 42.53 182 ARG A C 1
ATOM 1311 O O . ARG A 1 182 ? 26.799 -35.219 8.662 1.00 42.53 182 ARG A O 1
ATOM 1318 N N . ILE A 1 183 ? 25.666 -33.335 9.083 1.00 41.47 183 ILE A N 1
ATOM 1319 C CA . ILE A 1 183 ? 25.623 -32.862 7.687 1.00 41.47 183 ILE A CA 1
ATOM 1320 C C . ILE A 1 183 ? 27.029 -32.514 7.166 1.00 41.47 183 ILE A C 1
ATOM 1322 O O . ILE A 1 183 ? 27.344 -32.780 6.005 1.00 41.47 183 ILE A O 1
ATOM 1326 N N . ARG A 1 184 ? 27.913 -31.966 8.014 1.00 47.31 184 ARG A N 1
ATOM 1327 C CA . ARG A 1 184 ? 29.322 -31.734 7.646 1.00 47.31 184 ARG A CA 1
ATOM 1328 C C . ARG A 1 184 ? 30.070 -33.039 7.361 1.00 47.31 184 ARG A C 1
ATOM 1330 O O . ARG A 1 184 ? 30.881 -33.059 6.436 1.00 47.31 184 ARG A O 1
ATOM 1337 N N . ALA A 1 185 ? 29.787 -34.104 8.111 1.00 45.78 185 ALA A N 1
ATOM 1338 C CA . ALA A 1 185 ? 30.395 -35.419 7.910 1.00 45.78 185 ALA A CA 1
ATOM 1339 C C . ALA A 1 185 ? 29.931 -36.088 6.601 1.00 45.78 185 ALA A C 1
ATOM 1341 O O . ALA A 1 185 ? 30.766 -36.560 5.829 1.00 45.78 185 ALA A O 1
ATOM 1342 N N . ASP A 1 186 ? 28.633 -36.040 6.291 1.00 43.44 186 ASP A N 1
ATOM 1343 C CA . ASP A 1 186 ? 28.082 -36.665 5.077 1.00 43.44 186 ASP A CA 1
ATOM 1344 C C . ASP A 1 186 ? 28.533 -35.948 3.788 1.00 43.44 186 ASP A C 1
ATOM 1346 O O . ASP A 1 186 ? 28.795 -36.582 2.764 1.00 43.44 186 ASP A O 1
ATOM 1350 N N . ILE A 1 187 ? 28.721 -34.623 3.840 1.00 43.53 187 ILE A N 1
ATOM 1351 C CA . ILE A 1 187 ? 29.261 -33.834 2.718 1.00 43.53 187 ILE A CA 1
ATOM 1352 C C . ILE A 1 187 ? 30.756 -34.118 2.492 1.00 43.53 187 ILE A C 1
ATOM 1354 O O . ILE A 1 187 ? 31.224 -34.072 1.353 1.00 43.53 187 ILE A O 1
ATOM 1358 N N . ALA A 1 188 ? 31.516 -34.435 3.545 1.00 47.62 188 ALA A N 1
ATOM 1359 C CA . ALA A 1 188 ? 32.916 -34.836 3.408 1.00 47.62 188 ALA A CA 1
ATOM 1360 C C . ALA A 1 188 ? 33.057 -36.221 2.747 1.00 47.62 188 ALA A C 1
ATOM 1362 O O . ALA A 1 188 ? 33.991 -36.431 1.975 1.00 47.62 188 ALA A O 1
ATOM 1363 N N . ALA A 1 189 ? 32.110 -37.133 2.988 1.00 46.41 189 ALA A N 1
ATOM 1364 C CA . ALA A 1 189 ? 32.126 -38.483 2.425 1.00 46.41 189 ALA A CA 1
ATOM 1365 C C . ALA A 1 189 ? 31.761 -38.539 0.925 1.00 46.41 189 ALA A C 1
ATOM 1367 O O . ALA A 1 189 ? 32.243 -39.416 0.213 1.00 46.41 189 ALA A O 1
ATOM 1368 N N . GLY A 1 190 ? 30.957 -37.595 0.415 1.00 39.12 190 GLY A N 1
ATOM 1369 C CA . GLY A 1 190 ? 30.500 -37.581 -0.987 1.00 39.12 190 GLY A CA 1
ATOM 1370 C C . GLY A 1 190 ? 31.387 -36.822 -1.991 1.00 39.12 190 GLY A C 1
ATOM 1371 O O . GLY A 1 190 ? 31.107 -36.838 -3.187 1.00 39.12 190 GLY A O 1
ATOM 1372 N N . GLY A 1 191 ? 32.439 -36.128 -1.540 1.00 40.50 191 GLY A N 1
ATOM 1373 C CA . GLY A 1 191 ? 33.212 -35.182 -2.366 1.00 40.50 191 GLY A CA 1
ATOM 1374 C C . GLY A 1 191 ? 34.333 -35.771 -3.239 1.00 40.50 191 GLY A C 1
ATOM 1375 O O . GLY A 1 191 ? 34.903 -35.048 -4.058 1.00 40.50 191 GLY A O 1
ATOM 1376 N N . GLY A 1 192 ? 34.669 -37.056 -3.089 1.00 43.53 192 GLY A N 1
ATOM 1377 C CA . GLY A 1 192 ? 35.843 -37.657 -3.742 1.00 43.53 192 GLY A CA 1
ATOM 1378 C C . GLY A 1 192 ? 35.745 -37.767 -5.269 1.00 43.53 192 GLY A C 1
ATOM 1379 O O . GLY A 1 192 ? 36.739 -37.608 -5.974 1.00 43.53 192 GLY A O 1
ATOM 1380 N N . GLU A 1 193 ? 34.544 -37.974 -5.806 1.00 41.69 193 GLU A N 1
ATOM 1381 C CA . GLU A 1 193 ? 34.359 -38.300 -7.227 1.00 41.69 193 GLU A CA 1
ATOM 1382 C C . GLU A 1 193 ? 34.330 -37.056 -8.139 1.00 41.69 193 GLU A C 1
ATOM 1384 O O . GLU A 1 193 ? 34.692 -37.108 -9.317 1.00 41.69 193 GLU A O 1
ATOM 1389 N N . LEU A 1 194 ? 33.964 -35.897 -7.582 1.00 46.06 194 LEU A N 1
ATOM 1390 C CA . LEU A 1 194 ? 33.868 -34.629 -8.313 1.00 46.06 194 LEU A CA 1
ATOM 1391 C C . LEU A 1 194 ? 35.215 -33.890 -8.376 1.00 46.06 194 LEU A C 1
ATOM 1393 O O . LEU A 1 194 ? 35.522 -33.253 -9.385 1.00 46.06 194 LEU A O 1
ATOM 1397 N N . ALA A 1 195 ? 36.055 -34.045 -7.346 1.00 46.75 195 ALA A N 1
ATOM 1398 C CA . ALA A 1 195 ? 37.422 -33.525 -7.327 1.00 46.75 195 ALA A CA 1
ATOM 1399 C C . ALA A 1 195 ? 38.314 -34.204 -8.386 1.00 46.75 195 ALA A C 1
ATOM 1401 O O . ALA A 1 195 ? 39.088 -33.528 -9.066 1.00 46.75 195 ALA A O 1
ATOM 1402 N N . ALA A 1 196 ? 38.134 -35.513 -8.610 1.00 51.94 196 ALA A N 1
ATOM 1403 C CA . ALA A 1 196 ? 38.847 -36.256 -9.652 1.00 51.94 196 ALA A CA 1
ATOM 1404 C C . ALA A 1 196 ? 38.475 -35.784 -11.074 1.00 51.94 196 ALA A C 1
ATOM 1406 O O . ALA A 1 196 ? 39.340 -35.661 -11.943 1.00 51.94 196 ALA A O 1
ATOM 1407 N N . ARG A 1 197 ? 37.201 -35.431 -11.310 1.00 59.66 197 ARG A N 1
ATOM 1408 C CA . ARG A 1 197 ? 36.741 -34.896 -12.607 1.00 59.66 197 ARG A CA 1
ATOM 1409 C C . ARG A 1 197 ? 37.215 -33.465 -12.871 1.00 59.66 197 ARG A C 1
ATOM 1411 O O . ARG A 1 197 ? 37.512 -33.126 -14.014 1.00 59.66 197 ARG A O 1
ATOM 1418 N N . GLN A 1 198 ? 37.337 -32.634 -11.836 1.00 62.56 198 GLN A N 1
ATOM 1419 C CA . GLN A 1 198 ? 37.855 -31.268 -11.980 1.00 62.56 198 GLN A CA 1
ATOM 1420 C C . GLN A 1 198 ? 39.371 -31.232 -12.229 1.00 62.56 198 GLN A C 1
ATOM 1422 O O . GLN A 1 198 ? 39.833 -30.410 -13.019 1.00 62.56 198 GLN A O 1
ATOM 1427 N N . GLN A 1 199 ? 40.143 -32.155 -11.645 1.00 64.50 199 GLN A N 1
ATOM 1428 C CA . GLN A 1 199 ? 41.578 -32.278 -11.939 1.00 64.50 199 GLN A CA 1
ATOM 1429 C C . GLN A 1 199 ? 41.845 -32.750 -13.377 1.00 64.50 199 GLN A C 1
ATOM 1431 O O . GLN A 1 199 ? 42.764 -32.240 -14.016 1.00 64.50 199 GLN A O 1
ATOM 1436 N N . ALA A 1 200 ? 41.003 -33.631 -13.928 1.00 59.94 200 ALA A N 1
ATOM 1437 C CA . ALA A 1 200 ? 41.092 -34.036 -15.332 1.00 59.94 200 ALA A CA 1
ATOM 1438 C C . ALA A 1 200 ? 40.778 -32.878 -16.304 1.00 59.94 200 ALA A C 1
ATOM 1440 O O . ALA A 1 200 ? 41.433 -32.740 -17.335 1.00 59.94 200 ALA A O 1
ATOM 1441 N N . ALA A 1 201 ? 39.832 -31.997 -15.958 1.00 55.66 201 ALA A N 1
ATOM 1442 C CA . ALA A 1 201 ? 39.500 -30.822 -16.769 1.00 55.66 201 ALA A CA 1
ATOM 1443 C C . ALA A 1 201 ? 40.580 -29.723 -16.709 1.00 55.66 201 ALA A C 1
ATOM 1445 O O . ALA A 1 201 ? 40.822 -29.048 -17.707 1.00 55.66 201 ALA A O 1
ATOM 1446 N N . ALA A 1 202 ? 41.265 -29.564 -15.570 1.00 54.72 202 ALA A N 1
ATOM 1447 C CA . ALA A 1 202 ? 42.335 -28.578 -15.400 1.00 54.72 202 ALA A CA 1
ATOM 1448 C C . ALA A 1 202 ? 43.623 -28.927 -16.171 1.00 54.72 202 ALA A C 1
ATOM 1450 O O . ALA A 1 202 ? 44.368 -28.025 -16.556 1.00 54.72 202 ALA A O 1
ATOM 1451 N N . GLN A 1 203 ? 43.879 -30.214 -16.439 1.00 60.22 203 GLN A N 1
ATOM 1452 C CA . GLN A 1 203 ? 45.045 -30.645 -17.221 1.00 60.22 203 GLN A CA 1
ATOM 1453 C C . GLN A 1 203 ? 44.903 -30.350 -18.724 1.00 60.22 203 GLN A C 1
ATOM 1455 O O . GLN A 1 203 ? 45.907 -30.162 -19.404 1.00 60.22 203 GLN A O 1
ATOM 1460 N N . VAL A 1 204 ? 43.676 -30.218 -19.242 1.00 62.03 204 VAL A N 1
ATOM 1461 C CA . VAL A 1 204 ? 43.429 -29.918 -20.667 1.00 62.03 204 VAL A CA 1
ATOM 1462 C C . VAL A 1 204 ? 43.655 -28.431 -20.996 1.00 62.03 204 VAL A C 1
ATOM 1464 O O . VAL A 1 204 ? 43.936 -28.077 -22.140 1.00 62.03 204 VAL A O 1
ATOM 1467 N N . THR A 1 205 ? 43.606 -27.536 -20.005 1.00 50.50 205 THR A N 1
ATOM 1468 C CA . THR A 1 205 ? 43.728 -26.081 -20.217 1.00 50.50 205 THR A CA 1
ATOM 1469 C C . THR A 1 205 ? 45.163 -25.544 -20.158 1.00 50.50 205 THR A C 1
ATOM 1471 O O . THR A 1 205 ? 45.386 -24.397 -20.543 1.00 50.50 205 THR A O 1
ATOM 1474 N N . GLN A 1 206 ? 46.151 -26.334 -19.718 1.00 47.69 206 GLN A N 1
ATOM 1475 C CA . GLN A 1 206 ? 47.535 -25.865 -19.521 1.00 47.69 206 GLN A CA 1
ATOM 1476 C C . GLN A 1 206 ? 48.412 -25.854 -20.790 1.00 47.69 206 GLN A C 1
ATOM 1478 O O . GLN A 1 206 ? 49.553 -25.406 -20.733 1.00 47.69 206 GLN A O 1
ATOM 1483 N N . SER A 1 207 ? 47.902 -26.273 -21.954 1.00 38.91 207 SER A N 1
ATOM 1484 C CA . SER A 1 207 ? 48.707 -26.387 -23.189 1.00 38.91 207 SER A CA 1
ATOM 1485 C C . SER A 1 207 ? 48.504 -25.261 -24.216 1.00 38.91 207 SER A C 1
ATOM 1487 O O . SER A 1 207 ? 48.910 -25.409 -25.368 1.00 38.91 207 SER A O 1
ATOM 1489 N N . ARG A 1 208 ? 47.885 -24.127 -23.852 1.00 40.47 208 ARG A N 1
ATOM 1490 C CA . ARG A 1 208 ? 47.644 -23.008 -24.787 1.00 40.47 208 ARG A CA 1
ATOM 1491 C C . ARG A 1 208 ? 48.591 -21.824 -24.507 1.00 40.47 208 ARG A C 1
ATOM 1493 O O . ARG A 1 208 ? 48.537 -21.284 -23.405 1.00 40.47 208 ARG A O 1
ATOM 1500 N N . PRO A 1 209 ? 49.435 -21.389 -25.466 1.00 43.09 209 PRO A N 1
ATOM 1501 C CA . PRO A 1 209 ? 50.394 -20.305 -25.243 1.00 43.09 209 PRO A CA 1
ATOM 1502 C C . PRO A 1 209 ? 49.709 -18.926 -25.138 1.00 43.09 209 PRO A C 1
ATOM 1504 O O . PRO A 1 209 ? 48.602 -18.743 -25.660 1.00 43.09 209 PRO A O 1
ATOM 1507 N N . PRO A 1 210 ? 50.350 -17.949 -24.466 1.00 40.69 210 PRO A N 1
ATOM 1508 C CA . PRO A 1 210 ? 49.723 -16.688 -24.085 1.00 40.69 210 PRO A CA 1
ATOM 1509 C C . PRO A 1 210 ? 49.507 -15.776 -25.298 1.00 40.69 210 PRO A C 1
ATOM 1511 O O . PRO A 1 210 ? 50.442 -15.421 -26.013 1.00 40.69 210 PRO A O 1
ATOM 1514 N N . ARG A 1 211 ? 48.252 -15.366 -25.512 1.00 33.88 211 ARG A N 1
ATOM 1515 C CA . ARG A 1 211 ? 47.903 -14.260 -26.411 1.00 33.88 211 ARG A CA 1
ATOM 1516 C C . ARG A 1 211 ? 48.236 -12.944 -25.716 1.00 33.88 211 ARG A C 1
ATOM 1518 O O . ARG A 1 211 ? 47.754 -12.697 -24.612 1.00 33.88 211 ARG A O 1
ATOM 1525 N N . MET A 1 212 ? 49.036 -12.120 -26.389 1.00 32.12 212 MET A N 1
ATOM 1526 C CA . MET A 1 212 ? 49.288 -10.727 -26.029 1.00 32.12 212 MET A CA 1
ATOM 1527 C C . MET A 1 212 ? 47.958 -10.002 -25.802 1.00 32.12 212 MET A C 1
ATOM 1529 O O . MET A 1 212 ? 47.070 -10.024 -26.654 1.00 32.12 212 MET A O 1
ATOM 1533 N N . THR A 1 213 ? 47.813 -9.403 -24.626 1.00 40.06 213 THR A N 1
ATOM 1534 C CA . THR A 1 213 ? 46.705 -8.519 -24.284 1.00 40.06 213 THR A CA 1
ATOM 1535 C C . THR A 1 213 ? 46.884 -7.195 -25.013 1.00 40.06 213 THR A C 1
ATOM 1537 O O . THR A 1 213 ? 47.804 -6.440 -24.694 1.00 40.06 213 THR A O 1
ATOM 1540 N N . ASP A 1 214 ? 45.988 -6.910 -25.955 1.00 30.50 214 ASP A N 1
ATOM 1541 C CA . ASP A 1 214 ? 45.764 -5.559 -26.452 1.00 30.50 214 ASP A CA 1
ATOM 1542 C C . ASP A 1 214 ? 45.258 -4.682 -25.304 1.00 30.50 214 ASP A C 1
ATOM 1544 O O . ASP A 1 214 ? 44.199 -4.915 -24.711 1.00 30.50 214 ASP A O 1
ATOM 1548 N N . ALA A 1 215 ? 46.044 -3.654 -24.998 1.00 42.31 215 ALA A N 1
ATOM 1549 C CA . ALA A 1 215 ? 45.626 -2.508 -24.218 1.00 42.31 215 ALA A CA 1
ATOM 1550 C C . ALA A 1 215 ? 44.556 -1.748 -25.017 1.00 42.31 215 ALA A C 1
ATOM 1552 O O . ALA A 1 215 ? 44.851 -0.846 -25.799 1.00 42.31 215 ALA A O 1
ATOM 1553 N N . SER A 1 216 ? 43.296 -2.143 -24.840 1.00 34.75 216 SER A N 1
ATOM 1554 C CA . SER A 1 216 ? 42.163 -1.445 -25.435 1.00 34.75 216 SER A CA 1
ATOM 1555 C C . SER A 1 216 ? 41.941 -0.125 -24.695 1.00 34.75 216 SER A C 1
ATOM 1557 O O . SER A 1 216 ? 41.371 -0.081 -23.605 1.00 34.75 216 SER A O 1
ATOM 1559 N N . LEU A 1 217 ? 42.419 0.953 -25.313 1.00 35.75 217 LEU A N 1
ATOM 1560 C CA . LEU A 1 217 ? 42.053 2.340 -25.047 1.00 35.75 217 LEU A CA 1
ATOM 1561 C C . LEU A 1 217 ? 40.524 2.487 -25.076 1.00 35.75 217 LEU A C 1
ATOM 1563 O O . LEU A 1 217 ? 39.908 2.517 -26.140 1.00 35.75 217 LEU A O 1
ATOM 1567 N N . THR A 1 218 ? 39.897 2.588 -23.906 1.00 39.94 218 THR A N 1
ATOM 1568 C CA . THR A 1 218 ? 38.505 3.029 -23.795 1.00 39.94 218 THR A CA 1
ATOM 1569 C C . THR A 1 218 ? 38.469 4.522 -24.104 1.00 39.94 218 THR A C 1
ATOM 1571 O O . THR A 1 218 ? 38.935 5.339 -23.308 1.00 39.94 218 THR A O 1
ATOM 1574 N N . ALA A 1 219 ? 37.955 4.882 -25.279 1.00 40.28 219 ALA A N 1
ATOM 1575 C CA . ALA A 1 219 ? 37.706 6.271 -25.637 1.00 40.28 219 ALA A CA 1
ATOM 1576 C C . ALA A 1 219 ? 36.800 6.942 -24.578 1.00 40.28 219 ALA A C 1
ATOM 1578 O O . ALA A 1 219 ? 35.881 6.292 -24.064 1.00 40.28 219 ALA A O 1
ATOM 1579 N N . PRO A 1 220 ? 37.033 8.222 -24.229 1.00 49.25 220 PRO A N 1
ATOM 1580 C CA . PRO A 1 220 ? 36.138 8.958 -23.346 1.00 49.25 220 PRO A CA 1
ATOM 1581 C C . PRO A 1 220 ? 34.718 8.962 -23.942 1.00 49.25 220 PRO A C 1
ATOM 1583 O O . PRO A 1 220 ? 34.570 9.166 -25.150 1.00 49.25 220 PRO A O 1
ATOM 1586 N N . PRO A 1 221 ? 33.670 8.717 -23.133 1.00 50.38 221 PRO A N 1
ATOM 1587 C CA . PRO A 1 221 ? 32.298 8.747 -23.622 1.00 50.38 221 PRO A CA 1
ATOM 1588 C C . PRO A 1 221 ? 31.993 10.130 -24.202 1.00 50.38 221 PRO A C 1
ATOM 1590 O O . PRO A 1 221 ? 32.374 11.150 -23.624 1.00 50.38 221 PRO A O 1
ATOM 1593 N N . ALA A 1 222 ? 31.318 10.153 -25.352 1.00 48.19 222 ALA A N 1
ATOM 1594 C CA . ALA A 1 222 ? 30.927 11.386 -26.020 1.00 48.19 222 ALA A CA 1
ATOM 1595 C C . ALA A 1 222 ? 30.179 12.324 -25.042 1.00 48.19 222 ALA A C 1
ATOM 1597 O O . ALA A 1 222 ? 29.296 11.862 -24.307 1.00 48.19 222 ALA A O 1
ATOM 1598 N N . PRO A 1 223 ? 30.514 13.627 -25.001 1.00 45.25 223 PRO A N 1
ATOM 1599 C CA . PRO A 1 223 ? 29.852 14.580 -24.119 1.00 45.25 223 PRO A CA 1
ATOM 1600 C C . PRO A 1 223 ? 28.380 14.719 -24.528 1.00 45.25 223 PRO A C 1
ATOM 1602 O O . PRO A 1 223 ? 28.079 15.205 -25.613 1.00 45.25 223 PRO A O 1
ATOM 1605 N N . GLY A 1 224 ? 27.458 14.280 -23.667 1.00 63.72 224 GLY A N 1
ATOM 1606 C CA . GLY A 1 224 ? 26.023 14.526 -23.864 1.00 63.72 224 GLY A CA 1
ATOM 1607 C C . GLY A 1 224 ? 25.076 13.502 -23.243 1.00 63.72 224 GLY A C 1
ATOM 1608 O O . GLY A 1 224 ? 23.939 13.846 -22.932 1.00 63.72 224 GLY A O 1
ATOM 1609 N N . HIS A 1 225 ? 25.522 12.270 -22.992 1.00 66.50 225 HIS A N 1
ATOM 1610 C CA . HIS A 1 225 ? 24.684 11.268 -22.332 1.00 66.50 225 HIS A CA 1
ATOM 1611 C C . HIS A 1 225 ? 25.052 11.162 -20.855 1.00 66.50 225 HIS A C 1
ATOM 1613 O O . HIS A 1 225 ? 26.076 10.582 -20.495 1.00 66.50 225 HIS A O 1
ATOM 1619 N N . LEU A 1 226 ? 24.208 11.733 -19.990 1.00 82.88 226 LEU A N 1
ATOM 1620 C CA . LEU A 1 226 ? 24.264 11.454 -18.556 1.00 82.88 226 LEU A CA 1
ATOM 1621 C C . LEU A 1 226 ? 24.201 9.939 -18.365 1.00 82.88 226 LEU A C 1
ATOM 1623 O O . LEU A 1 226 ? 23.297 9.280 -18.885 1.00 82.88 226 LEU A O 1
ATOM 1627 N N . THR A 1 227 ? 25.161 9.381 -17.626 1.00 94.75 227 THR A N 1
ATOM 1628 C CA . THR A 1 227 ? 25.109 7.958 -17.293 1.00 94.75 227 THR A CA 1
ATOM 1629 C C . THR A 1 227 ? 23.839 7.680 -16.486 1.00 94.75 227 THR A C 1
ATOM 1631 O O . THR A 1 227 ? 23.330 8.560 -15.787 1.00 94.75 227 THR A O 1
ATOM 1634 N N . GLU A 1 228 ? 23.314 6.454 -16.528 1.00 95.19 228 GLU A N 1
ATOM 1635 C CA . GLU A 1 228 ? 22.136 6.084 -15.725 1.00 95.19 228 GLU A CA 1
ATOM 1636 C C . GLU A 1 228 ? 22.334 6.373 -14.227 1.00 95.19 228 GLU A C 1
ATOM 1638 O O . GLU A 1 228 ? 21.393 6.720 -13.512 1.00 95.19 228 GLU A O 1
ATOM 1643 N N . VAL A 1 229 ? 23.585 6.292 -13.764 1.00 97.06 229 VAL A N 1
ATOM 1644 C CA . VAL A 1 229 ? 24.000 6.653 -12.406 1.00 97.06 229 VAL A CA 1
ATOM 1645 C C . VAL A 1 229 ? 23.845 8.152 -12.166 1.00 97.06 229 VAL A C 1
ATOM 1647 O O . VAL A 1 229 ? 23.328 8.542 -11.123 1.00 97.06 229 VAL A O 1
ATOM 1650 N N . ASP A 1 230 ? 24.279 8.996 -13.102 1.00 95.88 230 ASP A N 1
ATOM 1651 C CA . ASP A 1 230 ? 24.151 10.451 -12.979 1.00 95.88 230 ASP A CA 1
ATOM 1652 C C . ASP A 1 230 ? 22.681 10.874 -13.000 1.00 95.88 230 ASP A C 1
ATOM 1654 O O . ASP A 1 230 ? 22.265 11.655 -12.146 1.00 95.88 230 ASP A O 1
ATOM 1658 N N . ARG A 1 231 ? 21.870 10.254 -13.865 1.00 95.06 231 ARG A N 1
ATOM 1659 C CA . ARG A 1 231 ? 20.413 10.442 -13.890 1.00 95.06 231 ARG A CA 1
ATOM 1660 C C . ARG A 1 231 ? 19.761 10.047 -12.561 1.00 95.06 231 ARG A C 1
ATOM 1662 O O . ARG A 1 231 ? 18.907 10.767 -12.048 1.00 95.06 231 ARG A O 1
ATOM 1669 N N . ALA A 1 232 ? 20.160 8.918 -11.975 1.00 96.81 232 ALA A N 1
ATOM 1670 C CA . ALA A 1 232 ? 19.674 8.489 -10.665 1.00 96.81 232 ALA A CA 1
ATOM 1671 C C . ALA A 1 232 ? 20.082 9.446 -9.534 1.00 96.81 232 ALA A C 1
ATOM 1673 O O . ALA A 1 232 ? 19.270 9.734 -8.653 1.00 96.81 232 ALA A O 1
ATOM 1674 N N . VAL A 1 233 ? 21.322 9.948 -9.556 1.00 97.31 233 VAL A N 1
ATOM 1675 C CA . VAL A 1 233 ? 21.802 10.957 -8.598 1.00 97.31 233 VAL A CA 1
ATOM 1676 C C . VAL A 1 233 ? 20.976 12.233 -8.717 1.00 97.31 233 VAL A C 1
ATOM 1678 O O . VAL A 1 233 ? 20.542 12.759 -7.696 1.00 97.31 233 VAL A O 1
ATOM 1681 N N . GLU A 1 234 ? 20.741 12.709 -9.937 1.00 95.69 234 GLU A N 1
ATOM 1682 C CA . GLU A 1 234 ? 19.959 13.914 -10.199 1.00 95.69 234 GLU A CA 1
ATOM 1683 C C . GLU A 1 234 ? 18.523 13.771 -9.684 1.00 95.69 234 GLU A C 1
ATOM 1685 O O . GLU A 1 234 ? 18.097 14.572 -8.857 1.00 95.69 234 GLU A O 1
ATOM 1690 N N . MET A 1 235 ? 17.818 12.692 -10.045 1.00 96.25 235 MET A N 1
ATOM 1691 C CA . MET A 1 235 ? 16.445 12.453 -9.579 1.00 96.25 235 MET A CA 1
ATOM 1692 C C . MET A 1 235 ? 16.332 12.352 -8.052 1.00 96.25 235 MET A C 1
ATOM 1694 O O . MET A 1 235 ? 15.371 12.861 -7.471 1.00 96.25 235 MET A O 1
ATOM 1698 N N . LEU A 1 236 ? 17.297 11.703 -7.388 1.00 96.69 236 LEU A N 1
ATOM 1699 C CA . LEU A 1 236 ? 17.338 11.635 -5.926 1.00 96.69 236 LEU A CA 1
ATOM 1700 C C . LEU A 1 236 ? 17.578 13.015 -5.308 1.00 96.69 236 LEU A C 1
ATOM 1702 O O . LEU A 1 236 ? 16.881 13.376 -4.365 1.00 96.69 236 LEU A O 1
ATOM 1706 N N . CYS A 1 237 ? 18.513 13.803 -5.845 1.00 96.38 237 CYS A N 1
ATOM 1707 C CA . CYS A 1 237 ? 18.751 15.172 -5.392 1.00 96.38 237 CYS A CA 1
ATOM 1708 C C . CYS A 1 237 ? 17.507 16.052 -5.560 1.00 96.38 237 CYS A C 1
ATOM 1710 O O . CYS A 1 237 ? 17.138 16.745 -4.616 1.00 96.38 237 CYS A O 1
ATOM 1712 N N . THR A 1 238 ? 16.829 15.992 -6.711 1.00 95.25 238 THR A N 1
ATOM 1713 C CA . THR A 1 238 ? 15.597 16.754 -6.967 1.00 95.25 238 THR A CA 1
ATOM 1714 C C . THR A 1 238 ? 14.507 16.407 -5.954 1.00 95.25 238 THR A C 1
ATOM 1716 O O . THR A 1 238 ? 13.906 17.309 -5.383 1.00 95.25 238 THR A O 1
ATOM 1719 N N . ARG A 1 239 ? 14.312 15.114 -5.660 1.00 96.00 239 ARG A N 1
ATOM 1720 C CA . ARG A 1 239 ? 13.334 14.621 -4.669 1.00 96.00 239 ARG A CA 1
ATOM 1721 C C . ARG A 1 239 ? 13.674 14.962 -3.212 1.00 96.00 239 ARG A C 1
ATOM 1723 O O . ARG A 1 239 ? 12.820 14.896 -2.332 1.00 96.00 239 ARG A O 1
ATOM 1730 N N . ILE A 1 240 ? 14.945 15.205 -2.909 1.00 96.38 240 ILE A N 1
ATOM 1731 C CA . ILE A 1 240 ? 15.356 15.677 -1.581 1.00 96.38 240 ILE A CA 1
ATOM 1732 C C . ILE A 1 240 ? 15.128 17.189 -1.504 1.00 96.38 240 ILE A C 1
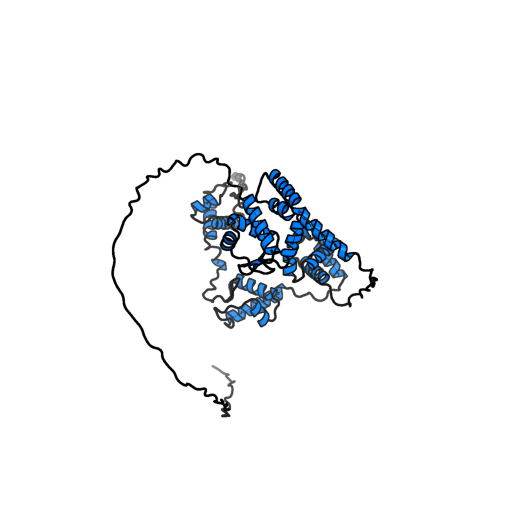ATOM 1734 O O . ILE A 1 240 ? 14.589 17.679 -0.517 1.00 96.38 240 ILE A O 1
ATOM 1738 N N . ALA A 1 241 ? 15.488 17.921 -2.561 1.00 92.81 241 ALA A N 1
ATOM 1739 C CA . ALA A 1 241 ? 15.319 19.367 -2.640 1.00 92.81 241 ALA A CA 1
ATOM 1740 C C . ALA A 1 241 ? 13.841 19.800 -2.642 1.00 92.81 241 ALA A C 1
ATOM 1742 O O . ALA A 1 241 ? 13.500 20.790 -2.004 1.00 92.81 241 ALA A O 1
ATOM 1743 N N . ASP A 1 242 ? 12.955 19.049 -3.304 1.00 89.19 242 ASP A N 1
ATOM 1744 C CA . ASP A 1 242 ? 11.509 19.320 -3.325 1.00 89.19 242 ASP A CA 1
ATOM 1745 C C . ASP A 1 242 ? 10.780 18.915 -2.024 1.00 89.19 242 ASP A C 1
ATOM 1747 O O . ASP A 1 242 ? 9.578 19.154 -1.880 1.00 89.19 242 ASP A O 1
ATOM 1751 N N . GLY A 1 243 ? 11.498 18.314 -1.067 1.00 92.50 243 GLY A N 1
ATOM 1752 C CA . GLY A 1 243 ? 10.962 17.865 0.217 1.00 92.50 243 GLY A CA 1
ATOM 1753 C C . GLY A 1 243 ? 10.158 16.564 0.158 1.00 92.50 243 GLY A C 1
ATOM 1754 O O . GLY A 1 243 ? 9.598 16.161 1.178 1.00 92.50 243 GLY A O 1
ATOM 1755 N N . THR A 1 244 ? 10.109 15.873 -0.989 1.00 93.69 244 THR A N 1
ATOM 1756 C CA . THR A 1 244 ? 9.470 14.549 -1.109 1.00 93.69 244 THR A CA 1
ATOM 1757 C C . THR A 1 244 ? 10.108 13.546 -0.156 1.00 93.69 244 THR A C 1
ATOM 1759 O O . THR A 1 244 ? 9.418 12.679 0.384 1.00 93.69 244 THR A O 1
ATOM 1762 N N . TYR A 1 245 ? 11.414 13.678 0.079 1.00 95.44 245 TYR A N 1
ATOM 1763 C CA . TYR A 1 245 ? 12.100 12.970 1.144 1.00 95.44 245 TYR A CA 1
ATOM 1764 C C . TYR A 1 245 ? 12.561 13.940 2.246 1.00 95.44 245 TYR A C 1
ATOM 1766 O O . TYR A 1 245 ? 13.568 14.631 2.070 1.00 95.44 245 TYR A O 1
ATOM 1774 N N . PRO A 1 246 ? 11.850 14.003 3.388 1.00 91.88 246 PRO A N 1
ATOM 1775 C CA . PRO A 1 246 ? 12.187 14.921 4.468 1.00 91.88 246 PRO A CA 1
ATOM 1776 C C . PRO A 1 246 ? 13.564 14.618 5.084 1.00 91.88 246 PRO A C 1
ATOM 1778 O O . PRO A 1 246 ? 14.000 13.459 5.092 1.00 91.88 246 PRO A O 1
ATOM 1781 N N . PRO A 1 247 ? 14.250 15.618 5.661 1.00 95.88 247 PRO A N 1
ATOM 1782 C CA . PRO A 1 247 ? 15.489 15.385 6.397 1.00 95.88 247 PRO A CA 1
ATOM 1783 C C . PRO A 1 247 ? 15.279 14.359 7.518 1.00 95.88 247 PRO A C 1
ATOM 1785 O O . PRO A 1 247 ? 14.196 14.263 8.095 1.00 95.88 247 PRO A O 1
ATOM 1788 N N . LEU A 1 248 ? 16.321 13.576 7.815 1.00 95.81 248 LEU A N 1
ATOM 1789 C CA . LEU A 1 248 ? 16.323 12.499 8.817 1.00 95.81 248 LEU A CA 1
ATOM 1790 C C . LEU A 1 248 ? 15.383 11.318 8.523 1.00 95.81 248 LEU A C 1
ATOM 1792 O O . LEU A 1 248 ? 15.280 10.403 9.341 1.00 95.81 248 LEU A O 1
ATOM 1796 N N . THR A 1 249 ? 14.736 11.278 7.357 1.00 96.31 249 THR A N 1
ATOM 1797 C CA . THR A 1 249 ? 13.949 10.109 6.952 1.00 96.31 249 THR A CA 1
ATOM 1798 C C . THR A 1 249 ? 14.822 9.043 6.299 1.00 96.31 249 THR A C 1
ATOM 1800 O O . THR A 1 249 ? 15.824 9.334 5.636 1.00 96.31 249 THR A O 1
ATOM 1803 N N . VAL A 1 250 ? 14.453 7.780 6.525 1.00 96.50 250 VAL A N 1
ATOM 1804 C CA . VAL A 1 250 ? 15.072 6.629 5.863 1.00 96.50 250 VAL A CA 1
ATOM 1805 C C . VAL A 1 250 ? 14.532 6.568 4.437 1.00 96.50 250 VAL A C 1
ATOM 1807 O O . VAL A 1 250 ? 13.321 6.558 4.223 1.00 96.50 250 VAL A O 1
ATOM 1810 N N . THR A 1 251 ? 15.433 6.538 3.461 1.00 95.44 251 THR A N 1
ATOM 1811 C CA . THR A 1 251 ? 15.078 6.334 2.052 1.00 95.44 251 THR A CA 1
ATOM 1812 C C . THR A 1 251 ? 14.413 4.971 1.848 1.00 95.44 251 THR A C 1
ATOM 1814 O O . THR A 1 251 ? 14.677 4.021 2.589 1.00 95.44 251 THR A O 1
ATOM 1817 N N . ALA A 1 252 ? 13.542 4.869 0.841 1.00 95.00 252 ALA A N 1
ATOM 1818 C CA . ALA A 1 252 ? 12.922 3.596 0.486 1.00 95.00 252 ALA A CA 1
ATOM 1819 C C . ALA A 1 252 ? 13.990 2.531 0.139 1.00 95.00 252 ALA A C 1
ATOM 1821 O O . ALA A 1 252 ? 15.103 2.886 -0.270 1.00 95.00 252 ALA A O 1
ATOM 1822 N N . PRO A 1 253 ? 13.676 1.230 0.279 1.00 95.38 253 PRO A N 1
ATOM 1823 C CA . PRO A 1 253 ? 14.557 0.150 -0.153 1.00 95.38 253 PRO A CA 1
ATOM 1824 C C . PRO A 1 253 ? 15.066 0.350 -1.588 1.00 95.38 253 PRO A C 1
ATOM 1826 O O . PRO A 1 253 ? 14.349 0.849 -2.454 1.00 95.38 253 PRO A O 1
ATOM 1829 N N . LEU A 1 254 ? 16.303 -0.077 -1.866 1.00 95.06 254 LEU A N 1
ATOM 1830 C CA . LEU A 1 254 ? 16.955 0.128 -3.172 1.00 95.06 254 LEU A CA 1
ATOM 1831 C C . LEU A 1 254 ? 16.134 -0.422 -4.347 1.00 95.06 254 LEU A C 1
ATOM 1833 O O . LEU A 1 254 ? 16.130 0.176 -5.420 1.00 95.06 254 LEU A O 1
ATOM 1837 N N . VAL A 1 255 ? 15.434 -1.539 -4.134 1.00 94.44 255 VAL A N 1
ATOM 1838 C CA . VAL A 1 255 ? 14.555 -2.163 -5.134 1.00 94.44 255 VAL A CA 1
ATOM 1839 C C . VAL A 1 255 ? 13.370 -1.253 -5.461 1.00 94.44 255 VAL A C 1
ATOM 1841 O O . VAL A 1 255 ? 13.068 -1.039 -6.633 1.00 94.44 255 VAL A O 1
ATOM 1844 N N . ASP A 1 256 ? 12.758 -0.640 -4.449 1.00 94.31 256 ASP A N 1
ATOM 1845 C CA . ASP A 1 256 ? 11.625 0.268 -4.638 1.00 94.31 256 ASP A CA 1
ATOM 1846 C C . ASP A 1 256 ? 12.058 1.559 -5.332 1.00 94.31 256 ASP A C 1
ATOM 1848 O O . ASP A 1 256 ? 11.370 2.040 -6.231 1.00 94.31 256 ASP A O 1
ATOM 1852 N N . LEU A 1 257 ? 13.230 2.094 -4.971 1.00 96.06 257 LEU A N 1
ATOM 1853 C CA . LEU A 1 257 ? 13.814 3.250 -5.654 1.00 96.06 257 LEU A CA 1
ATOM 1854 C C . LEU A 1 257 ? 14.112 2.932 -7.127 1.00 96.06 257 LEU A C 1
ATOM 1856 O O . LEU A 1 257 ? 13.806 3.745 -7.995 1.00 96.06 257 LEU A O 1
ATOM 1860 N N . ALA A 1 258 ? 14.651 1.748 -7.428 1.00 96.00 258 ALA A N 1
ATOM 1861 C CA . ALA A 1 258 ? 14.918 1.306 -8.799 1.00 96.00 258 ALA A CA 1
ATOM 1862 C C . ALA A 1 258 ? 13.640 1.249 -9.645 1.00 96.00 258 ALA A C 1
ATOM 1864 O O . ALA A 1 258 ? 13.593 1.827 -10.733 1.00 96.00 258 ALA A O 1
ATOM 1865 N N . VAL A 1 259 ? 12.574 0.645 -9.112 1.00 95.75 259 VAL A N 1
ATOM 1866 C CA . VAL A 1 259 ? 11.258 0.602 -9.770 1.00 95.75 259 VAL A CA 1
ATOM 1867 C C . VAL A 1 259 ? 10.681 2.006 -9.937 1.00 95.75 259 VAL A C 1
ATOM 1869 O O . VAL A 1 259 ? 10.168 2.348 -11.001 1.00 95.75 259 VAL A O 1
ATOM 1872 N N . GLN A 1 260 ? 10.778 2.843 -8.904 1.00 94.75 260 GLN A N 1
ATOM 1873 C CA . GLN A 1 260 ? 10.214 4.188 -8.916 1.00 94.75 260 GLN A CA 1
ATOM 1874 C C . GLN A 1 260 ? 10.891 5.104 -9.940 1.00 94.75 260 GLN A C 1
ATOM 1876 O O . GLN A 1 260 ? 10.227 5.946 -10.547 1.00 94.75 260 GLN A O 1
ATOM 1881 N N . PHE A 1 261 ? 12.201 4.959 -10.108 1.00 94.25 261 PHE A N 1
ATOM 1882 C CA . PHE A 1 261 ? 12.997 5.771 -11.019 1.00 94.25 261 PHE A CA 1
ATOM 1883 C C . PHE A 1 261 ? 13.135 5.162 -12.417 1.00 94.25 261 PHE A C 1
ATOM 1885 O O . PHE A 1 261 ? 13.558 5.862 -13.333 1.00 94.25 261 PHE A O 1
ATOM 1892 N N . GLY A 1 262 ? 12.762 3.891 -12.597 1.00 94.69 262 GLY A N 1
ATOM 1893 C CA . GLY A 1 262 ? 12.954 3.174 -13.857 1.00 94.69 262 GLY A CA 1
ATOM 1894 C C . GLY A 1 262 ? 14.434 3.009 -14.208 1.00 94.69 262 GLY A C 1
ATOM 1895 O O . GLY A 1 262 ? 14.799 3.108 -15.374 1.00 94.69 262 GLY A O 1
ATOM 1896 N N . VAL A 1 263 ? 15.285 2.823 -13.195 1.00 96.50 263 VAL A N 1
ATOM 1897 C CA . VAL A 1 263 ? 16.743 2.695 -13.335 1.00 96.50 263 VAL A CA 1
ATOM 1898 C C . VAL A 1 263 ? 17.182 1.359 -12.725 1.00 96.50 263 VAL A C 1
ATOM 1900 O O . VAL A 1 263 ? 16.627 0.975 -11.691 1.00 96.50 263 VAL A O 1
ATOM 1903 N N . PRO A 1 264 ? 18.175 0.645 -13.291 1.00 96.38 264 PRO A N 1
ATOM 1904 C CA . PRO A 1 264 ? 18.648 -0.616 -12.728 1.00 96.38 264 PRO A CA 1
ATOM 1905 C C . PRO A 1 264 ? 19.088 -0.492 -11.252 1.00 96.38 264 PRO A C 1
ATOM 1907 O O . PRO A 1 264 ? 19.728 0.500 -10.878 1.00 96.38 264 PRO A O 1
ATOM 1910 N N . PRO A 1 265 ? 18.844 -1.510 -10.398 1.00 96.12 265 PRO A N 1
ATOM 1911 C CA . PRO A 1 265 ? 19.216 -1.475 -8.977 1.00 96.12 265 PRO A CA 1
ATOM 1912 C C . PRO A 1 265 ? 20.707 -1.209 -8.714 1.00 96.12 265 PRO A C 1
ATOM 1914 O O . PRO A 1 265 ? 21.070 -0.600 -7.701 1.00 96.12 265 PRO A O 1
ATOM 1917 N N . ALA A 1 266 ? 21.580 -1.633 -9.634 1.00 94.44 266 ALA A N 1
ATOM 1918 C CA . ALA A 1 266 ? 23.016 -1.371 -9.570 1.00 94.44 266 ALA A CA 1
ATOM 1919 C C . ALA A 1 266 ? 23.335 0.131 -9.697 1.00 94.44 266 ALA A C 1
ATOM 1921 O O . ALA A 1 266 ? 24.103 0.667 -8.895 1.00 94.44 266 ALA A O 1
ATOM 1922 N N . ALA A 1 267 ? 22.688 0.829 -10.635 1.00 96.75 267 ALA A N 1
ATOM 1923 C CA . ALA A 1 267 ? 22.869 2.263 -10.832 1.00 96.75 267 ALA A CA 1
ATOM 1924 C C . ALA A 1 267 ? 22.300 3.076 -9.657 1.00 96.75 267 ALA A C 1
ATOM 1926 O O . ALA A 1 267 ? 22.965 4.001 -9.188 1.00 96.75 267 ALA A O 1
ATOM 1927 N N . ILE A 1 268 ? 21.155 2.676 -9.084 1.00 97.75 268 ILE A N 1
ATOM 1928 C CA . ILE A 1 268 ? 20.644 3.264 -7.830 1.00 97.75 268 ILE A CA 1
ATOM 1929 C C . ILE A 1 268 ? 21.622 3.046 -6.673 1.00 97.75 268 ILE A C 1
ATOM 1931 O O . ILE A 1 268 ? 21.930 3.985 -5.940 1.00 97.75 268 ILE A O 1
ATOM 1935 N N . SER A 1 269 ? 22.161 1.835 -6.513 1.00 96.50 269 SER A N 1
ATOM 1936 C CA . SER A 1 269 ? 23.152 1.550 -5.467 1.00 96.50 269 SER A CA 1
ATOM 1937 C C . SER A 1 269 ? 24.393 2.430 -5.608 1.00 96.50 269 SER A C 1
ATOM 1939 O O . SER A 1 269 ? 24.900 2.963 -4.617 1.00 96.50 269 SER A O 1
ATOM 1941 N N . GLN A 1 270 ? 24.874 2.628 -6.837 1.00 97.25 270 GLN A N 1
ATOM 1942 C CA . GLN A 1 270 ? 26.013 3.497 -7.115 1.00 97.25 270 GLN A CA 1
ATOM 1943 C C . GLN A 1 270 ? 25.678 4.977 -6.880 1.00 97.25 270 GLN A C 1
ATOM 1945 O O . GLN A 1 270 ? 26.494 5.697 -6.299 1.00 97.25 270 GLN A O 1
ATOM 1950 N N . ALA A 1 271 ? 24.474 5.421 -7.245 1.00 97.38 271 ALA A N 1
ATOM 1951 C CA . ALA A 1 271 ? 23.983 6.767 -6.970 1.00 97.38 271 ALA A CA 1
ATOM 1952 C C . ALA A 1 271 ? 23.903 7.043 -5.460 1.00 97.38 271 ALA A C 1
ATOM 1954 O O . ALA A 1 271 ? 24.458 8.035 -4.986 1.00 97.38 271 ALA A O 1
ATOM 1955 N N . VAL A 1 272 ? 23.324 6.124 -4.679 1.00 97.25 272 VAL A N 1
ATOM 1956 C CA . VAL A 1 272 ? 23.265 6.213 -3.211 1.00 97.25 272 VAL A CA 1
ATOM 1957 C C . VAL A 1 272 ? 24.670 6.248 -2.608 1.00 97.25 272 VAL A C 1
ATOM 1959 O O . VAL A 1 272 ? 24.930 7.067 -1.728 1.00 97.25 272 VAL A O 1
ATOM 1962 N N . ARG A 1 273 ? 25.618 5.434 -3.097 1.00 97.06 273 ARG A N 1
ATOM 1963 C CA . ARG A 1 273 ? 27.028 5.506 -2.663 1.00 97.06 273 ARG A CA 1
ATOM 1964 C C . ARG A 1 273 ? 27.659 6.868 -2.970 1.00 97.06 273 ARG A C 1
ATOM 1966 O O . ARG A 1 273 ? 28.349 7.417 -2.112 1.00 97.06 273 ARG A O 1
ATOM 1973 N N . ARG A 1 274 ? 27.412 7.440 -4.156 1.00 97.50 274 ARG A N 1
ATOM 1974 C CA . ARG A 1 274 ? 27.900 8.782 -4.523 1.00 97.50 274 ARG A CA 1
ATOM 1975 C C . ARG A 1 274 ? 27.298 9.867 -3.629 1.00 97.50 274 ARG A C 1
ATOM 1977 O O . ARG A 1 274 ? 28.029 10.753 -3.196 1.00 97.50 274 ARG A O 1
ATOM 1984 N N . LEU A 1 275 ? 26.007 9.786 -3.312 1.00 97.00 275 LEU A N 1
ATOM 1985 C CA . LEU A 1 275 ? 25.336 10.720 -2.402 1.00 97.00 275 LEU A CA 1
ATOM 1986 C C . LEU A 1 275 ? 25.828 10.589 -0.957 1.00 97.00 275 LEU A C 1
ATOM 1988 O O . LEU A 1 275 ? 26.026 11.607 -0.299 1.00 97.00 275 LEU A O 1
ATOM 1992 N N . LYS A 1 276 ? 26.123 9.366 -0.495 1.00 96.62 276 LYS A N 1
ATOM 1993 C CA . LYS A 1 276 ? 26.788 9.133 0.797 1.00 96.62 276 LYS A CA 1
ATOM 1994 C C . LYS A 1 276 ? 28.175 9.772 0.842 1.00 96.62 276 LYS A C 1
ATOM 1996 O O . LYS A 1 276 ? 28.491 10.480 1.789 1.00 96.62 276 LYS A O 1
ATOM 2001 N N . LYS A 1 277 ? 28.982 9.598 -0.212 1.00 96.69 277 LYS A N 1
ATOM 2002 C CA . LYS A 1 277 ? 30.311 10.232 -0.323 1.00 96.69 277 LYS A CA 1
ATOM 2003 C C . LYS A 1 277 ? 30.233 11.765 -0.324 1.00 96.69 277 LYS A C 1
ATOM 2005 O O . LYS A 1 277 ? 31.153 12.416 0.151 1.00 96.69 277 LYS A O 1
ATOM 2010 N N . LYS A 1 278 ? 29.144 12.334 -0.851 1.00 96.06 278 LYS A N 1
ATOM 2011 C CA . LYS A 1 278 ? 28.878 13.781 -0.853 1.00 96.06 278 LYS A CA 1
ATOM 2012 C C . LYS A 1 278 ? 28.279 14.305 0.462 1.00 96.06 278 LYS A C 1
ATOM 2014 O O . LYS A 1 278 ? 28.037 15.499 0.540 1.00 96.06 278 LYS A O 1
ATOM 2019 N N . GLY A 1 279 ? 28.004 13.450 1.450 1.00 96.75 279 GLY A N 1
ATOM 2020 C CA . GLY A 1 279 ? 27.394 13.852 2.724 1.00 96.75 279 GLY A CA 1
ATOM 2021 C C . GLY A 1 279 ? 25.883 14.114 2.671 1.00 96.75 279 GLY A C 1
ATOM 2022 O O . GLY A 1 279 ? 25.294 14.439 3.691 1.00 96.75 279 GLY A O 1
ATOM 2023 N N . VAL A 1 280 ? 25.231 13.919 1.520 1.00 97.56 280 VAL A N 1
ATOM 2024 C CA . VAL A 1 280 ? 23.778 14.131 1.355 1.00 97.56 280 VAL A CA 1
ATOM 2025 C C . VAL A 1 280 ? 22.976 13.021 2.048 1.00 97.56 280 VAL A C 1
ATOM 2027 O O . VAL A 1 280 ? 21.888 13.248 2.574 1.00 97.56 280 VAL A O 1
ATOM 2030 N N . LEU A 1 281 ? 23.522 11.801 2.059 1.00 97.56 281 LEU A N 1
ATOM 2031 C CA . LEU A 1 281 ? 22.941 10.643 2.734 1.00 97.56 281 LEU A CA 1
ATOM 2032 C C . LEU A 1 281 ? 23.901 10.113 3.804 1.00 97.56 281 LEU A C 1
ATOM 2034 O O . LEU A 1 281 ? 25.097 9.974 3.565 1.00 97.56 281 LEU A O 1
ATOM 2038 N N . THR A 1 282 ? 23.373 9.721 4.956 1.00 96.75 282 THR A N 1
ATOM 2039 C CA . THR A 1 282 ? 24.099 9.035 6.029 1.00 96.75 282 THR A CA 1
ATOM 2040 C C . THR A 1 282 ? 23.736 7.550 6.050 1.00 96.75 282 THR A C 1
ATOM 2042 O O . THR A 1 282 ? 22.636 7.145 5.671 1.00 96.75 282 THR A O 1
ATOM 2045 N N . SER A 1 283 ? 24.686 6.686 6.418 1.00 94.06 283 SER A N 1
ATOM 2046 C CA . SER A 1 283 ? 24.418 5.247 6.521 1.00 94.06 283 SER A CA 1
ATOM 2047 C C . SER A 1 283 ? 23.819 4.919 7.883 1.00 94.06 283 SER A C 1
ATOM 2049 O O . SER A 1 283 ? 24.347 5.338 8.908 1.00 94.06 283 SER A O 1
ATOM 2051 N N . THR A 1 284 ? 22.755 4.123 7.898 1.00 93.06 284 THR A N 1
ATOM 2052 C CA . THR A 1 284 ? 22.167 3.606 9.140 1.00 93.06 284 THR A CA 1
ATOM 2053 C C . THR A 1 284 ? 22.749 2.234 9.480 1.00 93.06 284 THR A C 1
ATOM 2055 O O . THR A 1 284 ? 23.197 1.505 8.592 1.00 93.06 284 THR A O 1
ATOM 2058 N N . ARG A 1 285 ? 22.705 1.844 10.762 1.00 82.12 285 ARG A N 1
ATOM 2059 C CA . ARG A 1 285 ? 23.127 0.502 11.215 1.00 82.12 285 ARG A CA 1
ATOM 2060 C C . ARG A 1 285 ? 22.237 -0.629 10.678 1.00 82.12 285 ARG A C 1
ATOM 2062 O O . ARG A 1 285 ? 22.673 -1.769 10.650 1.00 82.12 285 ARG A O 1
ATOM 2069 N N . GLN A 1 286 ? 21.015 -0.319 10.238 1.00 83.06 286 GLN A N 1
ATOM 2070 C CA . GLN A 1 286 ? 20.019 -1.292 9.766 1.00 83.06 286 GLN A CA 1
ATOM 2071 C C . GLN A 1 286 ? 20.041 -1.504 8.241 1.00 83.06 286 GLN A C 1
ATOM 2073 O O . GLN A 1 286 ? 19.073 -1.992 7.669 1.00 83.06 286 GLN A O 1
ATOM 2078 N N . GLY A 1 287 ? 21.118 -1.114 7.552 1.00 80.69 287 GLY A N 1
ATOM 2079 C CA . GLY A 1 287 ? 21.249 -1.344 6.108 1.00 80.69 287 GLY A CA 1
ATOM 2080 C C . GLY A 1 287 ? 20.490 -0.354 5.211 1.00 80.69 287 GLY A C 1
ATOM 2081 O O . GLY A 1 287 ? 20.468 -0.537 3.998 1.00 80.69 287 GLY A O 1
ATOM 2082 N N . GLY A 1 288 ? 19.925 0.725 5.766 1.00 90.25 288 GLY A N 1
ATOM 2083 C CA . GLY A 1 288 ? 19.299 1.823 5.015 1.00 90.25 288 GLY A CA 1
ATOM 2084 C C . GLY A 1 288 ? 20.188 3.067 4.874 1.00 90.25 288 GLY A C 1
ATOM 2085 O O . GLY A 1 288 ? 21.213 3.204 5.554 1.00 90.25 288 GLY A O 1
ATOM 2086 N N . ALA A 1 289 ? 19.785 4.002 4.011 1.00 95.88 289 ALA A N 1
ATOM 2087 C CA . ALA A 1 289 ? 20.362 5.345 3.935 1.00 95.88 289 ALA A CA 1
ATOM 2088 C C . ALA A 1 289 ? 19.355 6.376 4.465 1.00 95.88 289 ALA A C 1
ATOM 2090 O O . ALA A 1 289 ? 18.198 6.369 4.048 1.00 95.88 289 ALA A O 1
ATOM 2091 N N . THR A 1 290 ? 19.786 7.243 5.374 1.00 96.94 290 THR A N 1
ATOM 2092 C CA . THR A 1 290 ? 19.006 8.369 5.908 1.00 96.94 290 THR A CA 1
ATOM 2093 C C . THR A 1 290 ? 19.441 9.667 5.261 1.00 96.94 290 THR A C 1
ATOM 2095 O O . THR A 1 290 ? 20.611 9.828 4.927 1.00 96.94 290 THR A O 1
ATOM 2098 N N . ILE A 1 291 ? 18.521 10.605 5.081 1.00 97.69 291 ILE A N 1
ATOM 2099 C CA . ILE A 1 291 ? 18.858 11.924 4.534 1.00 97.69 291 ILE A CA 1
ATOM 2100 C C . ILE A 1 291 ? 19.489 12.771 5.631 1.00 97.69 291 ILE A C 1
ATOM 2102 O O . ILE A 1 291 ? 18.939 12.866 6.730 1.00 97.69 291 ILE A O 1
ATOM 2106 N N . ALA A 1 292 ? 20.656 13.356 5.349 1.00 97.19 292 ALA A N 1
ATOM 2107 C CA . ALA A 1 292 ? 21.332 14.221 6.308 1.00 97.19 292 ALA A CA 1
ATOM 2108 C C . ALA A 1 292 ? 20.455 15.444 6.635 1.00 97.19 292 ALA A C 1
ATOM 2110 O O . ALA A 1 292 ? 19.714 15.930 5.779 1.00 97.19 292 ALA A O 1
ATOM 2111 N N . ALA A 1 293 ? 20.506 15.931 7.878 1.00 95.25 293 ALA A N 1
ATOM 2112 C CA . ALA A 1 293 ? 19.655 17.040 8.326 1.00 95.25 293 ALA A CA 1
ATOM 2113 C C . ALA A 1 293 ? 19.867 18.322 7.499 1.00 95.25 293 ALA A C 1
ATOM 2115 O O . ALA A 1 293 ? 18.939 19.097 7.291 1.00 95.25 293 ALA A O 1
ATOM 2116 N N . ASP A 1 294 ? 21.082 18.511 6.996 1.00 94.94 294 ASP A N 1
ATOM 2117 C CA . ASP A 1 294 ? 21.541 19.647 6.206 1.00 94.94 294 ASP A CA 1
ATOM 2118 C C . ASP A 1 294 ? 21.509 19.397 4.688 1.00 94.94 294 ASP A C 1
ATOM 2120 O O . ASP A 1 294 ? 21.786 20.309 3.909 1.00 94.94 294 ASP A O 1
ATOM 2124 N N . ALA A 1 295 ? 21.116 18.199 4.239 1.00 93.88 295 ALA A N 1
ATOM 2125 C CA . ALA A 1 295 ? 21.117 17.816 2.826 1.00 93.88 295 ALA A CA 1
ATOM 2126 C C . ALA A 1 295 ? 20.313 18.781 1.939 1.00 93.88 295 ALA A C 1
ATOM 2128 O O . ALA A 1 295 ? 20.756 19.143 0.849 1.00 93.88 295 ALA A O 1
ATOM 2129 N N . VAL A 1 296 ? 19.145 19.231 2.411 1.00 92.38 296 VAL A N 1
ATOM 2130 C CA . VAL A 1 296 ? 18.276 20.167 1.676 1.00 92.38 296 VAL A CA 1
ATOM 2131 C C . VAL A 1 296 ? 18.940 21.538 1.532 1.00 92.38 296 VAL A C 1
ATOM 2133 O O . VAL A 1 296 ? 18.905 22.131 0.452 1.00 92.38 296 VAL A O 1
ATOM 2136 N N . ALA A 1 297 ? 19.598 22.023 2.590 1.00 91.38 297 ALA A N 1
ATOM 2137 C CA . ALA A 1 297 ? 20.317 23.294 2.566 1.00 91.38 297 ALA A CA 1
ATOM 2138 C C . ALA A 1 297 ? 21.526 23.226 1.620 1.00 91.38 297 ALA A C 1
ATOM 2140 O O . ALA A 1 297 ? 21.690 24.104 0.774 1.00 91.38 297 ALA A O 1
ATOM 2141 N N . GLN A 1 298 ? 22.311 22.142 1.685 1.00 92.12 298 GLN A N 1
ATOM 2142 C CA . GLN A 1 298 ? 23.461 21.924 0.803 1.00 92.12 298 GLN A CA 1
ATOM 2143 C C . GLN A 1 298 ? 23.055 21.849 -0.678 1.00 92.12 298 GLN A C 1
ATOM 2145 O O . GLN A 1 298 ? 23.720 22.433 -1.536 1.00 92.12 298 GLN A O 1
ATOM 2150 N N . LEU A 1 299 ? 21.966 21.140 -0.999 1.00 92.69 299 LEU A N 1
ATOM 2151 C CA . LEU A 1 299 ? 21.483 21.013 -2.377 1.00 92.69 299 LEU A CA 1
ATOM 2152 C C . LEU A 1 299 ? 20.917 22.334 -2.908 1.00 92.69 299 LEU A C 1
ATOM 2154 O O . LEU A 1 299 ? 21.232 22.709 -4.036 1.00 92.69 299 LEU A O 1
ATOM 2158 N N . THR A 1 300 ? 20.163 23.069 -2.088 1.00 89.19 300 THR A N 1
ATOM 2159 C CA . THR A 1 300 ? 19.628 24.392 -2.450 1.00 89.19 300 THR A CA 1
ATOM 2160 C C . THR A 1 300 ? 20.753 25.404 -2.682 1.00 89.19 300 THR A C 1
ATOM 2162 O O . THR A 1 300 ? 20.758 26.103 -3.694 1.00 89.19 300 THR A O 1
ATOM 2165 N N . GLN A 1 301 ? 21.761 25.440 -1.803 1.00 89.38 301 GLN A N 1
ATOM 2166 C CA . GLN A 1 301 ? 22.920 26.324 -1.952 1.00 89.38 301 GLN A CA 1
ATOM 2167 C C . GLN A 1 301 ? 23.728 25.989 -3.212 1.00 89.38 301 GLN A C 1
ATOM 2169 O O . GLN A 1 301 ? 24.157 26.879 -3.942 1.00 89.38 301 GLN A O 1
ATOM 2174 N N . ARG A 1 302 ? 23.905 24.700 -3.515 1.00 87.06 302 ARG A N 1
ATOM 2175 C CA . ARG A 1 302 ? 24.633 24.255 -4.708 1.00 87.06 302 ARG A CA 1
ATOM 2176 C C . ARG A 1 302 ? 23.877 24.557 -6.003 1.00 87.06 302 ARG A C 1
ATOM 2178 O O . ARG A 1 302 ? 24.515 24.910 -6.995 1.00 87.06 302 ARG A O 1
ATOM 2185 N N . ALA A 1 303 ? 22.548 24.451 -5.992 1.00 81.81 303 ALA A N 1
ATOM 2186 C CA . ALA A 1 303 ? 21.702 24.864 -7.108 1.00 81.81 303 ALA A CA 1
ATOM 2187 C C . ALA A 1 303 ? 21.817 26.377 -7.362 1.00 81.81 303 ALA A C 1
ATOM 2189 O O . ALA A 1 303 ? 22.008 26.779 -8.506 1.00 81.81 303 ALA A O 1
ATOM 2190 N N . ALA A 1 304 ? 21.821 27.188 -6.297 1.00 79.50 304 ALA A N 1
ATOM 2191 C CA . ALA A 1 304 ? 21.971 28.643 -6.384 1.00 79.50 304 ALA A CA 1
ATOM 2192 C C . ALA A 1 304 ? 23.330 29.092 -6.954 1.00 79.50 304 ALA A C 1
ATOM 2194 O O . ALA A 1 304 ? 23.403 30.102 -7.644 1.00 79.50 304 ALA A O 1
ATOM 2195 N N . VAL A 1 305 ? 24.407 28.344 -6.688 1.00 83.12 305 VAL A N 1
ATOM 2196 C CA . VAL A 1 305 ? 25.750 28.647 -7.221 1.00 83.12 305 VAL A CA 1
ATOM 2197 C C . VAL A 1 305 ? 25.920 28.162 -8.663 1.00 83.12 305 VAL A C 1
ATOM 2199 O O . VAL A 1 305 ? 26.693 28.741 -9.420 1.00 83.12 305 VAL A O 1
ATOM 2202 N N . SER A 1 306 ? 25.222 27.093 -9.055 1.00 74.62 306 SER A N 1
ATOM 2203 C CA . SER A 1 306 ? 25.475 26.440 -10.344 1.00 74.62 306 SER A CA 1
ATOM 2204 C C . SER A 1 306 ? 24.669 27.039 -11.496 1.00 74.62 306 SER A C 1
ATOM 2206 O O . SER A 1 306 ? 25.163 26.990 -12.619 1.00 74.62 306 SER A O 1
ATOM 2208 N N . HIS A 1 307 ? 23.483 27.618 -11.261 1.00 55.38 307 HIS A N 1
ATOM 2209 C CA . HIS A 1 307 ? 22.652 28.256 -12.295 1.00 55.38 307 HIS A CA 1
ATOM 2210 C C . HIS A 1 307 ? 21.996 29.551 -11.762 1.00 55.38 307 HIS A C 1
ATOM 2212 O O . HIS A 1 307 ? 21.349 29.500 -10.714 1.00 55.38 307 HIS A O 1
ATOM 2218 N N . PRO A 1 308 ? 22.098 30.704 -12.462 1.00 48.28 308 PRO A N 1
ATOM 2219 C CA . PRO A 1 308 ? 21.266 31.871 -12.160 1.00 48.28 308 PRO A CA 1
ATOM 2220 C C . PRO A 1 308 ? 19.775 31.512 -12.331 1.00 48.28 308 PRO A C 1
ATOM 2222 O O . PRO A 1 308 ? 19.464 30.607 -13.110 1.00 48.28 308 PRO A O 1
ATOM 2225 N N . PRO A 1 309 ? 18.850 32.173 -11.607 1.00 44.50 309 PRO A N 1
ATOM 2226 C CA . PRO A 1 309 ? 17.456 31.749 -11.486 1.00 44.50 309 PRO A CA 1
ATOM 2227 C C . PRO A 1 309 ? 16.727 31.811 -12.834 1.00 44.50 309 PRO A C 1
ATOM 2229 O O . PRO A 1 309 ? 16.167 32.834 -13.221 1.00 44.50 309 PRO A O 1
ATOM 2232 N N . ALA A 1 310 ? 16.725 30.688 -13.548 1.00 45.75 310 ALA A N 1
ATOM 2233 C CA . ALA A 1 310 ? 15.782 30.426 -14.618 1.00 45.75 310 ALA A CA 1
ATOM 2234 C C . ALA A 1 310 ? 14.387 30.247 -14.001 1.00 45.75 310 ALA A C 1
ATOM 2236 O O . ALA A 1 310 ? 14.247 29.643 -12.935 1.00 45.75 310 ALA A O 1
ATOM 2237 N N . ALA A 1 311 ? 13.384 30.819 -14.668 1.00 49.75 311 ALA A N 1
ATOM 2238 C CA . ALA A 1 311 ? 11.982 30.860 -14.271 1.00 49.75 311 ALA A CA 1
ATOM 2239 C C . ALA A 1 311 ? 11.507 29.586 -13.548 1.00 49.75 311 ALA A C 1
ATOM 2241 O O . ALA A 1 311 ? 11.719 28.469 -14.016 1.00 49.75 311 ALA A O 1
ATOM 2242 N N . THR A 1 312 ? 10.858 29.797 -12.402 1.00 51.47 312 THR A N 1
ATOM 2243 C CA . THR A 1 312 ? 10.233 28.815 -11.513 1.00 51.47 312 THR A CA 1
ATOM 2244 C C . THR A 1 312 ? 9.709 27.597 -12.276 1.00 51.47 312 THR A C 1
ATOM 2246 O O . THR A 1 312 ? 8.722 27.694 -13.004 1.00 51.47 312 THR A O 1
ATOM 2249 N N . ALA A 1 313 ? 10.367 26.445 -12.118 1.00 51.31 313 ALA A N 1
ATOM 2250 C CA . ALA A 1 313 ? 9.886 25.198 -12.700 1.00 51.31 313 ALA A CA 1
ATOM 2251 C C . ALA A 1 313 ? 8.445 24.939 -12.215 1.00 51.31 313 ALA A C 1
ATOM 2253 O O . ALA A 1 313 ? 8.180 25.054 -11.011 1.00 51.31 313 ALA A O 1
ATOM 2254 N N . PRO A 1 314 ? 7.499 24.621 -13.115 1.00 60.03 314 PRO A N 1
ATOM 2255 C CA . PRO A 1 314 ? 6.108 24.434 -12.737 1.00 60.03 314 PRO A CA 1
ATOM 2256 C C . PRO A 1 314 ? 5.991 23.265 -11.754 1.00 60.03 314 PRO A C 1
ATOM 2258 O O . PRO A 1 314 ? 6.509 22.170 -11.979 1.00 60.03 314 PRO A O 1
ATOM 2261 N N . SER A 1 315 ? 5.318 23.512 -10.631 1.00 79.94 315 SER A N 1
ATOM 2262 C CA . SER A 1 315 ? 5.084 22.512 -9.591 1.00 79.94 315 SER A CA 1
ATOM 2263 C C . SER A 1 315 ? 4.353 21.302 -10.173 1.00 79.94 315 SER A C 1
ATOM 2265 O O . SER A 1 315 ? 3.303 21.457 -10.788 1.00 79.94 315 SER A O 1
ATOM 2267 N N . ILE A 1 316 ? 4.837 20.086 -9.901 1.00 81.88 316 ILE A N 1
ATOM 2268 C CA . ILE A 1 316 ? 4.216 18.810 -10.325 1.00 81.88 316 ILE A CA 1
ATOM 2269 C C . ILE A 1 316 ? 2.741 18.700 -9.880 1.00 81.88 316 ILE A C 1
ATOM 2271 O O . ILE A 1 316 ? 1.956 17.957 -10.468 1.00 81.88 316 ILE A O 1
ATOM 2275 N N . LYS A 1 317 ? 2.329 19.461 -8.859 1.00 87.25 317 LYS A N 1
ATOM 2276 C CA . LYS A 1 317 ? 0.937 19.512 -8.386 1.00 87.25 317 LYS A CA 1
ATOM 2277 C C . LYS A 1 317 ? -0.014 20.166 -9.390 1.00 87.25 317 LYS A C 1
ATOM 2279 O O . LYS A 1 317 ? -1.172 19.764 -9.465 1.00 87.25 317 LYS A O 1
ATOM 2284 N N . GLN A 1 318 ? 0.469 21.132 -10.165 1.00 92.50 318 GLN A N 1
ATOM 2285 C CA . GLN A 1 318 ? -0.340 21.870 -11.125 1.00 92.50 318 GLN A CA 1
ATOM 2286 C C . GLN A 1 318 ? -0.901 20.979 -12.252 1.00 92.50 318 GLN A C 1
ATOM 2288 O O . GLN A 1 318 ? -2.123 20.934 -12.386 1.00 92.50 318 GLN A O 1
ATOM 2293 N N . PRO A 1 319 ? -0.100 20.173 -12.981 1.00 95.81 319 PRO A N 1
ATOM 2294 C CA . PRO A 1 319 ? -0.637 19.314 -14.040 1.00 95.81 319 PRO A CA 1
ATOM 2295 C C . PRO A 1 319 ? -1.582 18.227 -13.506 1.00 95.81 319 PRO A C 1
ATOM 2297 O O . PRO A 1 319 ? -2.488 17.788 -14.211 1.00 95.81 319 PRO A O 1
ATOM 2300 N N . ILE A 1 320 ? -1.403 17.791 -12.252 1.00 96.75 320 ILE A N 1
ATOM 2301 C CA . ILE A 1 320 ? -2.323 16.850 -11.597 1.00 96.75 320 ILE A CA 1
ATOM 2302 C C . ILE A 1 320 ? -3.693 17.503 -11.382 1.00 96.75 320 ILE A C 1
ATOM 2304 O O . ILE A 1 320 ? -4.715 16.889 -11.693 1.00 96.75 320 ILE A O 1
ATOM 2308 N N . ALA A 1 321 ? -3.714 18.730 -10.858 1.00 95.56 321 ALA A N 1
ATOM 2309 C CA . ALA A 1 321 ? -4.944 19.472 -10.608 1.00 95.56 321 ALA A CA 1
ATOM 2310 C C . ALA A 1 321 ? -5.668 19.847 -11.912 1.00 95.56 321 ALA A C 1
ATOM 2312 O O . ALA A 1 321 ? -6.887 19.706 -11.991 1.00 95.56 321 ALA A O 1
ATOM 2313 N N . GLU A 1 322 ? -4.926 20.253 -12.946 1.00 97.12 322 GLU A N 1
ATOM 2314 C CA . GLU A 1 322 ? -5.472 20.582 -14.269 1.00 97.12 322 GLU A CA 1
ATOM 2315 C C . GLU A 1 322 ? -6.119 19.363 -14.941 1.00 97.12 322 GLU A C 1
ATOM 2317 O O . GLU A 1 322 ? -7.254 19.442 -15.415 1.00 97.12 322 GLU A O 1
ATOM 2322 N N . LEU A 1 323 ? -5.446 18.204 -14.927 1.00 97.62 323 LEU A N 1
ATOM 2323 C CA . LEU A 1 323 ? -6.022 16.973 -15.471 1.00 97.62 323 LEU A CA 1
ATOM 2324 C C . LEU A 1 323 ? -7.247 16.517 -14.669 1.00 97.62 323 LEU A C 1
ATOM 2326 O O . LEU A 1 323 ? -8.232 16.077 -15.259 1.00 97.62 323 LEU A O 1
ATOM 2330 N N . ALA A 1 324 ? -7.202 16.620 -13.337 1.00 97.56 324 ALA A N 1
ATOM 2331 C CA . ALA A 1 324 ? -8.348 16.290 -12.497 1.00 97.56 324 ALA A CA 1
ATOM 2332 C C . ALA A 1 324 ? -9.554 17.181 -12.828 1.00 97.56 324 ALA A C 1
ATOM 2334 O O . ALA A 1 324 ? -10.651 16.658 -12.992 1.00 97.56 324 ALA A O 1
ATOM 2335 N N . ALA A 1 325 ? -9.349 18.492 -12.998 1.00 97.44 325 ALA A N 1
ATOM 2336 C CA . ALA A 1 325 ? -10.408 19.420 -13.384 1.00 97.44 325 ALA A CA 1
ATOM 2337 C C . ALA A 1 325 ? -11.040 19.045 -14.732 1.00 97.44 325 ALA A C 1
ATOM 2339 O O . ALA A 1 325 ? -12.248 18.842 -14.789 1.00 97.44 325 ALA A O 1
ATOM 2340 N N . ARG A 1 326 ? -10.225 18.811 -15.769 1.00 97.81 326 ARG A N 1
ATOM 2341 C CA . ARG A 1 326 ? -10.725 18.403 -17.092 1.00 97.81 326 ARG A CA 1
ATOM 2342 C C . ARG A 1 326 ? -11.524 17.095 -17.047 1.00 97.81 326 ARG A C 1
ATOM 2344 O O . ARG A 1 326 ? -12.554 16.971 -17.699 1.00 97.81 326 ARG A O 1
ATOM 2351 N N . LEU A 1 327 ? -11.075 16.119 -16.257 1.00 97.69 327 LEU A N 1
ATOM 2352 C CA . LEU A 1 327 ? -11.812 14.866 -16.074 1.00 97.69 327 LEU A CA 1
ATOM 2353 C C . LEU A 1 327 ? -13.136 15.067 -15.318 1.00 97.69 327 LEU A C 1
ATOM 2355 O O . LEU A 1 327 ? -14.090 14.345 -15.605 1.00 97.69 327 LEU A O 1
ATOM 2359 N N . ARG A 1 328 ? -13.234 16.025 -14.381 1.00 96.94 328 ARG A N 1
ATOM 2360 C CA . ARG A 1 328 ? -14.526 16.378 -13.756 1.00 96.94 328 ARG A CA 1
ATOM 2361 C C . ARG A 1 328 ? -15.503 16.927 -14.781 1.00 96.94 328 ARG A C 1
ATOM 2363 O O . ARG A 1 328 ? -16.672 16.538 -14.741 1.00 96.94 328 ARG A O 1
ATOM 2370 N N . ASP A 1 329 ? -15.026 17.787 -15.672 1.00 96.94 329 ASP A N 1
ATOM 2371 C CA . ASP A 1 329 ? -15.851 18.386 -16.719 1.00 96.94 329 ASP A CA 1
ATOM 2372 C C . ASP A 1 329 ? -16.374 17.288 -17.655 1.00 96.94 329 ASP A C 1
ATOM 2374 O O . ASP A 1 329 ? -17.584 17.147 -17.798 1.00 96.94 329 ASP A O 1
ATOM 2378 N N . GLU A 1 330 ? -15.515 16.374 -18.127 1.00 97.19 330 GLU A N 1
ATOM 2379 C CA . GLU A 1 330 ? -15.945 15.236 -18.962 1.00 97.19 330 GLU A CA 1
ATOM 2380 C C . GLU A 1 330 ? -16.957 14.300 -18.283 1.00 97.19 330 GLU A C 1
ATOM 2382 O O . GLU A 1 330 ? -17.862 13.772 -18.934 1.00 97.19 330 GLU A O 1
ATOM 2387 N N . ILE A 1 331 ? -16.815 14.059 -16.976 1.00 96.31 331 ILE A N 1
ATOM 2388 C CA . ILE A 1 331 ? -17.778 13.253 -16.208 1.00 96.31 331 ILE A CA 1
ATOM 2389 C C . ILE A 1 331 ? -19.114 13.994 -16.071 1.00 96.31 331 ILE A C 1
ATOM 2391 O O . ILE A 1 331 ? -20.173 13.367 -16.063 1.00 96.31 331 ILE A O 1
ATOM 2395 N N . THR A 1 332 ? -19.073 15.318 -15.929 1.00 94.50 332 THR A N 1
ATOM 2396 C CA . THR A 1 332 ? -20.261 16.162 -15.742 1.00 94.50 332 THR A CA 1
ATOM 2397 C C . THR A 1 332 ? -21.016 16.360 -17.052 1.00 94.50 332 THR A C 1
ATOM 2399 O O . THR A 1 332 ? -22.241 16.280 -17.061 1.00 94.50 332 THR A O 1
ATOM 2402 N N . GLU A 1 333 ? -20.293 16.517 -18.158 1.00 96.12 333 GLU A N 1
ATOM 2403 C CA . GLU A 1 333 ? -20.824 16.583 -19.522 1.00 96.12 333 GLU A CA 1
ATOM 2404 C C . GLU A 1 333 ? -21.274 15.211 -20.053 1.00 96.12 333 GLU A C 1
ATOM 2406 O O . GLU A 1 333 ? -21.964 15.127 -21.065 1.00 96.12 333 GLU A O 1
ATOM 2411 N N . GLY A 1 334 ? -20.903 14.118 -19.376 1.00 95.50 334 GLY A N 1
ATOM 2412 C CA . GLY A 1 334 ? -21.261 12.754 -19.773 1.00 95.50 334 GLY A CA 1
ATOM 2413 C C . GLY A 1 334 ? -20.420 12.186 -20.921 1.00 95.50 334 GLY A C 1
ATOM 2414 O O . GLY A 1 334 ? -20.704 11.083 -21.386 1.00 95.50 334 GLY A O 1
ATOM 2415 N N . VAL A 1 335 ? -19.357 12.887 -21.336 1.00 97.38 335 VAL A N 1
ATOM 2416 C CA . VAL A 1 335 ? -18.356 12.413 -22.313 1.00 97.38 335 VAL A CA 1
ATOM 2417 C C . VAL A 1 335 ? -17.688 11.127 -21.829 1.00 97.38 335 VAL A C 1
ATOM 2419 O O . VAL A 1 335 ? -17.342 10.252 -22.625 1.00 97.38 335 VAL A O 1
ATOM 2422 N N . TRP A 1 336 ? -17.531 10.989 -20.511 1.00 96.69 336 TRP A N 1
ATOM 2423 C CA . TRP A 1 336 ? -17.194 9.721 -19.882 1.00 96.69 336 TRP A CA 1
ATOM 2424 C C . TRP A 1 336 ? -18.470 9.039 -19.352 1.00 96.69 336 TRP A C 1
ATOM 2426 O O . TRP A 1 336 ? -18.891 9.315 -18.223 1.00 96.69 336 TRP A O 1
ATOM 2436 N N . PRO A 1 337 ? -19.097 8.135 -20.133 1.00 92.81 337 PRO A N 1
ATOM 2437 C CA . PRO A 1 337 ? -20.355 7.508 -19.754 1.00 92.81 337 PRO A CA 1
ATOM 2438 C C . PRO A 1 337 ? -20.236 6.667 -18.481 1.00 92.81 337 PRO A C 1
ATOM 2440 O O . PRO A 1 337 ? -19.231 5.996 -18.214 1.00 92.81 337 PRO A O 1
ATOM 2443 N N . GLN A 1 338 ? -21.314 6.677 -17.696 1.00 91.38 338 GLN A N 1
ATOM 2444 C CA . GLN A 1 338 ? -21.419 5.887 -16.472 1.00 91.38 338 GLN A CA 1
ATOM 2445 C C . GLN A 1 338 ? -21.259 4.395 -16.797 1.00 91.38 338 GLN A C 1
ATOM 2447 O O . GLN A 1 338 ? -21.868 3.874 -17.726 1.00 91.38 338 GLN A O 1
ATOM 2452 N N . GLY A 1 339 ? -20.418 3.704 -16.026 1.00 91.00 339 GLY A N 1
ATOM 2453 C CA . GLY A 1 339 ? -20.121 2.281 -16.225 1.00 91.00 339 GLY A CA 1
ATOM 2454 C C . GLY A 1 339 ? -18.940 1.987 -17.156 1.00 91.00 339 GLY A C 1
ATOM 2455 O O . GLY A 1 339 ? -18.403 0.882 -17.088 1.00 91.00 339 GLY A O 1
ATOM 2456 N N . GLN A 1 340 ? -18.465 2.958 -17.944 1.00 95.94 340 GLN A N 1
ATOM 2457 C CA . GLN A 1 340 ? -17.241 2.782 -18.721 1.00 95.94 340 GLN A CA 1
ATOM 2458 C C . GLN A 1 340 ? -16.014 2.907 -17.815 1.00 95.94 340 GLN A C 1
ATOM 2460 O O . GLN A 1 340 ? -15.834 3.902 -17.108 1.00 95.94 340 GLN A O 1
ATOM 2465 N N . PHE A 1 341 ? -15.136 1.910 -17.867 1.00 97.12 341 PHE A N 1
ATOM 2466 C CA . PHE A 1 341 ? -13.849 1.965 -17.187 1.00 97.12 341 PHE A CA 1
ATOM 2467 C C . PHE A 1 341 ? -12.797 2.591 -18.101 1.00 97.12 341 PHE A C 1
ATOM 2469 O O . PHE A 1 341 ? -12.676 2.200 -19.260 1.00 97.12 341 PHE A O 1
ATOM 2476 N N . ARG A 1 342 ? -12.008 3.529 -17.569 1.00 97.88 342 ARG A N 1
ATOM 2477 C CA . ARG A 1 342 ? -10.743 3.955 -18.187 1.00 97.88 342 ARG A CA 1
ATOM 2478 C C . ARG A 1 342 ? -9.598 3.577 -17.261 1.00 97.88 342 ARG A C 1
ATOM 2480 O O . ARG A 1 342 ? -9.619 3.839 -16.053 1.00 97.88 342 ARG A O 1
ATOM 2487 N N . THR A 1 343 ? -8.591 2.924 -17.817 1.00 97.44 343 THR A N 1
ATOM 2488 C CA . THR A 1 343 ? -7.369 2.576 -17.101 1.00 97.44 343 THR A CA 1
ATOM 2489 C C . THR A 1 343 ? -6.413 3.768 -17.063 1.00 97.44 343 THR A C 1
ATOM 2491 O O . THR A 1 343 ? -6.533 4.729 -17.823 1.00 97.44 343 THR A O 1
ATOM 2494 N N . ARG A 1 344 ? -5.392 3.700 -16.196 1.00 96.81 344 ARG A N 1
ATOM 2495 C CA . ARG A 1 344 ? -4.312 4.705 -16.175 1.00 96.81 344 ARG A CA 1
ATOM 2496 C C . ARG A 1 344 ? -3.620 4.830 -17.529 1.00 96.81 344 ARG A C 1
ATOM 2498 O O . ARG A 1 344 ? -3.176 5.918 -17.871 1.00 96.81 344 ARG A O 1
ATOM 2505 N N . ARG A 1 345 ? -3.511 3.723 -18.272 1.00 96.94 345 ARG A N 1
ATOM 2506 C CA . ARG A 1 345 ? -2.914 3.693 -19.609 1.00 96.94 345 ARG A CA 1
ATOM 2507 C C . ARG A 1 345 ? -3.775 4.468 -20.601 1.00 96.94 345 ARG A C 1
ATOM 2509 O O . ARG A 1 345 ? -3.216 5.270 -21.339 1.00 96.94 345 ARG A O 1
ATOM 2516 N N . ASP A 1 346 ? -5.091 4.285 -20.560 1.00 97.19 346 ASP A N 1
ATOM 2517 C CA . ASP A 1 346 ? -6.022 4.952 -21.479 1.00 97.19 346 ASP A CA 1
ATOM 2518 C C . ASP A 1 346 ? -5.980 6.468 -21.292 1.00 97.19 346 ASP A C 1
ATOM 2520 O O . ASP A 1 346 ? -5.819 7.199 -22.262 1.00 97.19 346 ASP A O 1
ATOM 2524 N N . LEU A 1 347 ? -5.995 6.942 -20.040 1.00 97.31 347 LEU A N 1
ATOM 2525 C CA . LEU A 1 347 ? -5.841 8.371 -19.737 1.00 97.31 347 LEU A CA 1
ATOM 2526 C C . LEU A 1 347 ? -4.475 8.905 -20.188 1.00 97.31 347 LEU A C 1
ATOM 2528 O O . LEU A 1 347 ? -4.363 10.016 -20.696 1.00 97.31 347 LEU A O 1
ATOM 2532 N N . ARG A 1 348 ? -3.418 8.103 -20.041 1.00 97.50 348 ARG A N 1
ATOM 2533 C CA . ARG A 1 348 ? -2.074 8.487 -20.479 1.00 97.50 348 ARG A CA 1
ATOM 2534 C C . ARG A 1 348 ? -2.013 8.728 -21.985 1.00 97.50 348 ARG A C 1
ATOM 2536 O O . ARG A 1 348 ? -1.383 9.683 -22.417 1.00 97.50 348 ARG A O 1
ATOM 2543 N N . VAL A 1 349 ? -2.653 7.854 -22.761 1.00 97.38 349 VAL A N 1
ATOM 2544 C CA . VAL A 1 349 ? -2.704 7.950 -24.225 1.00 97.38 349 VAL A CA 1
ATOM 2545 C C . VAL A 1 349 ? -3.634 9.084 -24.656 1.00 97.38 349 VAL A C 1
ATOM 2547 O O . VAL A 1 349 ? -3.227 9.909 -25.465 1.00 97.38 349 VAL A O 1
ATOM 2550 N N . ALA A 1 350 ? -4.833 9.172 -24.074 1.00 96.88 350 ALA A N 1
ATOM 2551 C CA . ALA A 1 350 ? -5.844 10.159 -24.451 1.00 96.88 350 ALA A CA 1
ATOM 2552 C C . ALA A 1 350 ? -5.402 11.609 -24.188 1.00 96.88 350 ALA A C 1
ATOM 2554 O O . ALA A 1 350 ? -5.618 12.471 -25.034 1.00 96.88 350 ALA A O 1
ATOM 2555 N N . TYR A 1 351 ? -4.746 11.878 -23.052 1.00 97.00 351 TYR A N 1
ATOM 2556 C CA . TYR A 1 351 ? -4.318 13.236 -22.679 1.00 97.00 351 TYR A CA 1
ATOM 2557 C C . TYR A 1 351 ? -2.816 13.484 -22.857 1.00 97.00 351 TYR A C 1
ATOM 2559 O O . TYR A 1 351 ? -2.344 14.560 -22.506 1.00 97.00 351 TYR A O 1
ATOM 2567 N N . GLN A 1 352 ? -2.055 12.501 -23.355 1.00 97.38 352 GLN A N 1
ATOM 2568 C CA . GLN A 1 352 ? -0.593 12.576 -23.530 1.00 97.38 352 GLN A CA 1
ATOM 2569 C C . GLN A 1 352 ? 0.166 13.004 -22.257 1.00 97.38 352 GLN A C 1
ATOM 2571 O O . GLN A 1 352 ? 1.219 13.636 -22.307 1.00 97.38 352 GLN A O 1
ATOM 2576 N N . VAL A 1 353 ? -0.364 12.647 -21.087 1.00 97.00 353 VAL A N 1
ATOM 2577 C CA . VAL A 1 353 ? 0.213 13.005 -19.784 1.00 97.00 353 VAL A CA 1
ATOM 2578 C C . VAL A 1 353 ? 1.167 11.923 -19.272 1.00 97.00 353 VAL A C 1
ATOM 2580 O O . VAL A 1 353 ? 1.024 10.758 -19.627 1.00 97.00 353 VAL A O 1
ATOM 2583 N N . PRO A 1 354 ? 2.115 12.226 -18.371 1.00 96.50 354 PRO A N 1
ATOM 2584 C CA . PRO A 1 354 ? 2.898 11.197 -17.691 1.00 96.50 354 PRO A CA 1
ATOM 2585 C C . PRO A 1 354 ? 2.045 10.288 -16.787 1.00 96.50 354 PRO A C 1
ATOM 2587 O O . PRO A 1 354 ? 1.026 10.696 -16.230 1.00 96.50 354 PRO A O 1
ATOM 2590 N N . HIS A 1 355 ? 2.511 9.055 -16.546 1.00 95.25 355 HIS A N 1
ATOM 2591 C CA . HIS A 1 355 ? 1.791 8.072 -15.715 1.00 95.25 355 HIS A CA 1
ATOM 2592 C C . HIS A 1 355 ? 1.478 8.581 -14.296 1.00 95.25 355 HIS A C 1
ATOM 2594 O O . HIS A 1 355 ? 0.396 8.320 -13.772 1.00 95.25 355 HIS A O 1
ATOM 2600 N N . HIS A 1 356 ? 2.408 9.307 -13.670 1.00 94.25 356 HIS A N 1
ATOM 2601 C CA . HIS A 1 356 ? 2.214 9.828 -12.316 1.00 94.25 356 HIS A CA 1
ATOM 2602 C C . HIS A 1 356 ? 1.147 10.932 -12.260 1.00 94.25 356 HIS A C 1
ATOM 2604 O O . HIS A 1 356 ? 0.428 11.005 -11.268 1.00 94.25 356 HIS A O 1
ATOM 2610 N N . VAL A 1 357 ? 0.990 11.728 -13.326 1.00 96.94 357 VAL A N 1
ATOM 2611 C CA . VAL A 1 357 ? -0.051 12.763 -13.417 1.00 96.94 357 VAL A CA 1
ATOM 2612 C C . VAL A 1 357 ? -1.430 12.114 -13.510 1.00 96.94 357 VAL A C 1
ATOM 2614 O O . VAL A 1 357 ? -2.309 12.430 -12.713 1.00 96.94 357 VAL A O 1
ATOM 2617 N N . ALA A 1 358 ? -1.591 11.119 -14.389 1.00 96.88 358 ALA A N 1
ATOM 2618 C CA . ALA A 1 358 ? -2.832 10.348 -14.496 1.00 96.88 358 ALA A CA 1
ATOM 2619 C C . ALA A 1 358 ? -3.180 9.617 -13.186 1.00 96.88 358 ALA A C 1
ATOM 2621 O O . ALA A 1 358 ? -4.330 9.621 -12.749 1.00 96.88 358 ALA A O 1
ATOM 2622 N N . ALA A 1 359 ? -2.190 9.004 -12.527 1.00 95.62 359 ALA A N 1
ATOM 2623 C CA . ALA A 1 359 ? -2.395 8.334 -11.245 1.00 95.62 359 ALA A CA 1
ATOM 2624 C C . ALA A 1 359 ? -2.779 9.317 -10.124 1.00 95.62 359 ALA A C 1
ATOM 2626 O O . ALA A 1 359 ? -3.657 8.999 -9.323 1.00 95.62 359 ALA A O 1
ATOM 2627 N N . GLY A 1 360 ? -2.146 10.495 -10.080 1.00 95.31 360 GLY A N 1
ATOM 2628 C CA . GLY A 1 360 ? -2.463 11.564 -9.135 1.00 95.31 360 GLY A CA 1
ATOM 2629 C C . GLY A 1 360 ? -3.871 12.120 -9.340 1.00 95.31 360 GLY A C 1
ATOM 2630 O O . GLY A 1 360 ? -4.629 12.207 -8.379 1.00 95.31 360 GLY A O 1
ATOM 2631 N N . ALA A 1 361 ? -4.254 12.403 -10.588 1.00 97.44 361 ALA A N 1
ATOM 2632 C CA . ALA A 1 361 ? -5.577 12.926 -10.920 1.00 97.44 361 ALA A CA 1
ATOM 2633 C C . ALA A 1 361 ? -6.689 11.924 -10.569 1.00 97.44 361 ALA A C 1
ATOM 2635 O O . ALA A 1 361 ? -7.663 12.285 -9.916 1.00 97.44 361 ALA A O 1
ATOM 2636 N N . LEU A 1 362 ? -6.512 10.639 -10.906 1.00 96.94 362 LEU A N 1
ATOM 2637 C CA . LEU A 1 362 ? -7.456 9.586 -10.514 1.00 96.94 362 LEU A CA 1
ATOM 2638 C C . LEU A 1 362 ? -7.586 9.436 -8.996 1.00 96.94 362 LEU A C 1
ATOM 2640 O O . LEU A 1 362 ? -8.669 9.125 -8.506 1.00 96.94 362 LEU A O 1
ATOM 2644 N N . LYS A 1 363 ? -6.488 9.622 -8.255 1.00 95.69 363 LYS A N 1
ATOM 2645 C CA . LYS A 1 363 ? -6.507 9.581 -6.793 1.00 95.69 363 LYS A CA 1
ATOM 2646 C C . LYS A 1 363 ? -7.322 10.747 -6.232 1.00 95.69 363 LYS A C 1
ATOM 2648 O O . LYS A 1 363 ? -8.229 10.486 -5.451 1.00 95.69 363 LYS A O 1
ATOM 2653 N N . LEU A 1 364 ? -7.063 11.976 -6.690 1.00 96.00 364 LEU A N 1
ATOM 2654 C CA . LEU A 1 364 ? -7.833 13.159 -6.285 1.00 96.00 364 LEU A CA 1
ATOM 2655 C C . LEU A 1 364 ? -9.327 12.984 -6.579 1.00 96.00 364 LEU A C 1
ATOM 2657 O O . LEU A 1 364 ? -10.150 13.147 -5.690 1.00 96.00 364 LEU A O 1
ATOM 2661 N N . LEU A 1 365 ? -9.688 12.539 -7.784 1.00 96.38 365 LEU A N 1
ATOM 2662 C CA . LEU A 1 365 ? -11.090 12.319 -8.158 1.00 96.38 365 LEU A CA 1
ATOM 2663 C C . LEU A 1 365 ? -11.764 11.182 -7.385 1.00 96.38 365 LEU A C 1
ATOM 2665 O O . LEU A 1 365 ? -12.977 11.201 -7.185 1.00 96.38 365 LEU A O 1
ATOM 2669 N N . SER A 1 366 ? -10.998 10.171 -6.971 1.00 94.69 366 SER A N 1
ATOM 2670 C CA . SER A 1 366 ? -11.501 9.098 -6.112 1.00 94.69 366 SER A CA 1
ATOM 2671 C C . SER A 1 366 ? -11.736 9.585 -4.682 1.00 94.69 366 SER A C 1
ATOM 2673 O O . SER A 1 366 ? -12.686 9.137 -4.048 1.00 94.69 366 SER A O 1
ATOM 2675 N N . GLU A 1 367 ? -10.888 10.484 -4.177 1.00 92.62 367 GLU A N 1
ATOM 2676 C CA . GLU A 1 367 ? -11.048 11.136 -2.871 1.00 92.62 367 GLU A CA 1
ATOM 2677 C C . GLU A 1 367 ? -12.233 12.118 -2.882 1.00 92.62 367 GLU A C 1
ATOM 2679 O O . GLU A 1 367 ? -13.017 12.139 -1.937 1.00 92.62 367 GLU A O 1
ATOM 2684 N N . GLU A 1 368 ? -12.428 12.841 -3.989 1.00 94.25 368 GLU A N 1
ATOM 2685 C CA . GLU A 1 368 ? -13.588 13.710 -4.256 1.00 94.25 368 GLU A CA 1
ATOM 2686 C C . GLU A 1 368 ? -14.870 12.929 -4.618 1.00 94.25 368 GLU A C 1
ATOM 2688 O O . GLU A 1 368 ? -15.931 13.523 -4.793 1.00 94.25 368 GLU A O 1
ATOM 2693 N N . GLN A 1 369 ? -14.793 11.599 -4.740 1.00 92.88 369 GLN A N 1
ATOM 2694 C CA . GLN A 1 369 ? -15.907 10.704 -5.088 1.00 92.88 369 GLN A CA 1
ATOM 2695 C C . GLN A 1 369 ? -16.564 10.945 -6.457 1.00 92.88 369 GLN A C 1
ATOM 2697 O O . GLN A 1 369 ? -17.722 10.587 -6.679 1.00 92.88 369 GLN A O 1
ATOM 2702 N N . PHE A 1 370 ? -15.823 11.490 -7.416 1.00 95.06 370 PHE A N 1
ATOM 2703 C CA . PHE A 1 370 ? -16.247 11.502 -8.819 1.00 95.06 370 PHE A CA 1
ATOM 2704 C C . PHE A 1 370 ? -16.054 10.138 -9.483 1.00 95.06 370 PHE A C 1
ATOM 2706 O O . PHE A 1 370 ? -16.786 9.788 -10.411 1.00 95.06 370 PHE A O 1
ATOM 2713 N N . LEU A 1 371 ? -15.082 9.359 -9.001 1.00 96.38 371 LEU A N 1
ATOM 2714 C CA . LEU A 1 371 ? -14.695 8.076 -9.576 1.00 96.38 371 LEU A CA 1
ATOM 2715 C C . LEU A 1 371 ? -14.630 6.973 -8.512 1.00 96.38 371 LEU A C 1
ATOM 2717 O O . LEU A 1 371 ? -14.165 7.189 -7.397 1.00 96.38 371 LEU A O 1
ATOM 2721 N N . GLU A 1 372 ? -15.001 5.752 -8.890 1.00 94.94 372 GLU A N 1
ATOM 2722 C CA . GLU A 1 372 ? -14.662 4.535 -8.148 1.00 94.94 372 GLU A CA 1
ATOM 2723 C C . GLU A 1 372 ? -13.435 3.892 -8.797 1.00 94.94 372 GLU A C 1
ATOM 2725 O O . GLU A 1 372 ? -13.461 3.530 -9.977 1.00 94.94 372 GLU A O 1
ATOM 2730 N N . THR A 1 373 ? -12.354 3.728 -8.032 1.00 95.00 373 THR A N 1
ATOM 2731 C CA . THR A 1 373 ? -11.129 3.083 -8.516 1.00 95.00 373 THR A CA 1
ATOM 2732 C C . THR A 1 373 ? -11.071 1.617 -8.089 1.00 95.00 373 THR A C 1
ATOM 2734 O O . THR A 1 373 ? -11.164 1.277 -6.912 1.00 95.00 373 THR A O 1
ATOM 2737 N N . ARG A 1 374 ? -10.870 0.711 -9.052 1.00 92.56 374 ARG A N 1
ATOM 2738 C CA . ARG A 1 374 ? -10.633 -0.718 -8.802 1.00 92.56 374 ARG A CA 1
ATOM 2739 C C . ARG A 1 374 ? -9.239 -1.079 -9.284 1.00 92.56 374 ARG A C 1
ATOM 2741 O O . ARG A 1 374 ? -8.932 -0.906 -10.461 1.00 92.56 374 ARG A O 1
ATOM 2748 N N . ARG A 1 375 ? -8.402 -1.626 -8.389 1.00 84.50 375 ARG A N 1
ATOM 2749 C CA . ARG A 1 375 ? -6.959 -1.861 -8.625 1.00 84.50 375 ARG A CA 1
ATOM 2750 C C . ARG A 1 375 ? -6.618 -2.590 -9.936 1.00 84.50 375 ARG A C 1
ATOM 2752 O O . ARG A 1 375 ? -5.510 -2.405 -10.420 1.00 84.50 375 ARG A O 1
ATOM 2759 N N . ARG A 1 376 ? -7.531 -3.393 -10.500 1.00 86.62 376 ARG A N 1
ATOM 2760 C CA . ARG A 1 376 ? -7.317 -4.157 -11.746 1.00 86.62 376 ARG A CA 1
ATOM 2761 C C . ARG A 1 376 ? -8.175 -3.729 -12.940 1.00 86.62 376 ARG A C 1
ATOM 2763 O O . ARG A 1 376 ? -7.831 -4.075 -14.058 1.00 86.62 376 ARG A O 1
ATOM 2770 N N . VAL A 1 377 ? -9.270 -3.004 -12.715 1.00 91.62 377 VAL A N 1
ATOM 2771 C CA . VAL A 1 377 ? -10.262 -2.705 -13.770 1.00 91.62 377 VAL A CA 1
ATOM 2772 C C . VAL A 1 377 ? -10.123 -1.267 -14.279 1.00 91.62 377 VAL A C 1
ATOM 2774 O O . VAL A 1 377 ? -10.467 -0.975 -15.415 1.00 91.62 377 VAL A O 1
ATOM 2777 N N . GLY A 1 378 ? -9.560 -0.368 -13.465 1.00 95.12 378 GLY A N 1
ATOM 2778 C CA . GLY A 1 378 ? -9.435 1.052 -13.785 1.00 95.12 378 GLY A CA 1
ATOM 2779 C C . GLY A 1 378 ? -10.336 1.913 -12.907 1.00 95.12 378 GLY A C 1
ATOM 2780 O O . GLY A 1 378 ? -10.734 1.504 -11.813 1.00 95.12 378 GLY A O 1
ATOM 2781 N N . ALA A 1 379 ? -10.615 3.125 -13.368 1.00 96.94 379 ALA A N 1
ATOM 2782 C CA . ALA A 1 379 ? -11.556 4.034 -12.729 1.00 96.94 379 ALA A CA 1
ATOM 2783 C C . ALA A 1 379 ? -12.866 4.046 -13.516 1.00 96.94 379 ALA A C 1
ATOM 2785 O O . ALA A 1 379 ? -12.831 3.963 -14.742 1.00 96.94 379 ALA A O 1
ATOM 2786 N N . ARG A 1 380 ? -14.003 4.149 -12.827 1.00 96.62 380 ARG A N 1
ATOM 2787 C CA . ARG A 1 380 ? -15.309 4.397 -13.454 1.00 96.62 380 ARG A CA 1
ATOM 2788 C C . ARG A 1 380 ? -15.985 5.622 -12.835 1.00 96.62 380 ARG A C 1
ATOM 2790 O O . ARG A 1 380 ? -15.867 5.784 -11.618 1.00 96.62 380 ARG A O 1
ATOM 2797 N N . PRO A 1 381 ? -16.711 6.442 -13.611 1.00 97.00 381 PRO A N 1
ATOM 2798 C CA . PRO A 1 381 ? -17.513 7.531 -13.074 1.00 97.00 381 PRO A CA 1
ATOM 2799 C C . PRO A 1 381 ? -18.607 7.017 -12.153 1.00 97.00 381 PRO A C 1
ATOM 2801 O O . PRO A 1 381 ? -19.308 6.053 -12.473 1.00 97.00 381 PRO A O 1
ATOM 2804 N N . LEU A 1 382 ? -18.745 7.668 -11.002 1.00 94.38 382 LEU A N 1
ATOM 2805 C CA . LEU A 1 382 ? -19.877 7.463 -10.113 1.00 94.38 382 LEU A CA 1
ATOM 2806 C C . LEU A 1 382 ? -21.073 8.260 -10.639 1.00 94.38 382 LEU A C 1
ATOM 2808 O O . LEU A 1 382 ? -20.947 9.417 -11.040 1.00 94.38 382 LEU A O 1
ATOM 2812 N N . SER A 1 383 ? -22.250 7.632 -10.637 1.00 88.62 383 SER A N 1
ATOM 2813 C CA . SER A 1 383 ? -23.490 8.299 -11.036 1.00 88.62 383 SER A CA 1
ATOM 2814 C C . SER A 1 383 ? -23.780 9.488 -10.125 1.00 88.62 383 SER A C 1
ATOM 2816 O O . SER A 1 383 ? -23.521 9.412 -8.926 1.00 88.62 383 SER A O 1
ATOM 2818 N N . ALA A 1 384 ? -24.393 10.555 -10.648 1.00 83.94 384 ALA A N 1
ATOM 2819 C CA . ALA A 1 384 ? -24.862 11.679 -9.832 1.00 83.94 384 ALA A CA 1
ATOM 2820 C C . ALA A 1 384 ? -25.743 11.232 -8.653 1.00 83.94 384 ALA A C 1
ATOM 2822 O O . ALA A 1 384 ? -25.611 11.765 -7.558 1.00 83.94 384 ALA A O 1
ATOM 2823 N N . ALA A 1 385 ? -26.553 10.188 -8.851 1.00 78.81 385 ALA A N 1
ATOM 2824 C CA . ALA A 1 385 ? -27.366 9.589 -7.796 1.00 78.81 385 ALA A CA 1
ATOM 2825 C C . ALA A 1 385 ? -26.534 8.839 -6.733 1.00 78.81 385 ALA A C 1
ATOM 2827 O O . ALA A 1 385 ? -26.942 8.734 -5.576 1.00 78.81 385 ALA A O 1
ATOM 2828 N N . SER A 1 386 ? -25.364 8.318 -7.117 1.00 76.06 386 SER A N 1
ATOM 2829 C CA . SER A 1 386 ? -24.404 7.648 -6.230 1.00 76.06 386 SER A CA 1
ATOM 2830 C C . SER A 1 386 ? -23.416 8.617 -5.577 1.00 76.06 386 SER A C 1
ATOM 2832 O O . SER A 1 386 ? -22.856 8.279 -4.537 1.00 76.06 386 SER A O 1
ATOM 2834 N N . ARG A 1 387 ? -23.247 9.827 -6.132 1.00 70.56 387 ARG A N 1
ATOM 2835 C CA . ARG A 1 387 ? -22.538 10.971 -5.535 1.00 70.56 387 ARG A CA 1
ATOM 2836 C C . ARG A 1 387 ? -23.359 11.563 -4.381 1.00 70.56 387 ARG A C 1
ATOM 2838 O O . ARG A 1 387 ? -23.641 12.756 -4.340 1.00 70.56 387 ARG A O 1
ATOM 2845 N N . ARG A 1 388 ? -23.786 10.730 -3.428 1.00 56.66 388 ARG A N 1
ATOM 2846 C CA . ARG A 1 388 ? -24.209 11.254 -2.127 1.00 56.66 388 ARG A CA 1
ATOM 2847 C C . ARG A 1 388 ? -22.952 11.792 -1.446 1.00 56.66 388 ARG A C 1
ATOM 2849 O O . ARG A 1 388 ? -21.955 11.075 -1.454 1.00 56.66 388 ARG A O 1
ATOM 2856 N N . PRO A 1 389 ? -22.974 12.999 -0.859 1.00 53.31 389 PRO A N 1
ATOM 2857 C CA . PRO A 1 389 ? -21.832 13.543 -0.139 1.00 53.31 389 PRO A CA 1
ATOM 2858 C C . PRO A 1 389 ? -21.523 12.656 1.075 1.00 53.31 389 PRO A C 1
ATOM 2860 O O . PRO A 1 389 ? -22.020 12.871 2.178 1.00 53.31 389 PRO A O 1
ATOM 2863 N N . GLN A 1 390 ? -20.698 11.623 0.888 1.00 50.09 390 GLN A N 1
ATOM 2864 C CA . GLN A 1 390 ? -20.226 10.797 1.994 1.00 50.09 390 GLN A CA 1
ATOM 2865 C C . GLN A 1 390 ? -19.272 11.581 2.896 1.00 50.09 390 GLN A C 1
ATOM 2867 O O . GLN A 1 390 ? -19.093 11.186 4.039 1.00 50.09 390 GLN A O 1
ATOM 2872 N N . ALA A 1 391 ? -18.757 12.740 2.475 1.00 48.75 391 ALA A N 1
ATOM 2873 C CA . ALA A 1 391 ? -17.993 13.627 3.352 1.00 48.75 391 ALA A CA 1
ATOM 2874 C C . ALA A 1 391 ? -18.740 13.979 4.659 1.00 48.75 391 ALA A C 1
ATOM 2876 O O . ALA A 1 391 ? -18.094 14.163 5.688 1.00 48.75 391 ALA A O 1
ATOM 2877 N N . CYS A 1 392 ? -20.080 13.981 4.649 1.00 41.22 392 CYS A N 1
ATOM 2878 C CA . CYS A 1 392 ? -20.901 14.205 5.843 1.00 41.22 392 CYS A CA 1
ATOM 2879 C C . CYS A 1 392 ? -21.414 12.905 6.502 1.00 41.22 392 CYS A C 1
ATOM 2881 O O . CYS A 1 392 ? -21.809 12.944 7.656 1.00 41.22 392 CYS A O 1
ATOM 2883 N N . LEU A 1 393 ? -21.414 11.755 5.809 1.00 47.03 393 LEU A N 1
ATOM 2884 C CA . LEU A 1 393 ? -22.093 10.523 6.267 1.00 47.03 393 LEU A CA 1
ATOM 2885 C C . LEU A 1 393 ? -21.183 9.285 6.399 1.00 47.03 393 LEU A C 1
ATOM 2887 O O . LEU A 1 393 ? -21.545 8.336 7.087 1.00 47.03 393 LEU A O 1
ATOM 2891 N N . SER A 1 394 ? -19.992 9.240 5.794 1.00 48.28 394 SER A N 1
ATOM 2892 C CA . SER A 1 394 ? -19.136 8.042 5.844 1.00 48.28 394 SER A CA 1
ATOM 2893 C C . SER A 1 394 ? -18.235 7.964 7.071 1.00 48.28 394 SER A C 1
ATOM 2895 O O . SER A 1 394 ? -17.726 6.885 7.357 1.00 48.28 394 SER A O 1
ATOM 2897 N N . LYS A 1 395 ? -18.030 9.053 7.821 1.00 51.12 395 LYS A N 1
ATOM 2898 C CA . LYS A 1 395 ? -17.415 8.938 9.155 1.00 51.12 395 LYS A CA 1
ATOM 2899 C C . LYS A 1 395 ? -18.433 8.482 10.200 1.00 51.12 395 LYS A C 1
ATOM 2901 O O . LYS A 1 395 ? -18.098 7.618 11.001 1.00 51.12 395 LYS A O 1
ATOM 2906 N N . GLU A 1 396 ? -19.673 8.964 10.123 1.00 46.53 396 GLU A N 1
ATOM 2907 C CA . GLU A 1 396 ? -20.700 8.684 11.136 1.00 46.53 396 GLU A CA 1
ATOM 2908 C C . GLU A 1 396 ? -21.439 7.348 10.955 1.00 46.53 396 GLU A C 1
ATOM 2910 O O . GLU A 1 396 ? -21.869 6.773 11.947 1.00 46.53 396 GLU A O 1
ATOM 2915 N N . LEU A 1 397 ? -21.524 6.780 9.742 1.00 60.75 397 LEU A N 1
ATOM 2916 C CA . LEU A 1 397 ? -22.224 5.497 9.520 1.00 60.75 397 LEU A CA 1
ATOM 2917 C C . LEU A 1 397 ? -21.324 4.274 9.330 1.00 60.75 397 LEU A C 1
ATOM 2919 O O . LEU A 1 397 ? -21.818 3.180 9.047 1.00 60.75 397 LEU A O 1
ATOM 2923 N N . THR A 1 398 ? -20.003 4.399 9.477 1.00 85.62 398 THR A N 1
ATOM 2924 C CA . THR A 1 398 ? -19.195 3.174 9.555 1.00 85.62 398 THR A CA 1
ATOM 2925 C C . THR A 1 398 ? -19.475 2.482 10.880 1.00 85.62 398 THR A C 1
ATOM 2927 O O . THR A 1 398 ? -19.555 3.133 11.915 1.00 85.62 398 THR A O 1
ATOM 2930 N N . LEU A 1 399 ? -19.555 1.149 10.874 1.00 90.25 399 LEU A N 1
ATOM 2931 C CA . LEU A 1 399 ? -19.676 0.369 12.110 1.00 90.25 399 LEU A CA 1
ATOM 2932 C C . LEU A 1 399 ? -18.568 0.732 13.120 1.00 90.25 399 LEU A C 1
ATOM 2934 O O . LEU A 1 399 ? -18.805 0.750 14.320 1.00 90.25 399 LEU A O 1
ATOM 2938 N N . ALA A 1 400 ? -17.371 1.077 12.629 1.00 93.62 400 ALA A N 1
ATOM 2939 C CA . ALA A 1 400 ? -16.288 1.598 13.460 1.00 93.62 400 ALA A CA 1
ATOM 2940 C C . ALA A 1 400 ? -16.624 2.968 14.074 1.00 93.62 400 ALA A C 1
ATOM 2942 O O . ALA A 1 400 ? -16.420 3.128 15.268 1.00 93.62 400 ALA A O 1
ATOM 2943 N N . GLY A 1 401 ? -17.178 3.910 13.304 1.00 93.25 401 GLY A N 1
ATOM 2944 C CA . GLY A 1 401 ? -17.635 5.210 13.809 1.00 93.25 401 GLY A CA 1
ATOM 2945 C C . GLY A 1 401 ? -18.791 5.102 14.810 1.00 93.25 401 GLY A C 1
ATOM 2946 O O . GLY A 1 401 ? -18.804 5.814 15.808 1.00 93.25 401 GLY A O 1
ATOM 2947 N N . ALA A 1 402 ? -19.713 4.153 14.619 1.00 92.81 402 ALA A N 1
ATOM 2948 C CA . ALA A 1 402 ? -20.775 3.874 15.588 1.00 92.81 402 ALA A CA 1
ATOM 2949 C C . ALA A 1 402 ? -20.212 3.347 16.922 1.00 92.81 402 ALA A C 1
ATOM 2951 O O . ALA A 1 402 ? -20.591 3.821 17.991 1.00 92.81 402 ALA A O 1
ATOM 2952 N N . VAL A 1 403 ? -19.256 2.410 16.863 1.00 96.25 403 VAL A N 1
ATOM 2953 C CA . VAL A 1 403 ? -18.536 1.916 18.052 1.00 96.25 403 VAL A CA 1
ATOM 2954 C C . VAL A 1 403 ? -17.706 3.033 18.693 1.00 96.25 403 VAL A C 1
ATOM 2956 O O . VAL A 1 403 ? -17.672 3.147 19.914 1.00 96.25 403 VAL A O 1
ATOM 2959 N N . GLU A 1 404 ? -17.075 3.891 17.889 1.00 96.19 404 GLU A N 1
ATOM 2960 C CA . GLU A 1 404 ? -16.328 5.065 18.350 1.00 96.19 404 GLU A CA 1
ATOM 2961 C C . GLU A 1 404 ? -17.218 6.005 19.178 1.00 96.19 404 GLU A C 1
ATOM 2963 O O . GLU A 1 404 ? -16.875 6.351 20.310 1.00 96.19 404 GLU A O 1
ATOM 2968 N N . ALA A 1 405 ? -18.380 6.373 18.631 1.00 94.50 405 ALA A N 1
ATOM 2969 C CA . ALA A 1 405 ? -19.350 7.240 19.286 1.00 94.50 405 ALA A CA 1
ATOM 2970 C C . ALA A 1 405 ? -19.888 6.616 20.581 1.00 94.50 405 ALA A C 1
ATOM 2972 O O . ALA A 1 405 ? -19.958 7.297 21.602 1.00 94.50 405 ALA A O 1
ATOM 2973 N N . ALA A 1 406 ? -20.198 5.317 20.572 1.00 96.25 406 ALA A N 1
ATOM 2974 C CA . ALA A 1 406 ? -20.688 4.615 21.754 1.00 96.25 406 ALA A CA 1
ATOM 2975 C C . ALA A 1 406 ? -19.637 4.536 22.876 1.00 96.25 406 ALA A C 1
ATOM 2977 O O . ALA A 1 406 ? -19.959 4.771 24.040 1.00 96.25 406 ALA A O 1
ATOM 2978 N N . ILE A 1 407 ? -18.370 4.261 22.540 1.00 96.75 407 ILE A N 1
ATOM 2979 C CA . ILE A 1 407 ? -17.271 4.286 23.517 1.00 96.75 407 ILE A CA 1
ATOM 2980 C C . ILE A 1 407 ? -17.106 5.697 24.085 1.00 96.75 407 ILE A C 1
ATOM 2982 O O . ILE A 1 407 ? -16.956 5.844 25.295 1.00 96.75 407 ILE A O 1
ATOM 2986 N N . LYS A 1 408 ? -17.166 6.733 23.238 1.00 96.06 408 LYS A N 1
ATOM 2987 C CA . LYS A 1 408 ? -17.070 8.128 23.681 1.00 96.06 408 LYS A CA 1
ATOM 2988 C C . LYS A 1 408 ? -18.179 8.483 24.676 1.00 96.06 408 LYS A C 1
ATOM 2990 O O . LYS A 1 408 ? -17.865 8.987 25.745 1.00 96.06 408 LYS A O 1
ATOM 2995 N N . ILE A 1 409 ? -19.437 8.164 24.361 1.00 95.50 409 ILE A N 1
ATOM 2996 C CA . ILE A 1 409 ? -20.583 8.405 25.255 1.00 95.50 409 ILE A CA 1
ATOM 2997 C C . ILE A 1 409 ? -20.358 7.733 26.615 1.00 95.50 409 ILE A C 1
ATOM 2999 O O . ILE A 1 409 ? -20.501 8.373 27.647 1.00 95.50 409 ILE A O 1
ATOM 3003 N N . ARG A 1 410 ? -19.901 6.477 26.634 1.00 97.19 410 ARG A N 1
ATOM 3004 C CA . ARG A 1 410 ? -19.639 5.749 27.887 1.00 97.19 410 ARG A CA 1
ATOM 3005 C C . ARG A 1 410 ? -18.461 6.290 28.696 1.00 97.19 410 ARG A C 1
ATOM 3007 O O . ARG A 1 410 ? -18.452 6.148 29.917 1.00 97.19 410 ARG A O 1
ATOM 3014 N N . ILE A 1 411 ? -17.456 6.874 28.043 1.00 96.19 411 ILE A N 1
ATOM 3015 C CA . ILE A 1 411 ? -16.382 7.607 28.732 1.00 96.19 411 ILE A CA 1
ATOM 3016 C C . ILE A 1 411 ? -16.954 8.886 29.352 1.00 96.19 411 ILE A C 1
ATOM 3018 O O . ILE A 1 411 ? -16.699 9.145 30.525 1.00 96.19 411 ILE A O 1
ATOM 3022 N N . ASP A 1 412 ? -17.753 9.640 28.592 1.00 93.75 412 ASP A N 1
ATOM 3023 C CA . ASP A 1 412 ? -18.370 10.896 29.035 1.00 93.75 412 ASP A CA 1
ATOM 3024 C C . ASP A 1 412 ? -19.350 10.665 30.210 1.00 93.75 412 ASP A C 1
ATOM 3026 O O . ASP A 1 412 ? -19.380 11.444 31.160 1.00 93.75 412 ASP A O 1
ATOM 3030 N N . GLU A 1 413 ? -20.087 9.551 30.201 1.00 94.56 413 GLU A N 1
ATOM 3031 C CA . GLU A 1 413 ? -20.970 9.102 31.292 1.00 94.56 413 GLU A CA 1
ATOM 3032 C C . GLU A 1 413 ? -20.209 8.535 32.505 1.00 94.56 413 GLU A C 1
ATOM 3034 O O . GLU A 1 413 ? -20.804 8.263 33.546 1.00 94.56 413 GLU A O 1
ATOM 3039 N N . GLY A 1 414 ? -18.894 8.323 32.391 1.00 95.44 414 GLY A N 1
ATOM 3040 C CA . GLY A 1 414 ? -18.066 7.753 33.455 1.00 95.44 414 GLY A CA 1
ATOM 3041 C C . GLY A 1 414 ? -18.181 6.233 33.619 1.00 95.44 414 GLY A C 1
ATOM 3042 O O . GLY A 1 414 ? -17.594 5.686 34.553 1.00 95.44 414 GLY A O 1
ATOM 3043 N N . THR A 1 415 ? -18.864 5.535 32.704 1.00 97.50 415 THR A N 1
ATOM 3044 C CA . THR A 1 415 ? -18.926 4.059 32.673 1.00 97.50 415 THR A CA 1
ATOM 3045 C C . THR A 1 415 ? -17.524 3.454 32.555 1.00 97.50 415 THR A C 1
ATOM 3047 O O . THR A 1 415 ? -17.224 2.436 33.176 1.00 97.50 415 THR A O 1
ATOM 3050 N N . TYR A 1 416 ? -16.635 4.110 31.801 1.00 97.06 416 TYR A N 1
ATOM 3051 C CA . TYR A 1 416 ? -15.206 3.797 31.778 1.00 97.06 416 TYR A CA 1
ATOM 3052 C C . TYR A 1 416 ? -14.421 4.873 32.546 1.00 97.06 416 TYR A C 1
ATOM 3054 O O . TYR A 1 416 ? -14.063 5.899 31.959 1.00 97.06 416 TYR A O 1
ATOM 3062 N N . PRO A 1 417 ? -14.122 4.673 33.844 1.00 93.06 417 PRO A N 1
ATOM 3063 C CA . PRO A 1 417 ? -13.481 5.705 34.645 1.00 93.06 417 PRO A CA 1
ATOM 3064 C C . PRO A 1 417 ? -12.070 6.044 34.132 1.00 93.06 417 PRO A C 1
ATOM 3066 O O . PRO A 1 417 ? -11.395 5.186 33.544 1.00 93.06 417 PRO A O 1
ATOM 3069 N N . PRO A 1 418 ? -11.574 7.270 34.379 1.00 94.81 418 PRO A N 1
ATOM 3070 C CA . PRO A 1 418 ? -10.231 7.682 33.979 1.00 94.81 418 PRO A CA 1
ATOM 3071 C C . PRO A 1 418 ? -9.149 6.706 34.466 1.00 94.81 418 PRO A C 1
ATOM 3073 O O . PRO A 1 418 ? -9.124 6.295 35.625 1.00 94.81 418 PRO A O 1
ATOM 3076 N N . GLY A 1 419 ? -8.232 6.323 33.577 1.00 94.56 419 GLY A N 1
ATOM 3077 C CA . GLY A 1 419 ? -7.179 5.334 33.837 1.00 94.56 419 GLY A CA 1
ATOM 3078 C C . GLY A 1 419 ? -7.552 3.877 33.531 1.00 94.56 419 GLY A C 1
ATOM 3079 O O . GLY A 1 419 ? -6.643 3.031 33.468 1.00 94.56 419 GLY A O 1
ATOM 3080 N N . THR A 1 420 ? -8.836 3.586 33.280 1.00 95.88 420 THR A N 1
ATOM 3081 C CA . THR A 1 420 ? -9.314 2.257 32.865 1.00 95.88 420 THR A CA 1
ATOM 3082 C C . THR A 1 420 ? -8.648 1.833 31.565 1.00 95.88 420 THR A C 1
ATOM 3084 O O . THR A 1 420 ? -8.465 2.630 30.639 1.00 95.88 420 THR A O 1
ATOM 3087 N N . ARG A 1 421 ? -8.244 0.561 31.504 1.00 95.75 421 ARG A N 1
ATOM 3088 C CA . ARG A 1 421 ? -7.664 -0.039 30.302 1.00 95.75 421 ARG A CA 1
ATOM 3089 C C . ARG A 1 421 ? -8.790 -0.512 29.394 1.00 95.75 421 ARG A C 1
ATOM 3091 O O . ARG A 1 421 ? -9.580 -1.351 29.797 1.00 95.75 421 ARG A O 1
ATOM 3098 N N . LEU A 1 422 ? -8.814 -0.008 28.167 1.00 96.25 422 LEU A N 1
ATOM 3099 C CA . LEU A 1 422 ? -9.784 -0.409 27.153 1.00 96.25 422 LEU A CA 1
ATOM 3100 C C . LEU A 1 422 ? -9.186 -1.542 26.312 1.00 96.25 422 LEU A C 1
ATOM 3102 O O . LEU A 1 422 ? -8.388 -1.293 25.400 1.00 96.25 422 LEU A O 1
ATOM 3106 N N . GLN A 1 423 ? -9.515 -2.794 26.644 1.00 96.00 423 GLN A N 1
ATOM 3107 C CA . GLN A 1 423 ? -9.024 -3.952 25.899 1.00 96.00 423 GLN A CA 1
ATOM 3108 C C . GLN A 1 423 ? -9.881 -4.213 24.659 1.00 96.00 423 GLN A C 1
ATOM 3110 O O . GLN A 1 423 ? -11.100 -4.335 24.732 1.00 96.00 423 GLN A O 1
ATOM 3115 N N . SER A 1 424 ? -9.231 -4.360 23.501 1.00 95.44 424 SER A N 1
ATOM 3116 C CA . SER A 1 424 ? -9.935 -4.605 22.231 1.00 95.44 424 SER A CA 1
ATOM 3117 C C . SER A 1 424 ? -10.765 -5.895 22.214 1.00 95.44 424 SER A C 1
ATOM 3119 O O . SER A 1 424 ? -11.734 -5.974 21.470 1.00 95.44 424 SER A O 1
ATOM 3121 N N . THR A 1 425 ? -10.393 -6.901 23.010 1.00 96.50 425 THR A N 1
ATOM 3122 C CA . THR A 1 425 ? -11.110 -8.177 23.159 1.00 96.50 425 THR A CA 1
ATOM 3123 C C . THR A 1 425 ? -12.404 -8.020 23.948 1.00 96.50 425 THR A C 1
ATOM 3125 O O . THR A 1 425 ? -13.438 -8.499 23.498 1.00 96.50 425 THR A O 1
ATOM 3128 N N . GLU A 1 426 ? -12.348 -7.321 25.082 1.00 96.69 426 GLU A N 1
ATOM 3129 C CA . GLU A 1 426 ? -13.501 -7.063 25.955 1.00 96.69 426 GLU A CA 1
ATOM 3130 C C . GLU A 1 426 ? -14.527 -6.184 25.237 1.00 96.69 426 GLU A C 1
ATOM 3132 O O . GLU A 1 426 ? -15.691 -6.554 25.125 1.00 96.69 426 GLU A O 1
ATOM 3137 N N . LEU A 1 427 ? -14.067 -5.090 24.623 1.00 97.19 427 LEU A N 1
ATOM 3138 C CA . LEU A 1 427 ? -14.921 -4.204 23.832 1.00 97.19 427 LEU A CA 1
ATOM 3139 C C . LEU A 1 427 ? -15.520 -4.912 22.607 1.00 97.19 427 LEU A C 1
ATOM 3141 O O . LEU A 1 427 ? -16.660 -4.656 22.237 1.00 97.19 427 LEU A O 1
ATOM 3145 N N . ALA A 1 428 ? -14.778 -5.814 21.958 1.00 97.44 428 ALA A N 1
ATOM 3146 C CA . ALA A 1 428 ? -15.311 -6.574 20.825 1.00 97.44 428 ALA A CA 1
ATOM 3147 C C . ALA A 1 428 ? -16.471 -7.485 21.242 1.00 97.44 428 ALA A C 1
ATOM 3149 O O . ALA A 1 428 ? -17.470 -7.551 20.527 1.00 97.44 428 ALA A O 1
ATOM 3150 N N . ALA A 1 429 ? -16.349 -8.149 22.395 1.00 97.31 429 ALA A N 1
ATOM 3151 C CA . ALA A 1 429 ? -17.423 -8.962 22.954 1.00 97.31 429 ALA A CA 1
ATOM 3152 C C . ALA A 1 429 ? -18.622 -8.098 23.368 1.00 97.31 429 ALA A C 1
ATOM 3154 O O . ALA A 1 429 ? -19.755 -8.412 23.020 1.00 97.31 429 ALA A O 1
ATOM 3155 N N . GLU A 1 430 ? -18.365 -6.979 24.042 1.00 97.19 430 GLU A N 1
ATOM 3156 C CA . GLU A 1 430 ? -19.392 -6.062 24.533 1.00 97.19 430 GLU A CA 1
ATOM 3157 C C . GLU A 1 430 ? -20.230 -5.433 23.413 1.00 97.19 430 GLU A C 1
ATOM 3159 O O . GLU A 1 430 ? -21.454 -5.382 23.503 1.00 97.19 430 GLU A O 1
ATOM 3164 N N . PHE A 1 431 ? -19.584 -4.990 22.334 1.00 96.44 431 PHE A N 1
ATOM 3165 C CA . PHE A 1 431 ? -20.270 -4.396 21.187 1.00 96.44 431 PHE A CA 1
ATOM 3166 C C . PHE A 1 431 ? -20.694 -5.432 20.134 1.00 96.44 431 PHE A C 1
ATOM 3168 O O . PHE A 1 431 ? -21.266 -5.054 19.115 1.00 96.44 431 PHE A O 1
ATOM 3175 N N . ASN A 1 432 ? -20.415 -6.723 20.357 1.00 95.75 432 ASN A N 1
ATOM 3176 C CA . ASN A 1 432 ? -20.639 -7.816 19.407 1.00 95.75 432 ASN A CA 1
ATOM 3177 C C . ASN A 1 432 ? -20.102 -7.508 17.991 1.00 95.75 432 ASN A C 1
ATOM 3179 O O . ASN A 1 432 ? -20.777 -7.682 16.974 1.00 95.75 432 ASN A O 1
ATOM 3183 N N . VAL A 1 433 ? -18.868 -7.008 17.918 1.00 96.94 433 VAL A N 1
ATOM 3184 C CA . VAL A 1 433 ? -18.190 -6.663 16.661 1.00 96.94 433 VAL A CA 1
ATOM 3185 C C . VAL A 1 433 ? -16.817 -7.318 16.583 1.00 96.94 433 VAL A C 1
ATOM 3187 O O . VAL A 1 433 ? -16.232 -7.745 17.574 1.00 96.94 433 VAL A O 1
ATOM 3190 N N . SER A 1 434 ? -16.243 -7.370 15.381 1.00 97.00 434 SER A N 1
ATOM 3191 C CA . SER A 1 434 ? -14.883 -7.883 15.216 1.00 97.00 434 SER A CA 1
ATOM 3192 C C . SER A 1 434 ? -13.840 -7.007 15.934 1.00 97.00 434 SER A C 1
ATOM 3194 O O . SER A 1 434 ? -13.938 -5.775 15.952 1.00 97.00 434 SER A O 1
ATOM 3196 N N . ARG A 1 435 ? -12.766 -7.628 16.445 1.00 96.50 435 ARG A N 1
ATOM 3197 C CA . ARG A 1 435 ? -11.635 -6.916 17.080 1.00 96.50 435 ARG A CA 1
ATOM 3198 C C . ARG A 1 435 ? -10.997 -5.861 16.174 1.00 96.50 435 ARG A C 1
ATOM 3200 O O . ARG A 1 435 ? -10.500 -4.852 16.664 1.00 96.50 435 ARG A O 1
ATOM 3207 N N . SER A 1 436 ? -10.998 -6.076 14.858 1.00 94.62 436 SER A N 1
ATOM 3208 C CA . SER A 1 436 ? -10.442 -5.118 13.897 1.00 94.62 436 SER A CA 1
ATOM 3209 C C . SER A 1 436 ? -11.306 -3.859 13.774 1.00 94.62 436 SER A C 1
ATOM 3211 O O . SER A 1 436 ? -10.754 -2.765 13.658 1.00 94.62 436 SER A O 1
ATOM 3213 N N . THR A 1 437 ? -12.634 -3.982 13.867 1.00 95.31 437 THR A N 1
ATOM 3214 C CA . THR A 1 437 ? -13.561 -2.840 13.934 1.00 95.31 437 THR A CA 1
ATOM 3215 C C . THR A 1 437 ? -13.295 -1.994 15.177 1.00 95.31 437 THR A C 1
ATOM 3217 O O . THR A 1 437 ? -13.107 -0.784 15.060 1.00 95.31 437 THR A O 1
ATOM 3220 N N . VAL A 1 438 ? -13.181 -2.633 16.347 1.00 97.19 438 VAL A N 1
ATOM 3221 C CA . VAL A 1 438 ? -12.839 -1.953 17.609 1.00 97.19 438 VAL A CA 1
ATOM 3222 C C . VAL A 1 438 ? -11.463 -1.297 17.527 1.00 97.19 438 VAL A C 1
ATOM 3224 O O . VAL A 1 438 ? -11.300 -0.151 17.928 1.00 97.19 438 VAL A O 1
ATOM 3227 N N . GLY A 1 439 ? -10.468 -1.987 16.962 1.00 95.38 439 GLY A N 1
ATOM 3228 C CA . GLY A 1 439 ? -9.123 -1.439 16.784 1.00 95.38 439 GLY A CA 1
ATOM 3229 C C . GLY A 1 439 ? -9.107 -0.148 15.959 1.00 95.38 439 GLY A C 1
ATOM 3230 O O . GLY A 1 439 ? -8.387 0.786 16.307 1.00 95.38 439 GLY A O 1
ATOM 3231 N N . LYS A 1 440 ? -9.938 -0.062 14.910 1.00 94.69 440 LYS A N 1
ATOM 3232 C CA . LYS A 1 440 ? -10.118 1.167 14.119 1.00 94.69 440 LYS A CA 1
ATOM 3233 C C . LYS A 1 440 ? -10.793 2.279 14.925 1.00 94.69 440 LYS A C 1
ATOM 3235 O O . LYS A 1 440 ? -10.298 3.401 14.899 1.00 94.69 440 LYS A O 1
ATOM 3240 N N . ALA A 1 441 ? -11.855 1.966 15.667 1.00 95.94 441 ALA A N 1
ATOM 3241 C CA . ALA A 1 441 ? -12.543 2.933 16.526 1.00 95.94 441 ALA A CA 1
ATOM 3242 C C . ALA A 1 441 ? -11.601 3.509 17.604 1.00 95.94 441 ALA A C 1
ATOM 3244 O O . ALA A 1 441 ? -11.483 4.721 17.765 1.00 95.94 441 ALA A O 1
ATOM 3245 N N . LEU A 1 442 ? -10.831 2.650 18.283 1.00 96.44 442 LEU A N 1
ATOM 3246 C CA . LEU A 1 442 ? -9.829 3.076 19.268 1.00 96.44 442 LEU A CA 1
ATOM 3247 C C . LEU A 1 442 ? -8.701 3.908 18.638 1.00 96.44 442 LEU A C 1
ATOM 3249 O O . LEU A 1 442 ? -8.148 4.794 19.288 1.00 96.44 442 LEU A O 1
ATOM 3253 N N . HIS A 1 443 ? -8.335 3.635 17.384 1.00 94.81 443 HIS A N 1
ATOM 3254 C CA . HIS A 1 443 ? -7.364 4.456 16.665 1.00 94.81 443 HIS A CA 1
ATOM 3255 C C . HIS A 1 443 ? -7.907 5.866 16.400 1.00 94.81 443 HIS A C 1
ATOM 3257 O O . HIS A 1 443 ? -7.208 6.832 16.687 1.00 94.81 443 HIS A O 1
ATOM 3263 N N . GLN A 1 444 ? -9.163 5.986 15.960 1.00 94.50 444 GLN A N 1
ATOM 3264 C CA . GLN A 1 444 ? -9.829 7.275 15.732 1.00 94.50 444 GLN A CA 1
ATOM 3265 C C . GLN A 1 444 ? -9.962 8.093 17.026 1.00 94.50 444 GLN A C 1
ATOM 3267 O O . GLN A 1 444 ? -9.622 9.276 17.043 1.00 94.50 444 GLN A O 1
ATOM 3272 N N . LEU A 1 445 ? -10.349 7.461 18.140 1.00 95.25 445 LEU A N 1
ATOM 3273 C CA . LEU A 1 445 ? -10.391 8.123 19.453 1.00 95.25 445 LEU A CA 1
ATOM 3274 C C . LEU A 1 445 ? -9.012 8.620 19.910 1.00 95.25 445 LEU A C 1
ATOM 3276 O O . LEU A 1 445 ? -8.919 9.637 20.596 1.00 95.25 445 LEU A O 1
ATOM 3280 N N . ARG A 1 446 ? -7.936 7.924 19.526 1.00 95.06 446 ARG A N 1
ATOM 3281 C CA . ARG A 1 446 ? -6.559 8.331 19.830 1.00 95.06 446 ARG A CA 1
ATOM 3282 C C . ARG A 1 446 ? -6.105 9.512 18.984 1.00 95.06 446 ARG A C 1
ATOM 3284 O O . ARG A 1 446 ? -5.460 10.406 19.517 1.00 95.06 446 ARG A O 1
ATOM 3291 N N . GLU A 1 447 ? -6.449 9.531 17.698 1.00 93.00 447 GLU A N 1
ATOM 3292 C CA . GLU A 1 447 ? -6.208 10.693 16.830 1.00 93.00 447 GLU A CA 1
ATOM 3293 C C . GLU A 1 447 ? -6.937 11.941 17.346 1.00 93.00 447 GLU A C 1
ATOM 3295 O O . GLU A 1 447 ? -6.413 13.045 17.249 1.00 93.00 447 GLU A O 1
ATOM 3300 N N . LYS A 1 448 ? -8.119 11.763 17.951 1.00 93.56 448 LYS A N 1
ATOM 3301 C CA . LYS A 1 448 ? -8.892 12.832 18.605 1.00 93.56 448 LYS A CA 1
ATOM 3302 C C . LYS A 1 448 ? -8.441 13.147 20.038 1.00 93.56 448 LYS A C 1
ATOM 3304 O O . LYS A 1 448 ? -9.074 13.969 20.690 1.00 93.56 448 LYS A O 1
ATOM 3309 N N . HIS A 1 449 ? -7.394 12.490 20.542 1.00 93.94 449 HIS A N 1
ATOM 3310 C CA . HIS A 1 449 ? -6.889 12.640 21.913 1.00 93.94 449 HIS A CA 1
ATOM 3311 C C . HIS A 1 449 ? -7.920 12.368 23.031 1.00 93.94 449 HIS A C 1
ATOM 3313 O O . HIS A 1 449 ? -7.743 12.817 24.158 1.00 93.94 449 HIS A O 1
ATOM 3319 N N . VAL A 1 450 ? -8.976 11.593 22.753 1.00 95.31 450 VAL A N 1
ATOM 3320 C CA . VAL A 1 450 ? -9.965 11.172 23.767 1.00 95.31 450 VAL A CA 1
ATOM 3321 C C . VAL A 1 450 ? -9.410 10.040 24.632 1.00 95.31 450 VAL A C 1
ATOM 3323 O O . VAL A 1 450 ? -9.750 9.924 25.805 1.00 95.31 450 VAL A O 1
ATOM 3326 N N . ILE A 1 451 ? -8.549 9.196 24.053 1.00 95.31 451 ILE A N 1
ATOM 3327 C CA . ILE A 1 451 ? -7.866 8.098 24.745 1.00 95.31 451 ILE A CA 1
ATOM 3328 C C . ILE A 1 451 ? -6.363 8.121 24.462 1.00 95.31 451 ILE A C 1
ATOM 3330 O O . ILE A 1 451 ? -5.929 8.473 23.365 1.00 95.31 451 ILE A O 1
ATOM 3334 N N . GLU A 1 452 ? -5.558 7.676 25.422 1.00 93.62 452 GLU A N 1
ATOM 3335 C CA . GLU A 1 452 ? -4.097 7.656 25.324 1.00 93.62 452 GLU A CA 1
ATOM 3336 C C . GLU A 1 452 ? -3.543 6.227 25.221 1.00 93.62 452 GLU A C 1
ATOM 3338 O O . GLU A 1 452 ? -4.184 5.245 25.602 1.00 93.62 452 GLU A O 1
ATOM 3343 N N . GLY A 1 453 ? -2.312 6.092 24.715 1.00 87.88 453 GLY A N 1
ATOM 3344 C CA . GLY A 1 453 ? -1.542 4.844 24.757 1.00 87.88 453 GLY A CA 1
ATOM 3345 C C . GLY A 1 453 ? -1.224 4.217 23.397 1.00 87.88 453 GLY A C 1
ATOM 3346 O O . GLY A 1 453 ? -1.437 4.807 22.343 1.00 87.88 453 GLY A O 1
ATOM 3347 N N . ARG A 1 454 ? -0.649 3.005 23.416 1.00 78.75 454 ARG A N 1
ATOM 3348 C CA . ARG A 1 454 ? -0.308 2.210 22.211 1.00 78.75 454 ARG A CA 1
ATOM 3349 C C . ARG A 1 454 ? -1.397 1.172 21.930 1.00 78.75 454 ARG A C 1
ATOM 3351 O O . ARG A 1 454 ? -2.230 0.920 22.787 1.00 78.75 454 ARG A O 1
ATOM 3358 N N . ALA A 1 455 ? -1.415 0.555 20.742 1.00 71.75 455 ALA A N 1
ATOM 3359 C CA . ALA A 1 455 ? -2.493 -0.348 20.287 1.00 71.75 455 ALA A CA 1
ATOM 3360 C C . ALA A 1 455 ? -2.883 -1.466 21.285 1.00 71.75 455 ALA A C 1
ATOM 3362 O O . ALA A 1 455 ? -4.027 -1.898 21.305 1.00 71.75 455 ALA A O 1
ATOM 3363 N N . GLN A 1 456 ? -1.943 -1.896 22.130 1.00 74.75 456 GLN A N 1
ATOM 3364 C CA . GLN A 1 456 ? -2.120 -2.949 23.140 1.00 74.75 456 GLN A CA 1
ATOM 3365 C C . GLN A 1 456 ? -2.328 -2.414 24.573 1.00 74.75 456 GLN A C 1
ATOM 3367 O O . GLN A 1 456 ? -2.586 -3.180 25.493 1.00 74.75 456 GLN A O 1
ATOM 3372 N N . LYS A 1 457 ? -2.150 -1.108 24.799 1.00 81.44 457 LYS A N 1
ATOM 3373 C CA . LYS A 1 457 ? -2.167 -0.473 26.127 1.00 81.44 457 LYS A CA 1
ATOM 3374 C C . LYS A 1 457 ? -2.908 0.858 26.052 1.00 81.44 457 LYS A C 1
ATOM 3376 O O . LYS A 1 457 ? -2.325 1.901 26.339 1.00 81.44 457 LYS A O 1
ATOM 3381 N N . THR A 1 458 ? -4.154 0.815 25.598 1.00 88.75 458 THR A N 1
ATOM 3382 C CA . THR A 1 458 ? -5.001 2.006 25.502 1.00 88.75 458 THR A CA 1
ATOM 3383 C C . THR A 1 458 ? -5.654 2.273 26.855 1.00 88.75 458 THR A C 1
ATOM 3385 O O . THR A 1 458 ? -6.181 1.349 27.480 1.00 88.75 458 THR A O 1
ATOM 3388 N N . ARG A 1 459 ? -5.587 3.514 27.332 1.00 92.94 459 ARG A N 1
ATOM 3389 C CA . ARG A 1 459 ? -6.178 3.953 28.598 1.00 92.94 459 ARG A CA 1
ATOM 3390 C C . ARG A 1 459 ? -6.984 5.222 28.380 1.00 92.94 459 ARG A C 1
ATOM 3392 O O . ARG A 1 459 ? -6.593 6.069 27.580 1.00 92.94 459 ARG A O 1
ATOM 3399 N N . VAL A 1 460 ? -8.078 5.360 29.121 1.00 91.81 460 VAL A N 1
ATOM 3400 C CA . VAL A 1 460 ? -8.756 6.653 29.247 1.00 91.81 460 VAL A CA 1
ATOM 3401 C C . VAL A 1 460 ? -7.785 7.595 29.970 1.00 91.81 460 VAL A C 1
ATOM 3403 O O . VAL A 1 460 ? -7.316 7.212 31.049 1.00 91.81 460 VAL A O 1
ATOM 3406 N N . PRO A 1 461 ? -7.408 8.754 29.398 1.00 88.25 461 PRO A N 1
ATOM 3407 C CA . PRO A 1 461 ? -6.513 9.698 30.041 1.00 88.25 461 PRO A CA 1
ATOM 3408 C C . PRO A 1 461 ? -7.051 10.007 31.427 1.00 88.25 461 PRO A C 1
ATOM 3410 O O . PRO A 1 461 ? -8.233 10.305 31.611 1.00 88.25 461 PRO A O 1
ATOM 3413 N N . GLN A 1 462 ? -6.171 9.925 32.418 1.00 83.75 462 GLN A N 1
ATOM 3414 C CA . GLN A 1 462 ? -6.407 10.645 33.653 1.00 83.75 462 GLN A CA 1
ATOM 3415 C C . GLN A 1 462 ? -6.224 12.100 33.271 1.00 83.75 462 GLN A C 1
ATOM 3417 O O . GLN A 1 462 ? -5.100 12.594 33.295 1.00 83.75 462 GLN A O 1
ATOM 3422 N N . LEU A 1 463 ? -7.306 12.755 32.835 1.00 67.44 463 LEU A N 1
ATOM 3423 C CA . LEU A 1 463 ? -7.311 14.205 32.791 1.00 67.44 463 LEU A CA 1
ATOM 3424 C C . LEU A 1 463 ? -6.772 14.629 34.159 1.00 67.44 463 LEU A C 1
ATOM 3426 O O . LEU A 1 463 ? -7.387 14.260 35.172 1.00 67.44 463 LEU A O 1
ATOM 3430 N N . PRO A 1 464 ? -5.611 15.313 34.235 1.00 56.03 464 PRO A N 1
ATOM 3431 C CA . PRO A 1 464 ? -5.301 16.019 35.456 1.00 56.03 464 PRO A CA 1
ATOM 3432 C C . PRO A 1 464 ? -6.554 16.842 35.696 1.00 56.03 464 PRO A C 1
ATOM 3434 O O . PRO A 1 464 ? -7.042 17.489 34.768 1.00 56.03 464 PRO A O 1
ATOM 3437 N N . ARG A 1 465 ? -7.160 16.712 36.877 1.00 49.97 465 ARG A N 1
ATOM 3438 C CA . ARG A 1 465 ? -8.210 17.631 37.295 1.00 49.97 465 ARG A CA 1
ATOM 3439 C C . ARG A 1 465 ? -7.547 19.004 37.262 1.00 49.97 465 ARG A C 1
ATOM 3441 O O . ARG A 1 465 ? -6.950 19.414 38.247 1.00 49.97 465 ARG A O 1
ATOM 3448 N N . THR A 1 466 ? -7.526 19.657 36.101 1.00 52.97 466 THR A N 1
ATOM 3449 C CA . THR A 1 466 ? -7.154 21.051 35.959 1.00 52.97 466 THR A CA 1
ATOM 3450 C C . THR A 1 466 ? -8.170 21.737 36.822 1.00 52.97 466 THR A C 1
ATOM 3452 O O . THR A 1 466 ? -9.365 21.730 36.521 1.00 52.97 466 THR A O 1
ATOM 3455 N N . GLY A 1 467 ? -7.675 22.140 37.985 1.00 47.72 467 GLY A N 1
ATOM 3456 C CA . GLY A 1 467 ? -8.461 22.636 39.075 1.00 47.72 467 GLY A CA 1
ATOM 3457 C C . GLY A 1 467 ? -9.326 23.763 38.559 1.00 47.72 467 GLY A C 1
ATOM 3458 O O . GLY A 1 467 ? -8.853 24.866 38.323 1.00 47.72 467 GLY A O 1
ATOM 3459 N N . HIS A 1 468 ? -10.617 23.479 38.481 1.00 49.59 468 HIS A N 1
ATOM 3460 C CA . HIS A 1 468 ? -11.612 24.437 38.910 1.00 49.59 468 HIS A CA 1
ATOM 3461 C C . HIS A 1 468 ? -11.729 24.402 40.449 1.00 49.59 468 HIS A C 1
ATOM 3463 O O . HIS A 1 468 ? -12.807 24.589 40.993 1.00 49.59 468 HIS A O 1
ATOM 3469 N N . ASP A 1 469 ? -10.607 24.230 41.161 1.00 49.53 469 ASP A N 1
ATOM 3470 C CA . ASP A 1 469 ? -10.384 24.922 42.431 1.00 49.53 469 ASP A CA 1
ATOM 3471 C C . ASP A 1 469 ? -10.144 26.397 42.087 1.00 49.53 469 ASP A C 1
ATOM 3473 O O . ASP A 1 469 ? -9.037 26.932 42.142 1.00 49.53 469 ASP A O 1
ATOM 3477 N N . LEU A 1 470 ? -11.220 27.075 41.683 1.00 51.28 470 LEU A N 1
ATOM 3478 C CA . LEU A 1 470 ? -11.328 28.473 42.052 1.00 51.28 470 LEU A CA 1
ATOM 3479 C C . LEU A 1 470 ? -11.325 28.469 43.586 1.00 51.28 470 LEU A C 1
ATOM 3481 O O . LEU A 1 470 ? -12.163 27.767 44.162 1.00 51.28 470 LEU A O 1
ATOM 3485 N N . PRO A 1 471 ? -10.424 29.208 44.261 1.00 56.22 471 PRO A N 1
ATOM 3486 C CA . PRO A 1 471 ? -10.554 29.396 45.699 1.00 56.22 471 PRO A CA 1
ATOM 3487 C C . PRO A 1 471 ? -11.990 29.858 45.976 1.00 56.22 471 PRO A C 1
ATOM 3489 O O . PRO A 1 471 ? -12.528 30.619 45.158 1.00 56.22 471 PRO A O 1
ATOM 3492 N N . PRO A 1 472 ? -12.638 29.394 47.065 1.00 56.16 472 PRO A N 1
ATOM 3493 C CA . PRO A 1 472 ? -13.990 29.811 47.401 1.00 56.16 472 PRO A CA 1
ATOM 3494 C C . PRO A 1 472 ? -14.023 31.325 47.296 1.00 56.16 472 PRO A C 1
ATOM 3496 O O . PRO A 1 472 ? -13.249 32.018 47.957 1.00 56.16 472 PRO A O 1
ATOM 3499 N N . ARG A 1 473 ? -14.838 31.807 46.354 1.00 44.69 473 ARG A N 1
ATOM 3500 C CA . ARG A 1 473 ? -15.002 33.217 46.033 1.00 44.69 473 ARG A CA 1
ATOM 3501 C C . ARG A 1 473 ? -15.185 33.918 47.370 1.00 44.69 473 ARG A C 1
ATOM 3503 O O . ARG A 1 473 ? -16.208 33.702 48.016 1.00 44.69 473 ARG A O 1
ATOM 3510 N N . ALA A 1 474 ? -14.163 34.650 47.816 1.00 53.31 474 ALA A N 1
ATOM 3511 C CA . ALA A 1 474 ? -14.216 35.361 49.077 1.00 53.31 474 ALA A CA 1
ATOM 3512 C C . ALA A 1 474 ? -15.459 36.243 49.003 1.00 53.31 474 ALA A C 1
ATOM 3514 O O . ALA A 1 474 ? -15.528 37.167 48.189 1.00 53.31 474 ALA A O 1
ATOM 3515 N N . VAL A 1 475 ? -16.484 35.870 49.768 1.00 54.53 475 VAL A N 1
ATOM 3516 C CA . VAL A 1 475 ? -17.697 36.656 49.920 1.00 54.53 475 VAL A CA 1
ATOM 3517 C C . VAL A 1 475 ? -17.214 37.966 50.513 1.00 54.53 475 VAL A C 1
ATOM 3519 O O . VAL A 1 475 ? -16.836 38.029 51.680 1.00 54.53 475 VAL A O 1
ATOM 3522 N N . LYS A 1 476 ? -17.118 38.990 49.664 1.00 58.44 476 LYS A N 1
ATOM 3523 C CA . LYS A 1 476 ? -16.791 40.344 50.084 1.00 58.44 476 LYS A CA 1
ATOM 3524 C C . LYS A 1 476 ? -17.840 40.715 51.142 1.00 58.44 476 LYS A C 1
ATOM 3526 O O . LYS A 1 476 ? -19.027 40.679 50.806 1.00 58.44 476 LYS A O 1
ATOM 3531 N N . PRO A 1 477 ? -17.452 40.988 52.399 1.00 66.25 477 PRO A N 1
ATOM 3532 C CA . PRO A 1 477 ? -18.414 41.337 53.433 1.00 66.25 477 PRO A CA 1
ATOM 3533 C C . PRO A 1 477 ? -19.206 42.581 53.000 1.00 66.25 477 PRO A C 1
ATOM 3535 O O . PRO A 1 477 ? -18.649 43.444 52.307 1.00 66.25 477 PRO A O 1
ATOM 3538 N N . PRO A 1 478 ? -20.500 42.673 53.353 1.00 65.12 478 PRO A N 1
ATOM 3539 C CA . PRO A 1 478 ? -21.319 43.830 53.024 1.00 65.12 478 PRO A CA 1
ATOM 3540 C C . PRO A 1 478 ? -20.686 45.090 53.624 1.00 65.12 478 PRO A C 1
ATOM 3542 O O . PRO A 1 478 ? -20.333 45.128 54.802 1.00 65.12 478 PRO A O 1
ATOM 3545 N N . LEU A 1 479 ? -20.507 46.108 52.781 1.00 67.25 479 LEU A N 1
ATOM 3546 C CA . LEU A 1 479 ? -20.034 47.428 53.189 1.00 67.25 479 LEU A CA 1
ATOM 3547 C C . LEU A 1 479 ? -20.993 48.014 54.244 1.00 67.25 479 LEU A C 1
ATOM 3549 O O . LEU A 1 479 ? -22.207 47.942 54.042 1.00 67.25 479 LEU A O 1
ATOM 3553 N N . PRO A 1 480 ? -20.488 48.606 55.341 1.00 64.94 480 PRO A N 1
ATOM 3554 C CA . PRO A 1 480 ? -21.329 49.320 56.289 1.00 64.94 480 PRO A CA 1
ATOM 3555 C C . PRO A 1 480 ? -21.887 50.595 55.648 1.00 64.94 480 PRO A C 1
ATOM 3557 O O . PRO A 1 480 ? -21.152 51.449 55.152 1.00 64.94 480 PRO A O 1
ATOM 3560 N N . SER A 1 481 ? -23.212 50.707 55.673 1.00 61.06 481 SER A N 1
ATOM 3561 C CA . SER A 1 481 ? -23.973 51.894 55.305 1.00 61.06 481 SER A CA 1
ATOM 3562 C C . SER A 1 481 ? -23.737 53.007 56.328 1.00 61.06 481 SER A C 1
ATOM 3564 O O . SER A 1 481 ? -24.409 53.057 57.355 1.00 61.06 481 SER A O 1
ATOM 3566 N N . THR A 1 482 ? -22.816 53.924 56.051 1.00 62.16 482 THR A N 1
ATOM 3567 C CA . THR A 1 482 ? -22.736 55.206 56.764 1.00 62.16 482 THR A CA 1
ATOM 3568 C C . THR A 1 482 ? -22.664 56.359 55.769 1.00 62.16 482 THR A C 1
ATOM 3570 O O . THR A 1 482 ? -21.603 56.759 55.302 1.00 62.16 482 THR A O 1
ATOM 3573 N N . LEU A 1 483 ? -23.844 56.898 55.458 1.00 52.44 483 LEU A N 1
ATOM 3574 C CA . LEU A 1 483 ? -24.031 58.282 55.025 1.00 52.44 483 LEU A CA 1
ATOM 3575 C C . LEU A 1 483 ? -24.006 59.183 56.269 1.00 52.44 483 LEU A C 1
ATOM 3577 O O . LEU A 1 483 ? -24.799 58.942 57.182 1.00 52.44 483 LEU A O 1
ATOM 3581 N N . PRO A 1 484 ? -23.192 60.246 56.310 1.00 63.34 484 PRO A N 1
ATOM 3582 C CA . PRO A 1 484 ? -23.533 61.452 57.042 1.00 63.34 484 PRO A CA 1
ATOM 3583 C C . PRO A 1 484 ? -24.251 62.458 56.126 1.00 63.34 484 PRO A C 1
ATOM 3585 O O . PRO A 1 484 ? -24.033 62.487 54.914 1.00 63.34 484 PRO A O 1
ATOM 3588 N N . ARG A 1 485 ? -25.152 63.215 56.756 1.00 55.06 485 ARG A N 1
ATOM 3589 C CA . ARG A 1 485 ? -26.013 64.271 56.203 1.00 55.06 485 ARG A CA 1
ATOM 3590 C C . ARG A 1 485 ? -25.243 65.481 55.696 1.00 55.06 485 ARG A C 1
ATOM 3592 O O . ARG A 1 485 ? -24.240 65.832 56.356 1.00 55.06 485 ARG A O 1
#

Sequence (485 aa):
MIKAHLLRHAPPAGQVDEGGAPEAHIPRGRDLGQDRQPAVASAAESTRAAAERAPVREVEAVTTSEPPLSAANGPRPPGLEAAIYDAVRLLCARITDGTYPPLATIPPVPTLAAALGVAPVALHHAVLYFKAAGLLADDSGATLVSENAPARITALTADRTLTSHAMDHPLNPGPSTQLADRIRADIAAGGGELAARQQAAAQVTQSRPPRMTDASLTAPPAPGHLTEVDRAVEMLCTRIADGTYPPLTVTAPLVDLAVQFGVPPAAISQAVRRLKKKGVLTSTRQGGATIAADAVAQLTQRAAVSHPPAATAPSIKQPIAELAARLRDEITEGVWPQGQFRTRRDLRVAYQVPHHVAAGALKLLSEEQFLETRRRVGARPLSAASRRPQACLSKELTLAGAVEAAIKIRIDEGTYPPGTRLQSTELAAEFNVSRSTVGKALHQLREKHVIEGRAQKTRVPQLPRTGHDLPPRAVKPPLPSTLPR

pLDDT: mean 75.72, std 24.09, range [29.84, 97.88]